Protein AF-0000000076351945 (afdb_homodimer)

Nearest PDB structures (foldseek):
  5cyn-assembly1_A  TM=5.041E-01  e=1.079E+00  JC polyomavirus
  4lmd-assembly1_A  TM=4.760E-01  e=1.079E+00  JC polyomavirus
  3jto-assembly6_F  TM=5.307E-01  e=1.300E+00  Bacillus subtilis
  3qfq-assembly1_E  TM=4.932E-01  e=1.222E+00  Merkel cell polyomavirus
  6wue-assembly1_B-2  TM=4.430E-01  e=3.503E+00  Synechocystis sp. PCC 6803

Sequence (428 aa):
MSSSTSLHPAPTPTHGAPAPTGPAHDSCDDVTADGAAWLASAETYPRSALTHWRSRPGAPAVLPCGSAFDVVSVPAVFGRRMLDRLWEEGPGSGPVAAHRGRVLLFAAPGTAQRLPALLEWEEWGGGTEVPPVLCHGTGDAVTVPPLAATGPGGRLESRWLVAPGTRHPWLPGPEVILWACVRAARSAASSAVRVSIFPGGDQSAKVYDVSRRRMSSSTSLHPAPTPTHGAPAPTGPAHDSCDDVTADGAAWLASAETYPRSALTHWRSRPGAPAVLPCGSAFDVVSVPAVFGRRMLDRLWEEGPGSGPVAAHRGRVLLFAAPGTAQRLPALLEWEEWGGGTEVPPVLCHGTGDAVTVPPLAATGPGGRLESRWLVAPGTRHPWLPGPEVILWACVRAARSAASSAVRVSIFPGGDQSAKVYDVSRRR

Structure (mmCIF, N/CA/C/O backbone):
data_AF-0000000076351945-model_v1
#
loop_
_entity.id
_entity.type
_entity.pdbx_description
1 polymer 'DNA primase/polymerase bifunctional N-terminal domain-containing protein'
#
loop_
_atom_site.group_PDB
_atom_site.id
_atom_site.type_symbol
_atom_site.label_atom_id
_atom_site.label_alt_id
_atom_site.label_comp_id
_atom_site.label_asym_id
_atom_site.label_entity_id
_atom_site.label_seq_id
_atom_site.pdbx_PDB_ins_code
_atom_site.Cartn_x
_atom_site.Cartn_y
_atom_site.Cartn_z
_atom_site.occupancy
_atom_site.B_iso_or_equiv
_atom_site.auth_seq_id
_atom_site.auth_comp_id
_atom_site.auth_asym_id
_atom_site.auth_atom_id
_atom_site.pdbx_PDB_model_num
ATOM 1 N N . MET A 1 1 ? 74.062 46.594 -17.297 1 33.38 1 MET A N 1
ATOM 2 C CA . MET A 1 1 ? 73.625 45.375 -17.906 1 33.38 1 MET A CA 1
ATOM 3 C C . MET A 1 1 ? 72.312 44.906 -17.25 1 33.38 1 MET A C 1
ATOM 5 O O . MET A 1 1 ? 72.312 44.531 -16.078 1 33.38 1 MET A O 1
ATOM 9 N N . SER A 1 2 ? 71.188 45.656 -17.609 1 37.12 2 SER A N 1
ATOM 10 C CA . SER A 1 2 ? 69.812 45.719 -17.234 1 37.12 2 SER A CA 1
ATOM 11 C C . SER A 1 2 ? 69.062 44.406 -17.547 1 37.12 2 SER A C 1
ATOM 13 O O . SER A 1 2 ? 68.938 44.031 -18.703 1 37.12 2 SER A O 1
ATOM 15 N N . SER A 1 3 ? 69.312 43.406 -16.672 1 39.88 3 SER A N 1
ATOM 16 C CA . SER A 1 3 ? 68.75 42.062 -16.797 1 39.88 3 SER A CA 1
ATOM 17 C C . SER A 1 3 ? 67.25 42.125 -16.828 1 39.88 3 SER A C 1
ATOM 19 O O . SER A 1 3 ? 66.562 42.562 -15.867 1 39.88 3 SER A O 1
ATOM 21 N N . SER A 1 4 ? 66.688 42.5 -18.016 1 39.66 4 SER A N 1
ATOM 22 C CA . SER A 1 4 ? 65.312 42.531 -18.281 1 39.66 4 SER A CA 1
ATOM 23 C C . SER A 1 4 ? 64.625 41.188 -17.984 1 39.66 4 SER A C 1
ATOM 25 O O . SER A 1 4 ? 64.938 40.188 -18.625 1 39.66 4 SER A O 1
ATOM 27 N N . THR A 1 5 ? 64.438 40.906 -16.703 1 44.56 5 THR A N 1
ATOM 28 C CA . THR A 1 5 ? 63.75 39.719 -16.266 1 44.56 5 THR A CA 1
ATOM 29 C C . THR A 1 5 ? 62.375 39.594 -16.891 1 44.56 5 THR A C 1
ATOM 31 O O . THR A 1 5 ? 61.531 40.469 -16.688 1 44.56 5 THR A O 1
ATOM 34 N N . SER A 1 6 ? 62.375 39.188 -18.203 1 41 6 SER A N 1
ATOM 35 C CA . SER A 1 6 ? 61.125 38.906 -18.922 1 41 6 SER A CA 1
ATOM 36 C C . SER A 1 6 ? 60.188 38.031 -18.109 1 41 6 SER A C 1
ATOM 38 O O . SER A 1 6 ? 60.562 36.906 -17.734 1 41 6 SER A O 1
ATOM 40 N N . LEU A 1 7 ? 59.469 38.688 -17.234 1 43.47 7 LEU A N 1
ATOM 41 C CA . LEU A 1 7 ? 58.406 38 -16.5 1 43.47 7 LEU A CA 1
ATOM 42 C C . LEU A 1 7 ? 57.5 37.25 -17.453 1 43.47 7 LEU A C 1
ATOM 44 O O . LEU A 1 7 ? 56.906 37.844 -18.359 1 43.47 7 LEU A O 1
ATOM 48 N N . HIS A 1 8 ? 57.969 36.031 -17.891 1 44 8 HIS A N 1
ATOM 49 C CA . HIS A 1 8 ? 57.094 35.219 -18.734 1 44 8 HIS A CA 1
ATOM 50 C C . HIS A 1 8 ? 55.688 35.094 -18.125 1 44 8 HIS A C 1
ATOM 52 O O . HIS A 1 8 ? 55.562 34.906 -16.922 1 44 8 HIS A O 1
ATOM 58 N N . PRO A 1 9 ? 54.719 35.812 -18.75 1 41.5 9 PRO A N 1
ATOM 59 C CA . PRO A 1 9 ? 53.344 35.688 -18.219 1 41.5 9 PRO A CA 1
ATOM 60 C C . PRO A 1 9 ? 52.938 34.25 -17.969 1 41.5 9 PRO A C 1
ATOM 62 O O . PRO A 1 9 ? 53.438 33.312 -18.625 1 41.5 9 PRO A O 1
ATOM 65 N N . ALA A 1 10 ? 52.656 33.906 -16.688 1 44.03 10 ALA A N 1
ATOM 66 C CA . ALA A 1 10 ? 52.094 32.594 -16.297 1 44.03 10 ALA A CA 1
ATOM 67 C C . ALA A 1 10 ? 51 32.156 -17.25 1 44.03 10 ALA A C 1
ATOM 69 O O . ALA A 1 10 ? 50.25 32.969 -17.766 1 44.03 10 ALA A O 1
ATOM 70 N N . PRO A 1 11 ? 51.281 31.031 -17.984 1 41.41 11 PRO A N 1
ATOM 71 C CA . PRO A 1 11 ? 50.25 30.578 -18.906 1 41.41 11 PRO A CA 1
ATOM 72 C C . PRO A 1 11 ? 48.875 30.531 -18.25 1 41.41 11 PRO A C 1
ATOM 74 O O . PRO A 1 11 ? 48.781 30.359 -17.031 1 41.41 11 PRO A O 1
ATOM 77 N N . THR A 1 12 ? 47.969 31.422 -18.656 1 43.38 12 THR A N 1
ATOM 78 C CA . THR A 1 12 ? 46.562 31.344 -18.219 1 43.38 12 THR A CA 1
ATOM 79 C C . THR A 1 12 ? 46.031 29.922 -18.359 1 43.38 12 THR A C 1
ATOM 81 O O . THR A 1 12 ? 46.219 29.297 -19.391 1 43.38 12 THR A O 1
ATOM 84 N N . PRO A 1 13 ? 46 29.141 -17.219 1 38.72 13 PRO A N 1
ATOM 85 C CA . PRO A 1 13 ? 45.438 27.797 -17.375 1 38.72 13 PRO A CA 1
ATOM 86 C C . PRO A 1 13 ? 44.156 27.797 -18.219 1 38.72 13 PRO A C 1
ATOM 88 O O . PRO A 1 13 ? 43.375 28.734 -18.156 1 38.72 13 PRO A O 1
ATOM 91 N N . THR A 1 14 ? 44.312 27.438 -19.531 1 35.06 14 THR A N 1
ATOM 92 C CA . THR A 1 14 ? 43.219 27.328 -20.469 1 35.06 14 THR A CA 1
ATOM 93 C C . THR A 1 14 ? 41.969 26.75 -19.781 1 35.06 14 THR A C 1
ATOM 95 O O . THR A 1 14 ? 42.062 26.172 -18.703 1 35.06 14 THR A O 1
ATOM 98 N N . HIS A 1 15 ? 41.219 26 -20.688 1 35.75 15 HIS A N 1
ATOM 99 C CA . HIS A 1 15 ? 39.812 25.656 -20.938 1 35.75 15 HIS A CA 1
ATOM 100 C C . HIS A 1 15 ? 39.25 24.719 -19.875 1 35.75 15 HIS A C 1
ATOM 102 O O . HIS A 1 15 ? 39.969 23.844 -19.391 1 35.75 15 HIS A O 1
ATOM 108 N N . GLY A 1 16 ? 38.344 25.25 -19.062 1 35.56 16 GLY A N 1
ATOM 109 C CA . GLY A 1 16 ? 37.5 24.5 -18.141 1 35.56 16 GLY A CA 1
ATOM 110 C C . GLY A 1 16 ? 37.094 23.125 -18.656 1 35.56 16 GLY A C 1
ATOM 111 O O . GLY A 1 16 ? 36.75 22.984 -19.828 1 35.56 16 GLY A O 1
ATOM 112 N N . ALA A 1 17 ? 37.781 22.031 -18.234 1 36.5 17 ALA A N 1
ATOM 113 C CA . ALA A 1 17 ? 37.344 20.672 -18.547 1 36.5 17 ALA A CA 1
ATOM 114 C C . ALA A 1 17 ? 35.812 20.594 -18.578 1 36.5 17 ALA A C 1
ATOM 116 O O . ALA A 1 17 ? 35.156 21.141 -17.703 1 36.5 17 ALA A O 1
ATOM 117 N N . PRO A 1 18 ? 35.219 20.422 -19.781 1 35.34 18 PRO A N 1
ATOM 118 C CA . PRO A 1 18 ? 33.75 20.281 -19.766 1 35.34 18 PRO A CA 1
ATOM 119 C C . PRO A 1 18 ? 33.281 19.391 -18.625 1 35.34 18 PRO A C 1
ATOM 121 O O . PRO A 1 18 ? 34 18.531 -18.156 1 35.34 18 PRO A O 1
ATOM 124 N N . ALA A 1 19 ? 32.406 19.891 -17.797 1 35.66 19 ALA A N 1
ATOM 125 C CA . ALA A 1 19 ? 31.719 19.078 -16.812 1 35.66 19 ALA A CA 1
ATOM 126 C C . ALA A 1 19 ? 31.391 17.703 -17.375 1 35.66 19 ALA A C 1
ATOM 128 O O . ALA A 1 19 ? 31.062 17.562 -18.547 1 35.66 19 ALA A O 1
ATOM 129 N N . PRO A 1 20 ? 32.031 16.656 -16.953 1 34.66 20 PRO A N 1
ATOM 130 C CA . PRO A 1 20 ? 31.578 15.383 -17.5 1 34.66 20 PRO A CA 1
ATOM 131 C C . PRO A 1 20 ? 30.047 15.336 -17.641 1 34.66 20 PRO A C 1
ATOM 133 O O . PRO A 1 20 ? 29.328 15.914 -16.828 1 34.66 20 PRO A O 1
ATOM 136 N N . THR A 1 21 ? 29.438 15.711 -18.844 1 38.22 21 THR A N 1
ATOM 137 C CA . THR A 1 21 ? 28.062 15.273 -19.047 1 38.22 21 THR A CA 1
ATOM 138 C C . THR A 1 21 ? 27.797 13.938 -18.359 1 38.22 21 THR A C 1
ATOM 140 O O . THR A 1 21 ? 28.406 12.922 -18.719 1 38.22 21 THR A O 1
ATOM 143 N N . GLY A 1 22 ? 27.766 13.883 -17.078 1 35.19 22 GLY A N 1
ATOM 144 C CA . GLY A 1 22 ? 27.328 12.609 -16.516 1 35.19 22 GLY A CA 1
ATOM 145 C C . GLY A 1 22 ? 26.391 11.852 -17.438 1 35.19 22 GLY A C 1
ATOM 146 O O . GLY A 1 22 ? 25.812 12.43 -18.359 1 35.19 22 GLY A O 1
ATOM 147 N N . PRO A 1 23 ? 26.781 10.703 -17.984 1 34.72 23 PRO A N 1
ATOM 148 C CA . PRO A 1 23 ? 25.891 10.008 -18.906 1 34.72 23 PRO A CA 1
ATOM 149 C C . PRO A 1 23 ? 24.406 10.305 -18.641 1 34.72 23 PRO A C 1
ATOM 151 O O . PRO A 1 23 ? 24.031 10.57 -17.5 1 34.72 23 PRO A O 1
ATOM 154 N N . ALA A 1 24 ? 23.734 11.094 -19.359 1 36.59 24 ALA A N 1
ATOM 155 C CA . ALA A 1 24 ? 22.281 10.914 -19.406 1 36.59 24 ALA A CA 1
ATOM 156 C C . ALA A 1 24 ? 21.891 9.484 -19.047 1 36.59 24 ALA A C 1
ATOM 158 O O . ALA A 1 24 ? 22.328 8.531 -19.703 1 36.59 24 ALA A O 1
ATOM 159 N N . HIS A 1 25 ? 22.016 8.984 -17.859 1 37.66 25 HIS A N 1
ATOM 160 C CA . HIS A 1 25 ? 21.484 7.676 -17.516 1 37.66 25 HIS A CA 1
ATOM 161 C C . HIS A 1 25 ? 20.312 7.316 -18.422 1 37.66 25 HIS A C 1
ATOM 163 O O . HIS A 1 25 ? 19.25 7.961 -18.359 1 37.66 25 HIS A O 1
ATOM 169 N N . ASP A 1 26 ? 20.484 7.188 -19.656 1 40.28 26 ASP A N 1
ATOM 170 C CA . ASP A 1 26 ? 19.5 6.496 -20.484 1 40.28 26 ASP A CA 1
ATOM 171 C C . ASP A 1 26 ? 18.672 5.52 -19.641 1 40.28 26 ASP A C 1
ATOM 173 O O . ASP A 1 26 ? 19.141 4.426 -19.312 1 40.28 26 ASP A O 1
ATOM 177 N N . SER A 1 27 ? 18.094 5.926 -18.594 1 48.47 27 SER A N 1
ATOM 178 C CA . SER A 1 27 ? 17.141 5.059 -17.906 1 48.47 27 SER A CA 1
ATOM 179 C C . SER A 1 27 ? 16.422 4.145 -18.875 1 48.47 27 SER A C 1
ATOM 181 O O . SER A 1 27 ? 15.719 4.621 -19.781 1 48.47 27 SER A O 1
ATOM 183 N N . CYS A 1 28 ? 17.078 3.217 -19.484 1 52.53 28 CYS A N 1
ATOM 184 C CA . CYS A 1 28 ? 16.328 2.193 -20.203 1 52.53 28 CYS A CA 1
ATOM 185 C C . CYS A 1 28 ? 15.062 1.801 -19.453 1 52.53 28 CYS A C 1
ATOM 187 O O . CYS A 1 28 ? 15.133 1.355 -18.312 1 52.53 28 CYS A O 1
ATOM 189 N N . ASP A 1 29 ? 13.914 2.332 -19.828 1 65.88 29 ASP A N 1
ATOM 190 C CA . ASP A 1 29 ? 12.578 2.193 -19.266 1 65.88 29 ASP A CA 1
ATOM 191 C C . ASP A 1 29 ? 12.055 0.765 -19.422 1 65.88 29 ASP A C 1
ATOM 193 O O . ASP A 1 29 ? 10.984 0.428 -18.906 1 65.88 29 ASP A O 1
ATOM 197 N N . ASP A 1 30 ? 13.086 -0.091 -20.078 1 80.62 30 ASP A N 1
ATOM 198 C CA . ASP A 1 30 ? 12.547 -1.434 -20.281 1 80.62 30 ASP A CA 1
ATOM 199 C C . ASP A 1 30 ? 13.258 -2.449 -19.391 1 80.62 30 ASP A C 1
ATOM 201 O O . ASP A 1 30 ? 14.484 -2.395 -19.234 1 80.62 30 ASP A O 1
ATOM 205 N N . VAL A 1 31 ? 12.562 -3.311 -18.891 1 89.25 31 VAL A N 1
ATOM 206 C CA . VAL A 1 31 ? 13.094 -4.402 -18.094 1 89.25 31 VAL A CA 1
ATOM 207 C C . VAL A 1 31 ? 13.812 -5.406 -18.984 1 89.25 31 VAL A C 1
ATOM 209 O O . VAL A 1 31 ? 13.25 -5.875 -19.984 1 89.25 31 VAL A O 1
ATOM 212 N N . THR A 1 32 ? 15.047 -5.691 -18.766 1 91.06 32 THR A N 1
ATOM 213 C CA . THR A 1 32 ? 15.812 -6.668 -19.531 1 91.06 32 THR A CA 1
ATOM 214 C C . THR A 1 32 ? 15.422 -8.086 -19.141 1 91.06 32 THR A C 1
ATOM 216 O O . THR A 1 32 ? 14.688 -8.289 -18.172 1 91.06 32 THR A O 1
ATOM 219 N N . ALA A 1 33 ? 15.883 -9.062 -19.922 1 92.06 33 ALA A N 1
ATOM 220 C CA . ALA A 1 33 ? 15.656 -10.469 -19.594 1 92.06 33 ALA A CA 1
ATOM 221 C C . ALA A 1 33 ? 16.219 -10.812 -18.219 1 92.06 33 ALA A C 1
ATOM 223 O O . ALA A 1 33 ? 15.57 -11.516 -17.438 1 92.06 33 ALA A O 1
ATOM 224 N N . ASP A 1 34 ? 17.438 -10.32 -18 1 94.88 34 ASP A N 1
ATOM 225 C CA . ASP A 1 34 ? 18.062 -10.555 -16.703 1 94.88 34 ASP A CA 1
ATOM 226 C C . ASP A 1 34 ? 17.266 -9.883 -15.586 1 94.88 34 ASP A C 1
ATOM 228 O O . ASP A 1 34 ? 17.125 -10.445 -14.5 1 94.88 34 ASP A O 1
ATOM 232 N N . GLY A 1 35 ? 16.828 -8.688 -15.836 1 95.44 35 GLY A N 1
ATOM 233 C CA . GLY A 1 35 ? 16 -7.996 -14.875 1 95.44 35 GLY A CA 1
ATOM 234 C C . GLY A 1 35 ? 14.695 -8.719 -14.578 1 95.44 35 GLY A C 1
ATOM 235 O O . GLY A 1 35 ? 14.273 -8.797 -13.422 1 95.44 35 GLY A O 1
ATOM 236 N N . ALA A 1 36 ? 14.156 -9.219 -15.609 1 94.69 36 ALA A N 1
ATOM 237 C CA . ALA A 1 36 ? 12.93 -9.992 -15.461 1 94.69 36 ALA A CA 1
ATOM 238 C C . ALA A 1 36 ? 13.18 -11.258 -14.633 1 94.69 36 ALA A C 1
ATOM 240 O O . ALA A 1 36 ? 12.352 -11.633 -13.805 1 94.69 36 ALA A O 1
ATOM 241 N N . ALA A 1 37 ? 14.258 -11.875 -14.93 1 95.56 37 ALA A N 1
ATOM 242 C CA . ALA A 1 37 ? 14.617 -13.078 -14.18 1 95.56 37 ALA A CA 1
ATOM 243 C C . ALA A 1 37 ? 14.797 -12.766 -12.695 1 95.56 37 ALA A C 1
ATOM 245 O O . ALA A 1 37 ? 14.406 -13.555 -11.836 1 95.56 37 ALA A O 1
ATOM 246 N N . TRP A 1 38 ? 15.398 -11.656 -12.383 1 97.38 38 TRP A N 1
ATOM 247 C CA . TRP A 1 38 ? 15.555 -11.227 -10.992 1 97.38 38 TRP A CA 1
ATOM 248 C C . TRP A 1 38 ? 14.195 -11.016 -10.336 1 97.38 38 TRP A C 1
ATOM 250 O O . TRP A 1 38 ? 13.961 -11.5 -9.227 1 97.38 38 TRP A O 1
ATOM 260 N N . LEU A 1 39 ? 13.344 -10.297 -11.016 1 97.12 39 LEU A N 1
ATOM 261 C CA . LEU A 1 39 ? 12 -10.094 -10.492 1 97.12 39 LEU A CA 1
ATOM 262 C C . LEU A 1 39 ? 11.305 -11.43 -10.242 1 97.12 39 LEU A C 1
ATOM 264 O O . LEU A 1 39 ? 10.703 -11.625 -9.188 1 97.12 39 LEU A O 1
ATOM 268 N N . ALA A 1 40 ? 11.484 -12.305 -11.133 1 96.69 40 ALA A N 1
ATOM 269 C CA . ALA A 1 40 ? 10.82 -13.602 -11.062 1 96.69 40 ALA A CA 1
ATOM 270 C C . ALA A 1 40 ? 11.359 -14.43 -9.898 1 96.69 40 ALA A C 1
ATOM 272 O O . ALA A 1 40 ? 10.664 -15.289 -9.352 1 96.69 40 ALA A O 1
ATOM 273 N N . SER A 1 41 ? 12.547 -14.164 -9.539 1 97.62 41 SER A N 1
ATOM 274 C CA . SER A 1 41 ? 13.188 -14.945 -8.477 1 97.62 41 SER A CA 1
ATOM 275 C C . SER A 1 41 ? 12.477 -14.742 -7.141 1 97.62 41 SER A C 1
ATOM 277 O O . SER A 1 41 ? 12.672 -15.516 -6.207 1 97.62 41 SER A O 1
ATOM 279 N N . ALA A 1 42 ? 11.68 -13.727 -7.047 1 97.06 42 ALA A N 1
ATOM 280 C CA . ALA A 1 42 ? 10.906 -13.484 -5.832 1 97.06 42 ALA A CA 1
ATOM 281 C C . ALA A 1 42 ? 9.766 -14.484 -5.695 1 97.06 42 ALA A C 1
ATOM 283 O O . ALA A 1 42 ? 9.203 -14.656 -4.609 1 97.06 42 ALA A O 1
ATOM 284 N N . GLU A 1 43 ? 9.414 -15.125 -6.762 1 95.75 43 GLU A N 1
ATOM 285 C CA . GLU A 1 43 ? 8.281 -16.047 -6.785 1 95.75 43 GLU A CA 1
ATOM 286 C C . GLU A 1 43 ? 8.711 -17.453 -6.355 1 95.75 43 GLU A C 1
ATOM 288 O O . GLU A 1 43 ? 9.859 -17.844 -6.551 1 95.75 43 GLU A O 1
ATOM 293 N N . THR A 1 44 ? 7.727 -18.156 -5.777 1 90.75 44 THR A N 1
ATOM 294 C CA . THR A 1 44 ? 7.953 -19.547 -5.418 1 90.75 44 THR A CA 1
ATOM 295 C C . THR A 1 44 ? 8.344 -20.375 -6.641 1 90.75 44 THR A C 1
ATOM 297 O O . THR A 1 44 ? 9.211 -21.234 -6.562 1 90.75 44 THR A O 1
ATOM 300 N N . TYR A 1 45 ? 7.684 -20.125 -7.773 1 93.25 45 TYR A N 1
ATOM 301 C CA . TYR A 1 45 ? 7.973 -20.797 -9.039 1 93.25 45 TYR A CA 1
ATOM 302 C C . TYR A 1 45 ? 8.398 -19.781 -10.102 1 93.25 45 TYR A C 1
ATOM 304 O O . TYR A 1 45 ? 7.605 -19.406 -10.969 1 93.25 45 TYR A O 1
ATOM 312 N N . PRO A 1 46 ? 9.68 -19.469 -10.156 1 95.62 46 PRO A N 1
ATOM 313 C CA . PRO A 1 46 ? 10.172 -18.391 -11.008 1 95.62 46 PRO A CA 1
ATOM 314 C C . PRO A 1 46 ? 9.969 -18.656 -12.492 1 95.62 46 PRO A C 1
ATOM 316 O O . PRO A 1 46 ? 9.609 -17.75 -13.25 1 95.62 46 PRO A O 1
ATOM 319 N N . ARG A 1 47 ? 10.188 -19.844 -12.969 1 95.19 47 ARG A N 1
ATOM 320 C CA . ARG A 1 47 ? 10.047 -20.156 -14.383 1 95.19 47 ARG A CA 1
ATOM 321 C C . ARG A 1 47 ? 8.594 -20.016 -14.836 1 95.19 47 ARG A C 1
ATOM 323 O O . ARG A 1 47 ? 8.328 -19.516 -15.922 1 95.19 47 ARG A O 1
ATOM 330 N N . SER A 1 48 ? 7.734 -20.516 -14.008 1 93.62 48 SER A N 1
ATOM 331 C CA . SER A 1 48 ? 6.312 -20.375 -14.312 1 93.62 48 SER A CA 1
ATOM 332 C C . SER A 1 48 ? 5.902 -18.906 -14.359 1 93.62 48 SER A C 1
ATOM 334 O O . SER A 1 48 ? 5.117 -18.5 -15.219 1 93.62 48 SER A O 1
ATOM 336 N N . ALA A 1 49 ? 6.43 -18.125 -13.406 1 92.69 49 ALA A N 1
ATOM 337 C CA . ALA A 1 49 ? 6.141 -16.688 -13.375 1 92.69 49 ALA A CA 1
ATOM 338 C C . ALA A 1 49 ? 6.59 -16.016 -14.664 1 92.69 49 ALA A C 1
ATOM 340 O O . ALA A 1 49 ? 5.852 -15.203 -15.234 1 92.69 49 ALA A O 1
ATOM 341 N N . LEU A 1 50 ? 7.723 -16.328 -15.109 1 92.56 50 LEU A N 1
ATOM 342 C CA . LEU A 1 50 ? 8.25 -15.742 -16.328 1 92.56 50 LEU A CA 1
ATOM 343 C C . LEU A 1 50 ? 7.387 -16.109 -17.531 1 92.56 50 LEU A C 1
ATOM 345 O O . LEU A 1 50 ? 7.098 -15.266 -18.375 1 92.56 50 LEU A O 1
ATOM 349 N N . THR A 1 51 ? 7.043 -17.359 -17.562 1 91.88 51 THR A N 1
ATOM 350 C CA . THR A 1 51 ? 6.191 -17.828 -18.656 1 91.88 51 THR A CA 1
ATOM 351 C C . THR A 1 51 ? 4.859 -17.078 -18.656 1 91.88 51 THR A C 1
ATOM 353 O O . THR A 1 51 ? 4.387 -16.656 -19.703 1 91.88 51 THR A O 1
ATOM 356 N N . HIS A 1 52 ? 4.379 -16.938 -17.484 1 89.75 52 HIS A N 1
ATOM 357 C CA . HIS A 1 52 ? 3.119 -16.219 -17.328 1 89.75 52 HIS A CA 1
ATOM 358 C C . HIS A 1 52 ? 3.254 -14.76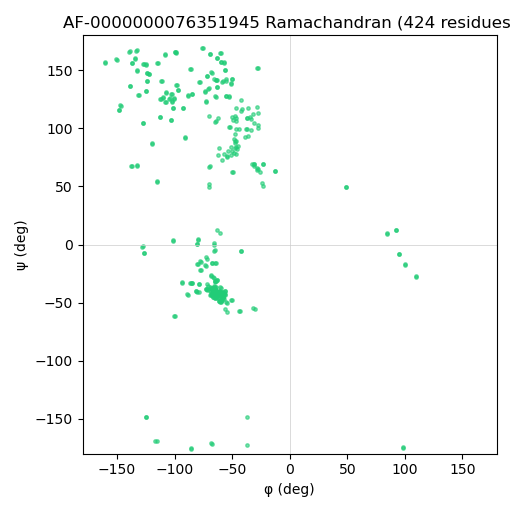6 -17.781 1 89.75 52 HIS A C 1
ATOM 360 O O . HIS A 1 52 ? 2.389 -14.25 -18.5 1 89.75 52 HIS A O 1
ATOM 366 N N . TRP A 1 53 ? 4.309 -14.125 -17.422 1 88.62 53 TRP A N 1
ATOM 367 C CA . TRP A 1 53 ? 4.543 -12.734 -17.781 1 88.62 53 TRP A CA 1
ATOM 368 C C . TRP A 1 53 ? 4.691 -12.578 -19.297 1 88.62 53 TRP A C 1
ATOM 370 O O . TRP A 1 53 ? 4.207 -11.609 -19.875 1 88.62 53 TRP A O 1
ATOM 380 N N . ARG A 1 54 ? 5.32 -13.492 -19.859 1 85.94 54 ARG A N 1
ATOM 381 C CA . ARG A 1 54 ? 5.547 -13.445 -21.312 1 85.94 54 ARG A CA 1
ATOM 382 C C . ARG A 1 54 ? 4.23 -13.57 -22.062 1 85.94 54 ARG A C 1
ATOM 384 O O . ARG A 1 54 ? 4.098 -13.039 -23.172 1 85.94 54 ARG A O 1
ATOM 391 N N . SER A 1 55 ? 3.311 -14.234 -21.453 1 88.62 55 SER A N 1
ATOM 392 C CA . SER A 1 55 ? 2.008 -14.383 -22.094 1 88.62 55 SER A CA 1
ATOM 393 C C . SER A 1 55 ? 1.155 -13.133 -21.922 1 88.62 55 SER A C 1
ATOM 395 O O . SER A 1 55 ? 0.153 -12.953 -22.609 1 88.62 55 SER A O 1
ATOM 397 N N . ARG A 1 56 ? 1.522 -12.266 -20.969 1 85.62 56 ARG A N 1
ATOM 398 C CA . ARG A 1 56 ? 0.826 -11.008 -20.703 1 85.62 56 ARG A CA 1
ATOM 399 C C . ARG A 1 56 ? 1.814 -9.875 -20.453 1 85.62 56 ARG A C 1
ATOM 401 O O . ARG A 1 56 ? 1.826 -9.273 -19.375 1 85.62 56 ARG A O 1
ATOM 408 N N . PRO A 1 57 ? 2.506 -9.531 -21.484 1 78.38 57 PRO A N 1
ATOM 409 C CA . PRO A 1 57 ? 3.621 -8.602 -21.297 1 78.38 57 PRO A CA 1
ATOM 410 C C . PRO A 1 57 ? 3.158 -7.199 -20.891 1 78.38 57 PRO A C 1
ATOM 412 O O . PRO A 1 57 ? 3.934 -6.43 -20.312 1 78.38 57 PRO A O 1
ATOM 415 N N . GLY A 1 58 ? 1.907 -6.859 -21.047 1 81.88 58 GLY A N 1
ATOM 416 C CA . GLY A 1 58 ? 1.403 -5.531 -20.734 1 81.88 58 GLY A CA 1
ATOM 417 C C . GLY A 1 58 ? 0.677 -5.469 -19.406 1 81.88 58 GLY A C 1
ATOM 418 O O . GLY A 1 58 ? 0.188 -4.406 -19 1 81.88 58 GLY A O 1
ATOM 419 N N . ALA A 1 59 ? 0.648 -6.539 -18.688 1 84.06 59 ALA A N 1
ATOM 420 C CA . ALA A 1 59 ? -0.082 -6.578 -17.422 1 84.06 59 ALA A CA 1
ATOM 421 C C . ALA A 1 59 ? 0.859 -6.371 -16.234 1 84.06 59 ALA A C 1
ATOM 423 O O . ALA A 1 59 ? 1.981 -6.883 -16.234 1 84.06 59 ALA A O 1
ATOM 424 N N . PRO A 1 60 ? 0.41 -5.562 -15.281 1 87.94 60 PRO A N 1
ATOM 425 C CA . PRO A 1 60 ? 1.181 -5.512 -14.039 1 87.94 60 PRO A CA 1
ATOM 426 C C . PRO A 1 60 ? 1.278 -6.871 -13.352 1 87.94 60 PRO A C 1
ATOM 428 O O . PRO A 1 60 ? 0.528 -7.793 -13.68 1 87.94 60 PRO A O 1
ATOM 431 N N . ALA A 1 61 ? 2.297 -7.008 -12.539 1 91.69 61 ALA A N 1
ATOM 432 C CA . ALA A 1 61 ? 2.502 -8.258 -11.812 1 91.69 61 ALA A CA 1
ATOM 433 C C . ALA A 1 61 ? 2.529 -8.023 -10.305 1 91.69 61 ALA A C 1
ATOM 435 O O . ALA A 1 61 ? 3.006 -6.988 -9.844 1 91.69 61 ALA A O 1
ATOM 436 N N . VAL A 1 62 ? 2.031 -9.008 -9.625 1 93.69 62 VAL A N 1
ATOM 437 C CA . VAL A 1 62 ? 2.092 -8.977 -8.172 1 93.69 62 VAL A CA 1
ATOM 438 C C . VAL A 1 62 ? 3.215 -9.891 -7.68 1 93.69 62 VAL A C 1
ATOM 440 O O . VAL A 1 62 ? 3.24 -11.078 -8.008 1 93.69 62 VAL A O 1
ATOM 443 N N . LEU A 1 63 ? 4.125 -9.344 -6.934 1 96.25 63 LEU A N 1
ATOM 444 C CA . LEU A 1 63 ? 5.281 -10.109 -6.477 1 96.25 63 LEU A CA 1
ATOM 445 C C . LEU A 1 63 ? 5.391 -10.07 -4.957 1 96.25 63 LEU A C 1
ATOM 447 O O . LEU A 1 63 ? 5.16 -9.031 -4.34 1 96.25 63 LEU A O 1
ATOM 451 N N . PRO A 1 64 ? 5.754 -11.211 -4.418 1 95.56 64 PRO A N 1
ATOM 452 C CA . PRO A 1 64 ? 6.016 -11.211 -2.977 1 95.56 64 PRO A CA 1
ATOM 453 C C . PRO A 1 64 ? 7.305 -10.477 -2.611 1 95.56 64 PRO A C 1
ATOM 455 O O . PRO A 1 64 ? 8.273 -10.508 -3.373 1 95.56 64 PRO A O 1
ATOM 458 N N . CYS A 1 65 ? 7.289 -9.82 -1.492 1 97.12 65 CYS A N 1
ATOM 459 C CA . CYS A 1 65 ? 8.477 -9.164 -0.951 1 97.12 65 CYS A CA 1
ATOM 460 C C . CYS A 1 65 ? 9.141 -10.031 0.11 1 97.12 65 CYS A C 1
ATOM 462 O O . CYS A 1 65 ? 8.539 -10.992 0.602 1 97.12 65 CYS A O 1
ATOM 464 N N . GLY A 1 66 ? 10.406 -9.664 0.441 1 97 66 GLY A N 1
ATOM 465 C CA . GLY A 1 66 ? 11.062 -10.266 1.594 1 97 66 GLY A CA 1
ATOM 466 C C . GLY A 1 66 ? 12.188 -11.203 1.217 1 97 66 GLY A C 1
ATOM 467 O O . GLY A 1 66 ? 13.109 -11.43 2.008 1 97 66 GLY A O 1
ATOM 468 N N . SER A 1 67 ? 12.148 -11.844 0.035 1 96.75 67 SER A N 1
ATOM 469 C CA . SER A 1 67 ? 13.18 -12.805 -0.348 1 96.75 67 SER A CA 1
ATOM 470 C C . SER A 1 67 ? 14.203 -12.172 -1.291 1 96.75 67 SER A C 1
ATOM 472 O O . SER A 1 67 ? 15.344 -11.906 -0.898 1 96.75 67 SER A O 1
ATOM 474 N N . ALA A 1 68 ? 13.758 -11.719 -2.453 1 98 68 ALA A N 1
ATOM 475 C CA . ALA A 1 68 ? 14.664 -11.102 -3.42 1 98 68 ALA A CA 1
ATOM 476 C C . ALA A 1 68 ? 14.859 -9.617 -3.123 1 98 68 ALA A C 1
ATOM 478 O O . ALA A 1 68 ? 15.93 -9.062 -3.385 1 98 68 ALA A O 1
ATOM 479 N N . PHE A 1 69 ? 13.812 -9.016 -2.615 1 98.62 69 PHE A N 1
ATOM 480 C CA . PHE A 1 69 ? 13.836 -7.582 -2.328 1 98.62 69 PHE A CA 1
ATOM 481 C C . PHE A 1 69 ? 12.742 -7.211 -1.331 1 98.62 69 PHE A C 1
ATOM 483 O O . PHE A 1 69 ? 11.805 -7.98 -1.114 1 98.62 69 PHE A O 1
ATOM 490 N N . ASP A 1 70 ? 12.898 -6.176 -0.651 1 98.56 70 ASP A N 1
ATOM 491 C CA . ASP A 1 70 ? 11.852 -5.402 -0.004 1 98.56 70 ASP A CA 1
ATOM 492 C C . ASP A 1 70 ? 11.477 -4.176 -0.838 1 98.56 70 ASP A C 1
ATOM 494 O O . ASP A 1 70 ? 12.156 -3.855 -1.814 1 98.56 70 ASP A O 1
ATOM 498 N N . VAL A 1 71 ? 10.344 -3.535 -0.533 1 98.56 71 VAL A N 1
ATOM 499 C CA . VAL A 1 71 ? 9.938 -2.334 -1.257 1 98.56 71 VAL A CA 1
ATOM 500 C C . VAL A 1 71 ? 9.555 -1.239 -0.265 1 98.56 71 VAL A C 1
ATOM 502 O O . VAL A 1 71 ? 8.797 -1.488 0.678 1 98.56 71 VAL A O 1
ATOM 505 N N . VAL A 1 72 ? 10.109 -0.12 -0.428 1 98.56 72 VAL A N 1
ATOM 506 C CA . VAL A 1 72 ? 9.734 1.09 0.299 1 98.56 72 VAL A CA 1
ATOM 507 C C . VAL A 1 72 ? 8.875 1.984 -0.592 1 98.56 72 VAL A C 1
ATOM 509 O O . VAL A 1 72 ? 9.32 2.428 -1.652 1 98.56 72 VAL A O 1
ATOM 512 N N . SER A 1 73 ? 7.691 2.205 -0.185 1 98.06 73 SER A N 1
ATOM 513 C CA . SER A 1 73 ? 6.699 2.955 -0.945 1 98.06 73 SER A CA 1
ATOM 514 C C . SER A 1 73 ? 6.449 4.328 -0.326 1 98.06 73 SER A C 1
ATOM 516 O O . SER A 1 73 ? 6.102 4.426 0.853 1 98.06 73 SER A O 1
ATOM 518 N N . VAL A 1 74 ? 6.641 5.387 -1.072 1 98.12 74 VAL A N 1
ATOM 519 C CA . VAL A 1 74 ? 6.508 6.754 -0.581 1 98.12 74 VAL A CA 1
ATOM 520 C C . VAL A 1 74 ? 5.699 7.586 -1.575 1 98.12 74 VAL A C 1
ATOM 522 O O . VAL A 1 74 ? 5.555 7.203 -2.74 1 98.12 74 VAL A O 1
ATOM 525 N N . PRO A 1 75 ? 5.129 8.734 -1.103 1 96.62 75 PRO A N 1
ATOM 526 C CA . PRO A 1 75 ? 4.422 9.594 -2.053 1 96.62 75 PRO A CA 1
ATOM 527 C C . PRO A 1 75 ? 5.305 10.023 -3.225 1 96.62 75 PRO A C 1
ATOM 529 O O . PRO A 1 75 ? 6.504 10.258 -3.049 1 96.62 75 PRO A O 1
ATOM 532 N N . ALA A 1 76 ? 4.734 10.242 -4.316 1 95.94 76 ALA A N 1
ATOM 533 C CA . ALA A 1 76 ? 5.441 10.398 -5.586 1 95.94 76 ALA A CA 1
ATOM 534 C C . ALA A 1 76 ? 6.422 11.562 -5.523 1 95.94 76 ALA A C 1
ATOM 536 O O . ALA A 1 76 ? 7.602 11.414 -5.855 1 95.94 76 ALA A O 1
ATOM 537 N N . VAL A 1 77 ? 6.008 12.711 -5.066 1 95.44 77 VAL A N 1
ATOM 538 C CA . VAL A 1 77 ? 6.84 13.906 -5.047 1 95.44 77 VAL A CA 1
ATOM 539 C C . VAL A 1 77 ? 8.023 13.703 -4.109 1 95.44 77 VAL A C 1
ATOM 541 O O . VAL A 1 77 ? 9.172 14 -4.465 1 95.44 77 VAL A O 1
ATOM 544 N N . PHE A 1 78 ? 7.727 13.188 -2.986 1 97.31 78 PHE A N 1
ATOM 545 C CA . PHE A 1 78 ? 8.781 12.906 -2.021 1 97.31 78 PHE A CA 1
ATOM 546 C C . PHE A 1 78 ? 9.758 11.867 -2.57 1 97.31 78 PHE A C 1
ATOM 548 O O . PHE A 1 78 ? 10.969 12.016 -2.42 1 97.31 78 PHE A O 1
ATOM 555 N N . GLY A 1 79 ? 9.242 10.828 -3.141 1 98.31 79 GLY A N 1
ATOM 556 C CA . GLY A 1 79 ? 10.07 9.789 -3.742 1 98.31 79 GLY A CA 1
ATOM 557 C C . GLY A 1 79 ? 11.016 10.32 -4.801 1 98.31 79 GLY A C 1
ATOM 558 O O . GLY A 1 79 ? 12.164 9.891 -4.883 1 98.31 79 GLY A O 1
ATOM 559 N N . ARG A 1 80 ? 10.547 11.219 -5.582 1 96.88 80 ARG A N 1
ATOM 560 C CA . ARG A 1 80 ? 11.398 11.828 -6.598 1 96.88 80 ARG A CA 1
ATOM 561 C C . ARG A 1 80 ? 12.523 12.633 -5.953 1 96.88 80 ARG A C 1
ATOM 563 O O . ARG A 1 80 ? 13.664 12.602 -6.418 1 96.88 80 ARG A O 1
ATOM 570 N N . ARG A 1 81 ? 12.188 13.297 -4.898 1 96.75 81 ARG A N 1
ATOM 571 C CA . ARG A 1 81 ? 13.219 14.023 -4.168 1 96.75 81 ARG A CA 1
ATOM 572 C C . ARG A 1 81 ? 14.258 13.062 -3.59 1 96.75 81 ARG A C 1
ATOM 574 O O . ARG A 1 81 ? 15.453 13.352 -3.615 1 96.75 81 ARG A O 1
ATOM 581 N N . MET A 1 82 ? 13.773 11.984 -3.076 1 98.06 82 MET A N 1
ATOM 582 C CA . MET A 1 82 ? 14.688 10.977 -2.562 1 98.06 82 MET A CA 1
ATOM 583 C C . MET A 1 82 ? 15.641 10.5 -3.654 1 98.06 82 MET A C 1
ATOM 585 O O . MET A 1 82 ? 16.844 10.383 -3.424 1 98.06 82 MET A O 1
ATOM 589 N N . LEU A 1 83 ? 15.102 10.227 -4.805 1 97.56 83 LEU A N 1
ATOM 590 C CA . LEU A 1 83 ? 15.906 9.734 -5.918 1 97.56 83 LEU A CA 1
ATOM 591 C C . LEU A 1 83 ? 16.969 10.766 -6.312 1 97.56 83 LEU A C 1
ATOM 593 O O . LEU A 1 83 ? 18.109 10.406 -6.594 1 97.56 83 LEU A O 1
ATOM 597 N N . ASP A 1 84 ? 16.531 12.031 -6.324 1 96.38 84 ASP A N 1
ATOM 598 C CA . ASP A 1 84 ? 17.5 13.094 -6.613 1 96.38 84 ASP A CA 1
ATOM 599 C C . ASP A 1 84 ? 18.672 13.047 -5.652 1 96.38 84 ASP A C 1
ATOM 601 O O . ASP A 1 84 ? 19.828 13.133 -6.078 1 96.38 84 ASP A O 1
ATOM 605 N N . ARG A 1 85 ? 18.391 12.836 -4.43 1 96.44 85 ARG A N 1
ATOM 606 C CA . ARG A 1 85 ? 19.453 12.789 -3.43 1 96.44 85 ARG A CA 1
ATOM 607 C C . ARG A 1 85 ? 20.312 11.547 -3.609 1 96.44 85 ARG A C 1
ATOM 609 O O . ARG A 1 85 ? 21.547 11.617 -3.5 1 96.44 85 ARG A O 1
ATOM 616 N N . LEU A 1 86 ? 19.719 10.438 -3.842 1 97 86 LEU A N 1
ATOM 617 C CA . LEU A 1 86 ? 20.438 9.172 -4.012 1 97 86 LEU A CA 1
ATOM 618 C C . LEU A 1 86 ? 21.406 9.25 -5.188 1 97 86 LEU A C 1
ATOM 620 O O . LEU A 1 86 ? 22.531 8.75 -5.102 1 97 86 LEU A O 1
ATOM 624 N N . TRP A 1 87 ? 20.984 9.922 -6.203 1 95.12 87 TRP A N 1
ATOM 625 C CA . TRP A 1 87 ? 21.797 9.977 -7.41 1 95.12 87 TRP A CA 1
ATOM 626 C C . TRP A 1 87 ? 22.828 11.102 -7.328 1 95.12 87 TRP A C 1
ATOM 628 O O . TRP A 1 87 ? 23.938 10.977 -7.855 1 95.12 87 TRP A O 1
ATOM 638 N N . GLU A 1 88 ? 22.5 12.18 -6.688 1 94.38 88 GLU A N 1
ATOM 639 C CA . GLU A 1 88 ? 23.391 13.328 -6.609 1 94.38 88 GLU A CA 1
ATOM 640 C C . GLU A 1 88 ? 24.438 13.141 -5.523 1 94.38 88 GLU A C 1
ATOM 642 O O . GLU A 1 88 ? 25.609 13.492 -5.707 1 94.38 88 GLU A O 1
ATOM 647 N N . GLU A 1 89 ? 24 12.586 -4.422 1 93.06 89 GLU A N 1
ATOM 648 C CA . GLU A 1 89 ? 24.859 12.586 -3.24 1 93.06 89 GLU A CA 1
ATOM 649 C C . GLU A 1 89 ? 25.031 11.18 -2.68 1 93.06 89 GLU A C 1
ATOM 651 O O . GLU A 1 89 ? 25.828 10.961 -1.77 1 93.06 89 GLU A O 1
ATOM 656 N N . GLY A 1 90 ? 24.281 10.258 -3.23 1 89.94 90 GLY A N 1
ATOM 657 C CA . GLY A 1 90 ? 24.281 8.922 -2.664 1 89.94 90 GLY A CA 1
ATOM 658 C C . GLY A 1 90 ? 24.844 7.875 -3.613 1 89.94 90 GLY A C 1
ATOM 659 O O . GLY A 1 90 ? 25.5 8.211 -4.598 1 89.94 90 GLY A O 1
ATOM 660 N N . PRO A 1 91 ? 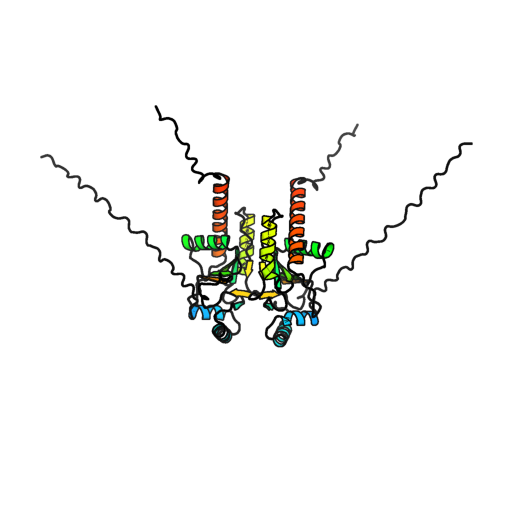24.672 6.656 -3.277 1 90.75 91 PRO A N 1
ATOM 661 C CA . PRO A 1 91 ? 25.234 5.551 -4.051 1 90.75 91 PRO A CA 1
ATOM 662 C C . PRO A 1 91 ? 24.406 5.195 -5.277 1 90.75 91 PRO A C 1
ATOM 664 O O . PRO A 1 91 ? 24.766 4.301 -6.043 1 90.75 91 PRO A O 1
ATOM 667 N N . GLY A 1 92 ? 23.344 5.879 -5.512 1 91.5 92 GLY A N 1
ATOM 668 C CA . GLY A 1 92 ? 22.391 5.48 -6.531 1 91.5 92 GLY A CA 1
ATOM 669 C C . GLY A 1 92 ? 21.188 4.73 -5.969 1 91.5 92 GLY A C 1
ATOM 670 O O . GLY A 1 92 ? 21.031 4.645 -4.75 1 91.5 92 GLY A O 1
ATOM 671 N N . SER A 1 93 ? 20.484 4.34 -7.059 1 91.19 93 SER A N 1
ATOM 672 C CA . SER A 1 93 ? 19.266 3.633 -6.641 1 91.19 93 SER A CA 1
ATOM 673 C C . SER A 1 93 ? 19.203 2.24 -7.258 1 91.19 93 SER A C 1
ATOM 675 O O . SER A 1 93 ? 19.906 1.953 -8.227 1 91.19 93 SER A O 1
ATOM 677 N N . GLY A 1 94 ? 18.672 1.21 -6.699 1 95.12 94 GLY A N 1
ATOM 678 C CA . GLY A 1 94 ? 18.172 0.021 -7.371 1 95.12 94 GLY A CA 1
ATOM 679 C C . GLY A 1 94 ? 16.938 0.285 -8.211 1 95.12 94 GLY A C 1
ATOM 680 O O . GLY A 1 94 ? 16.672 1.425 -8.602 1 95.12 94 GLY A O 1
ATOM 681 N N . PRO A 1 95 ? 16.391 -0.729 -8.656 1 96.94 95 PRO A N 1
ATOM 682 C CA . PRO A 1 95 ? 15.141 -0.545 -9.406 1 96.94 95 PRO A CA 1
ATOM 683 C C . PRO A 1 95 ? 14.125 0.322 -8.664 1 96.94 95 PRO A C 1
ATOM 685 O O . PRO A 1 95 ? 14.055 0.276 -7.434 1 96.94 95 PRO A O 1
ATOM 688 N N . VAL A 1 96 ? 13.43 1.139 -9.43 1 97.19 96 VAL A N 1
ATOM 689 C CA . VAL A 1 96 ? 12.406 2.039 -8.906 1 97.19 96 VAL A CA 1
ATOM 690 C C . VAL A 1 96 ? 11.203 2.057 -9.844 1 97.19 96 VAL A C 1
ATOM 692 O O . VAL A 1 96 ? 11.359 2.09 -11.07 1 97.19 96 VAL A O 1
ATOM 695 N N . ALA A 1 97 ? 10.047 2.008 -9.266 1 95.38 97 ALA A N 1
ATOM 696 C CA . ALA A 1 97 ? 8.82 2.084 -10.055 1 95.38 97 ALA A CA 1
ATOM 697 C C . ALA A 1 97 ? 7.898 3.18 -9.523 1 95.38 97 ALA A C 1
ATOM 699 O O . ALA A 1 97 ? 8.047 3.623 -8.383 1 95.38 97 ALA A O 1
ATOM 700 N N . ALA A 1 98 ? 7.062 3.67 -10.375 1 94.12 98 ALA A N 1
ATOM 701 C CA . ALA A 1 98 ? 5.918 4.5 -10.008 1 94.12 98 ALA A CA 1
ATOM 702 C C . ALA A 1 98 ? 4.609 3.732 -10.164 1 94.12 98 ALA A C 1
ATOM 704 O O . ALA A 1 98 ? 4.406 3.039 -11.164 1 94.12 98 ALA A O 1
ATOM 705 N N . HIS A 1 99 ? 3.812 3.785 -9.141 1 92.12 99 HIS A N 1
ATOM 706 C CA . HIS A 1 99 ? 2.525 3.1 -9.172 1 92.12 99 HIS A CA 1
ATOM 707 C C . HIS A 1 99 ? 1.476 3.863 -8.375 1 92.12 99 HIS A C 1
ATOM 709 O O . HIS A 1 99 ? 1.646 4.086 -7.172 1 92.12 99 HIS A O 1
ATOM 715 N N . ARG A 1 100 ? 0.398 4.297 -8.992 1 88.94 100 ARG A N 1
ATOM 716 C CA . ARG A 1 100 ? -0.771 4.906 -8.367 1 88.94 100 ARG A CA 1
ATOM 717 C C . ARG A 1 100 ? -0.361 6.008 -7.395 1 88.94 100 ARG A C 1
ATOM 719 O O . ARG A 1 100 ? -0.783 6.004 -6.238 1 88.94 100 ARG A O 1
ATOM 726 N N . GLY A 1 101 ? 0.471 6.871 -7.844 1 90.12 101 GLY A N 1
ATOM 727 C CA . GLY A 1 101 ? 0.818 8.078 -7.102 1 90.12 101 GLY A CA 1
ATOM 728 C C . GLY A 1 101 ? 1.919 7.852 -6.082 1 90.12 101 GLY A C 1
ATOM 729 O O . GLY A 1 101 ? 2.182 8.711 -5.242 1 90.12 101 GLY A O 1
ATOM 730 N N . ARG A 1 102 ? 2.502 6.695 -6.172 1 95.31 102 ARG A N 1
ATOM 731 C CA . ARG A 1 102 ? 3.584 6.395 -5.242 1 95.31 102 ARG A CA 1
ATOM 732 C C . ARG A 1 102 ? 4.852 5.988 -5.984 1 95.31 102 ARG A C 1
ATOM 734 O O . ARG A 1 102 ? 4.789 5.578 -7.148 1 95.31 102 ARG A O 1
ATOM 741 N N . VAL A 1 103 ? 5.922 6.195 -5.34 1 97.12 103 VAL A N 1
ATOM 742 C CA . VAL A 1 103 ? 7.211 5.703 -5.809 1 97.12 103 VAL A CA 1
ATOM 743 C C . VAL A 1 103 ? 7.633 4.488 -4.988 1 97.12 103 VAL A C 1
ATOM 745 O O . VAL A 1 103 ? 7.645 4.539 -3.754 1 97.12 103 VAL A O 1
ATOM 748 N N . LEU A 1 104 ? 7.922 3.412 -5.672 1 97.88 104 LEU A N 1
ATOM 749 C CA . LEU A 1 104 ? 8.344 2.15 -5.07 1 97.88 104 LEU A CA 1
ATOM 750 C C . LEU A 1 104 ? 9.844 1.948 -5.223 1 97.88 104 LEU A C 1
ATOM 752 O O . LEU A 1 104 ? 10.328 1.688 -6.328 1 97.88 104 LEU A O 1
ATOM 756 N N . LEU A 1 105 ? 10.578 2.096 -4.121 1 98.62 105 LEU A N 1
ATOM 757 C CA . LEU A 1 105 ? 12.016 1.839 -4.121 1 98.62 105 LEU A CA 1
ATOM 758 C C . LEU A 1 105 ? 12.312 0.4 -3.711 1 98.62 105 LEU A C 1
ATOM 760 O O . LEU A 1 105 ? 11.969 -0.018 -2.604 1 98.62 105 LEU A O 1
ATOM 764 N N . PHE A 1 106 ? 12.898 -0.337 -4.617 1 98.69 106 PHE A N 1
ATOM 765 C CA . PHE A 1 106 ? 13.336 -1.682 -4.262 1 98.69 106 PHE A CA 1
ATOM 766 C C . PHE A 1 106 ? 14.578 -1.631 -3.377 1 98.69 106 PHE A C 1
ATOM 768 O O . PHE A 1 106 ? 15.539 -0.925 -3.688 1 98.69 106 PHE A O 1
ATOM 775 N N . ALA A 1 107 ? 14.57 -2.361 -2.295 1 98.81 107 ALA A N 1
ATOM 776 C CA . ALA A 1 107 ? 15.602 -2.318 -1.264 1 98.81 107 ALA A CA 1
ATOM 777 C C . ALA A 1 107 ? 16.031 -3.727 -0.864 1 98.81 107 ALA A C 1
ATOM 779 O O . ALA A 1 107 ? 15.367 -4.707 -1.201 1 98.81 107 ALA A O 1
ATOM 780 N N . ALA A 1 108 ? 17.109 -3.74 -0.167 1 98.69 108 ALA A N 1
ATOM 781 C CA . ALA A 1 108 ? 17.625 -5.023 0.304 1 98.69 108 ALA A CA 1
ATOM 782 C C . ALA A 1 108 ? 16.641 -5.688 1.267 1 98.69 108 ALA A C 1
ATOM 784 O O . ALA A 1 108 ? 16.031 -5.016 2.104 1 98.69 108 ALA A O 1
ATOM 785 N N . PRO A 1 109 ? 16.531 -7.07 1.126 1 98.38 109 PRO A N 1
ATOM 786 C CA . PRO A 1 109 ? 15.711 -7.773 2.121 1 98.38 109 PRO A CA 1
ATOM 787 C C . PRO A 1 109 ? 16.094 -7.422 3.555 1 98.38 109 PRO A C 1
ATOM 789 O O . PRO A 1 109 ? 17.281 -7.297 3.863 1 98.38 109 PRO A O 1
ATOM 792 N N . GLY A 1 110 ? 15.109 -7.254 4.363 1 98.06 110 GLY A N 1
ATOM 793 C CA . GLY A 1 110 ? 15.344 -6.855 5.742 1 98.06 110 GLY A CA 1
ATOM 794 C C . GLY A 1 110 ? 15.125 -5.375 5.98 1 98.06 110 GLY A C 1
ATOM 795 O O . GLY A 1 110 ? 14.945 -4.945 7.121 1 98.06 110 GLY A O 1
ATOM 796 N N . THR A 1 111 ? 15.109 -4.605 4.969 1 98.44 111 THR A N 1
ATOM 797 C CA . THR A 1 111 ? 14.945 -3.158 5.074 1 98.44 111 THR A CA 1
ATOM 798 C C . THR A 1 111 ? 13.562 -2.811 5.633 1 98.44 111 THR A C 1
ATOM 800 O O . THR A 1 111 ? 13.438 -1.922 6.477 1 98.44 111 THR A O 1
ATOM 803 N N . ALA A 1 112 ? 12.578 -3.537 5.199 1 97.62 112 ALA A N 1
ATOM 804 C CA . ALA A 1 112 ? 11.211 -3.252 5.613 1 97.62 112 ALA A CA 1
ATOM 805 C C . ALA A 1 112 ? 11.047 -3.43 7.121 1 97.62 112 ALA A C 1
ATOM 807 O O . ALA A 1 112 ? 10.219 -2.762 7.746 1 97.62 112 ALA A O 1
ATOM 808 N N . GLN A 1 113 ? 11.758 -4.27 7.695 1 95.31 113 GLN A N 1
ATOM 809 C CA . GLN A 1 113 ? 11.68 -4.547 9.125 1 95.31 113 GLN A CA 1
ATOM 810 C C . GLN A 1 113 ? 12.414 -3.482 9.938 1 95.31 113 GLN A C 1
ATOM 812 O O . GLN A 1 113 ? 11.969 -3.092 11.016 1 95.31 113 GLN A O 1
ATOM 817 N N . ARG A 1 114 ? 13.461 -2.943 9.469 1 97.88 114 ARG A N 1
ATOM 818 C CA . ARG A 1 114 ? 14.359 -2.072 10.227 1 97.88 114 ARG A CA 1
ATOM 819 C C . ARG A 1 114 ? 13.984 -0.605 10.031 1 97.88 114 ARG A C 1
ATOM 821 O O . ARG A 1 114 ? 14.133 0.203 10.945 1 97.88 114 ARG A O 1
ATOM 828 N N . LEU A 1 115 ? 13.5 -0.286 8.898 1 97.75 115 LEU A N 1
ATOM 829 C CA . LEU A 1 115 ? 13.359 1.109 8.5 1 97.75 115 LEU A CA 1
ATOM 830 C C . LEU A 1 115 ? 12.352 1.828 9.391 1 97.75 115 LEU A C 1
ATOM 832 O O . LEU A 1 115 ? 12.594 2.957 9.828 1 97.75 115 LEU A O 1
ATOM 836 N N . PRO A 1 116 ? 11.219 1.222 9.727 1 95 116 PRO A N 1
ATOM 837 C CA . PRO A 1 116 ? 10.25 1.922 10.578 1 95 116 PRO A CA 1
ATOM 838 C C . PRO A 1 116 ? 10.844 2.359 11.914 1 95 116 PRO A C 1
ATOM 840 O O . PRO A 1 116 ? 10.609 3.486 12.359 1 95 116 PRO A O 1
ATOM 843 N N . ALA A 1 117 ? 11.586 1.55 12.508 1 95.62 117 ALA A N 1
ATOM 844 C CA . ALA A 1 117 ? 12.227 1.884 13.781 1 95.62 117 ALA A CA 1
ATOM 845 C C . ALA A 1 117 ? 13.234 3.014 13.609 1 95.62 117 ALA A C 1
ATOM 847 O O . ALA A 1 117 ? 13.32 3.908 14.453 1 95.62 117 ALA A O 1
ATOM 848 N N . LEU A 1 118 ? 13.992 2.951 12.578 1 96.69 118 LEU A N 1
ATOM 849 C CA . LEU A 1 118 ? 14.984 3.984 12.312 1 96.69 118 LEU A CA 1
ATOM 850 C C . LEU A 1 118 ? 14.312 5.332 12.07 1 96.69 118 LEU A C 1
ATOM 852 O O . LEU A 1 118 ? 14.781 6.359 12.57 1 96.69 118 LEU A O 1
ATOM 856 N N . LEU A 1 119 ? 13.25 5.305 11.336 1 96 119 LEU A N 1
ATOM 857 C CA . LEU A 1 119 ? 12.516 6.531 11.055 1 96 119 LEU A CA 1
ATOM 858 C C . LEU A 1 119 ? 11.93 7.113 12.336 1 96 119 LEU A C 1
ATOM 860 O O . LEU A 1 119 ? 11.938 8.328 12.539 1 96 119 LEU A O 1
ATOM 864 N N . GLU A 1 120 ? 11.352 6.266 13.188 1 93.88 120 GLU A N 1
ATOM 865 C CA . GLU A 1 120 ? 10.812 6.703 14.477 1 93.88 120 GLU A CA 1
ATOM 866 C C . GLU A 1 120 ? 11.891 7.371 15.328 1 93.88 120 GLU A C 1
ATOM 868 O O . GLU A 1 120 ? 11.648 8.406 15.938 1 93.88 120 GLU A O 1
ATOM 873 N N . TRP A 1 121 ? 12.977 6.789 15.375 1 93.94 121 TRP A N 1
ATOM 874 C CA . TRP A 1 121 ? 14.102 7.328 16.125 1 93.94 121 TRP A CA 1
ATOM 875 C C . TRP A 1 121 ? 14.5 8.703 15.602 1 93.94 121 TRP A C 1
ATOM 877 O O . TRP A 1 121 ? 14.742 9.625 16.391 1 93.94 121 TRP A O 1
ATOM 887 N N . GLU A 1 122 ? 14.586 8.844 14.273 1 93.31 122 GLU A N 1
ATOM 888 C CA . GLU A 1 122 ? 14.906 10.125 13.656 1 93.31 122 GLU A CA 1
ATOM 889 C C . GLU A 1 122 ? 13.891 11.195 14.039 1 93.31 122 GLU A C 1
ATOM 891 O O . GLU A 1 122 ? 14.258 12.336 14.32 1 93.31 122 GLU A O 1
ATOM 896 N N . GLU A 1 123 ? 12.664 10.891 14.039 1 89.88 123 GLU A N 1
ATOM 897 C CA . GLU A 1 123 ? 11.602 11.82 14.398 1 89.88 123 GLU A CA 1
ATOM 898 C C . GLU A 1 123 ? 11.727 12.266 15.852 1 89.88 123 GLU A C 1
ATOM 900 O O . GLU A 1 123 ? 11.5 13.438 16.172 1 89.88 123 GLU A O 1
ATOM 905 N N . TRP A 1 124 ? 12.016 11.391 16.734 1 88.5 124 TRP A N 1
ATOM 906 C CA . TRP A 1 124 ? 12.172 11.711 18.141 1 88.5 124 TRP A CA 1
ATOM 907 C C . TRP A 1 124 ? 13.359 12.641 18.359 1 88.5 124 TRP A C 1
ATOM 909 O O . TRP A 1 124 ? 13.359 13.445 19.297 1 88.5 124 TRP A O 1
ATOM 919 N N . GLY A 1 125 ? 14.297 12.508 17.562 1 89.5 125 GLY A N 1
ATOM 920 C CA . GLY A 1 125 ? 15.492 13.328 17.672 1 89.5 125 GLY A CA 1
ATOM 921 C C . GLY A 1 125 ? 15.312 14.727 17.094 1 89.5 125 GLY A C 1
ATOM 922 O O . GLY A 1 125 ? 16.266 15.492 17.016 1 89.5 125 GLY A O 1
ATOM 923 N N . GLY A 1 126 ? 14.102 15.062 16.641 1 83.81 126 GLY A N 1
ATOM 924 C CA . GLY A 1 126 ? 13.805 16.406 16.188 1 83.81 126 GLY A CA 1
ATOM 925 C C . GLY A 1 126 ? 14.023 16.594 14.695 1 83.81 126 GLY A C 1
ATOM 926 O O . GLY A 1 126 ? 14.195 17.719 14.219 1 83.81 126 GLY A O 1
ATOM 927 N N . GLY A 1 127 ? 14.172 15.555 14.055 1 79.75 127 GLY A N 1
ATOM 928 C CA . GLY A 1 127 ? 14.352 15.672 12.617 1 79.75 127 GLY A CA 1
ATOM 929 C C . GLY A 1 127 ? 13.094 16.141 11.898 1 79.75 127 GLY A C 1
ATOM 930 O O . GLY A 1 127 ? 12.023 16.234 12.5 1 79.75 127 GLY A O 1
ATOM 931 N N . THR A 1 128 ? 13.336 16.578 10.633 1 85.62 128 THR A N 1
ATOM 932 C CA . THR A 1 128 ? 12.242 17 9.766 1 85.62 128 THR A CA 1
ATOM 933 C C . THR A 1 128 ? 11.234 15.883 9.562 1 85.62 128 THR A C 1
ATOM 935 O O . THR A 1 128 ? 11.609 14.711 9.438 1 85.62 128 THR A O 1
ATOM 938 N N . GLU A 1 129 ? 10 16.219 9.562 1 88.44 129 GLU A N 1
ATOM 939 C CA . GLU A 1 129 ? 8.922 15.242 9.406 1 88.44 129 GLU A CA 1
ATOM 940 C C . GLU A 1 129 ? 8.977 14.57 8.031 1 88.44 129 GLU A C 1
ATOM 942 O O . GLU A 1 129 ? 9.086 15.258 7.008 1 88.44 129 GLU A O 1
ATOM 947 N N . VAL A 1 130 ? 8.984 13.328 8.023 1 93 130 VAL A N 1
ATOM 948 C CA . VAL A 1 130 ? 8.938 12.516 6.816 1 93 130 VAL A CA 1
ATOM 949 C C . VAL A 1 130 ? 7.5 12.07 6.547 1 93 130 VAL A C 1
ATOM 951 O O . VAL A 1 130 ? 6.785 11.672 7.469 1 93 130 VAL A O 1
ATOM 954 N N . PRO A 1 131 ? 7.102 12.234 5.312 1 93.69 131 PRO A N 1
ATOM 955 C CA . PRO A 1 131 ? 5.758 11.727 5.012 1 93.69 131 PRO A CA 1
ATOM 956 C C . PRO A 1 131 ? 5.625 10.227 5.27 1 93.69 131 PRO A C 1
ATOM 958 O O . PRO A 1 131 ? 6.629 9.539 5.477 1 93.69 131 PRO A O 1
ATOM 961 N N . PRO A 1 132 ? 4.426 9.75 5.336 1 92.56 132 PRO A N 1
ATOM 962 C CA . PRO A 1 132 ? 4.223 8.32 5.617 1 92.56 132 PRO A CA 1
ATOM 963 C C . PRO A 1 132 ? 4.957 7.418 4.633 1 92.56 132 PRO A C 1
ATOM 965 O O . PRO A 1 132 ? 4.809 7.566 3.418 1 92.56 132 PRO A O 1
ATOM 968 N N . VAL A 1 133 ? 5.676 6.559 5.184 1 96.88 133 VAL A N 1
ATOM 969 C CA . VAL A 1 133 ? 6.449 5.566 4.445 1 96.88 133 VAL A CA 1
ATOM 970 C C . VAL A 1 133 ? 5.844 4.18 4.652 1 96.88 133 VAL A C 1
ATOM 972 O O . VAL A 1 133 ? 5.617 3.76 5.793 1 96.88 133 VAL A O 1
ATOM 975 N N . LEU A 1 134 ? 5.562 3.525 3.607 1 96.62 134 LEU A N 1
ATOM 976 C CA . LEU A 1 134 ? 5.082 2.148 3.688 1 96.62 134 LEU A CA 1
ATOM 977 C C . LEU A 1 134 ? 6.191 1.165 3.328 1 96.62 134 LEU A C 1
ATOM 979 O O . LEU A 1 134 ? 6.887 1.345 2.326 1 96.62 134 LEU A O 1
ATOM 983 N N . CYS A 1 135 ? 6.359 0.206 4.191 1 97.25 135 CYS A N 1
ATOM 984 C CA . CYS A 1 135 ? 7.41 -0.792 4.012 1 97.25 135 CYS A CA 1
ATOM 985 C C . CYS A 1 135 ? 6.812 -2.164 3.723 1 97.25 135 CYS A C 1
ATOM 987 O O . CYS A 1 135 ? 5.977 -2.656 4.484 1 97.25 135 CYS A O 1
ATOM 989 N N . HIS A 1 136 ? 7.23 -2.758 2.643 1 96.69 136 HIS A N 1
ATOM 990 C CA . HIS A 1 136 ? 6.781 -4.09 2.248 1 96.69 136 HIS A CA 1
ATOM 991 C C . HIS A 1 136 ? 7.922 -5.102 2.326 1 96.69 136 HIS A C 1
ATOM 993 O O . HIS A 1 136 ? 8.875 -5.027 1.545 1 96.69 136 HIS A O 1
ATOM 999 N N . GLY A 1 137 ? 7.809 -5.953 3.279 1 96.38 137 GLY A N 1
ATOM 1000 C CA . GLY A 1 137 ? 8.766 -7.035 3.471 1 96.38 137 GLY A CA 1
ATOM 1001 C C . GLY A 1 137 ? 8.117 -8.406 3.502 1 96.38 137 GLY A C 1
ATOM 1002 O O . GLY A 1 137 ? 7.133 -8.648 2.797 1 96.38 137 GLY A O 1
ATOM 1003 N N . THR A 1 138 ? 8.688 -9.312 4.254 1 93.25 138 THR A N 1
ATOM 1004 C CA . THR A 1 138 ? 8.195 -10.688 4.34 1 93.25 138 THR A CA 1
ATOM 1005 C C . THR A 1 138 ? 6.707 -10.703 4.68 1 93.25 138 THR A C 1
ATOM 1007 O O . THR A 1 138 ? 6.277 -10.055 5.637 1 93.25 138 THR A O 1
ATOM 1010 N N . GLY A 1 139 ? 5.934 -11.422 3.863 1 88.44 139 GLY A N 1
ATOM 1011 C CA . GLY A 1 139 ? 4.504 -11.531 4.098 1 88.44 139 GLY A CA 1
ATOM 1012 C C . GLY A 1 139 ? 3.691 -10.523 3.316 1 88.44 139 GLY A C 1
ATOM 1013 O O . GLY A 1 139 ? 2.461 -10.602 3.277 1 88.44 139 GLY A O 1
ATOM 1014 N N . ASP A 1 140 ? 4.406 -9.594 2.668 1 92.94 140 ASP A N 1
ATOM 1015 C CA . ASP A 1 140 ? 3.748 -8.57 1.854 1 92.94 140 ASP A CA 1
ATOM 1016 C C . ASP A 1 140 ? 3.98 -8.82 0.366 1 92.94 140 ASP A C 1
ATOM 1018 O O . ASP A 1 140 ? 4.832 -9.633 -0.006 1 92.94 140 ASP A O 1
ATOM 1022 N N . ALA A 1 141 ? 3.145 -8.156 -0.453 1 94.62 141 ALA A N 1
ATOM 1023 C CA . ALA A 1 141 ? 3.312 -8.18 -1.903 1 94.62 141 ALA A CA 1
ATOM 1024 C C . ALA A 1 141 ? 3.111 -6.793 -2.502 1 94.62 141 ALA A C 1
ATOM 1026 O O . ALA A 1 141 ? 2.479 -5.934 -1.888 1 94.62 141 ALA A O 1
ATOM 1027 N N . VAL A 1 142 ? 3.689 -6.625 -3.631 1 95.81 142 VAL A N 1
ATOM 1028 C CA . VAL A 1 142 ? 3.545 -5.352 -4.328 1 95.81 142 VAL A CA 1
ATOM 1029 C C . VAL A 1 142 ? 3.201 -5.598 -5.793 1 95.81 142 VAL A C 1
ATOM 1031 O O . VAL A 1 142 ? 3.557 -6.641 -6.355 1 95.81 142 VAL A O 1
ATOM 1034 N N . THR A 1 143 ? 2.48 -4.68 -6.355 1 94.19 143 THR A N 1
ATOM 1035 C CA . THR A 1 143 ? 2.242 -4.672 -7.797 1 94.19 143 THR A CA 1
ATOM 1036 C C . THR A 1 143 ? 3.34 -3.898 -8.523 1 94.19 143 THR A C 1
ATOM 1038 O O . THR A 1 143 ? 3.66 -2.768 -8.148 1 94.19 143 THR A O 1
ATOM 1041 N N . VAL A 1 144 ? 3.887 -4.551 -9.484 1 93.69 144 VAL A N 1
ATOM 1042 C CA . VAL A 1 144 ? 4.949 -3.9 -10.25 1 93.69 144 VAL A CA 1
ATOM 1043 C C . VAL A 1 144 ? 4.484 -3.67 -11.688 1 93.69 144 VAL A C 1
ATOM 1045 O O . VAL A 1 144 ? 3.582 -4.355 -12.172 1 93.69 144 VAL A O 1
ATOM 1048 N N . PRO A 1 145 ? 5.137 -2.674 -12.305 1 91.94 145 PRO A N 1
ATOM 1049 C CA . PRO A 1 145 ? 4.762 -2.395 -13.688 1 91.94 145 PRO A CA 1
ATOM 1050 C C . PRO A 1 145 ? 5.039 -3.568 -14.625 1 91.94 145 PRO A C 1
ATOM 1052 O O . PRO A 1 145 ? 5.777 -4.488 -14.266 1 91.94 145 PRO A O 1
ATOM 1055 N N . PRO A 1 146 ? 4.367 -3.516 -15.742 1 88.81 146 PRO A N 1
ATOM 1056 C CA . PRO A 1 146 ? 4.672 -4.539 -16.75 1 88.81 146 PRO A CA 1
ATOM 1057 C C . PRO A 1 146 ? 6.148 -4.547 -17.156 1 88.81 146 PRO A C 1
ATOM 1059 O O . PRO A 1 146 ? 6.84 -3.539 -17 1 88.81 146 PRO A O 1
ATOM 1062 N N . LEU A 1 147 ? 6.582 -5.707 -17.656 1 85.81 147 LEU A N 1
ATOM 1063 C CA . LEU A 1 147 ? 7.969 -5.844 -18.078 1 85.81 147 LEU A CA 1
ATOM 1064 C C . LEU A 1 147 ? 8.258 -4.953 -19.281 1 85.81 147 LEU A C 1
ATOM 1066 O O . LEU A 1 147 ? 9.359 -4.414 -19.422 1 85.81 147 LEU A O 1
ATOM 1070 N N . ALA A 1 148 ? 7.266 -4.883 -20.172 1 76.25 148 ALA A N 1
ATOM 1071 C CA . ALA A 1 148 ? 7.43 -4.09 -21.391 1 76.25 148 ALA A CA 1
ATOM 1072 C C . ALA A 1 148 ? 6.73 -2.742 -21.266 1 76.25 148 ALA A C 1
ATOM 1074 O O . ALA A 1 148 ? 5.672 -2.641 -20.641 1 76.25 148 ALA A O 1
ATOM 1075 N N . ALA A 1 149 ? 7.539 -1.66 -21.516 1 63.62 149 ALA A N 1
ATOM 1076 C CA . ALA A 1 149 ? 6.906 -0.345 -21.531 1 63.62 149 ALA A CA 1
ATOM 1077 C C . ALA A 1 149 ? 5.699 -0.323 -22.453 1 63.62 149 ALA A C 1
ATOM 1079 O O . ALA A 1 149 ? 5.727 -0.916 -23.547 1 63.62 149 ALA A O 1
ATOM 1080 N N . THR A 1 150 ? 4.609 -0.409 -21.891 1 56.91 150 THR A N 1
ATOM 1081 C CA . THR A 1 150 ? 3.49 -0.294 -22.812 1 56.91 150 THR A CA 1
ATOM 1082 C C . THR A 1 150 ? 3.58 1.005 -23.609 1 56.91 150 THR A C 1
ATOM 1084 O O . THR A 1 150 ? 4.203 1.971 -23.156 1 56.91 150 THR A O 1
ATOM 1087 N N . GLY A 1 151 ? 3.254 1.039 -24.891 1 49.06 151 GLY A N 1
ATOM 1088 C CA . GLY A 1 151 ? 3.225 2.145 -25.844 1 49.06 151 GLY A CA 1
ATOM 1089 C C . GLY A 1 151 ? 2.977 3.488 -25.188 1 49.06 151 GLY A C 1
ATOM 1090 O O . GLY A 1 151 ? 2.631 3.551 -24 1 49.06 151 GLY A O 1
ATOM 1091 N N . PRO A 1 152 ? 3.555 4.641 -25.891 1 46 152 PRO A N 1
ATOM 1092 C CA . PRO A 1 152 ? 3.479 6.035 -25.469 1 46 152 PRO A CA 1
ATOM 1093 C C . PRO A 1 152 ? 2.199 6.348 -24.688 1 46 152 PRO A C 1
ATOM 1095 O O . PRO A 1 152 ? 2.15 7.324 -23.938 1 46 152 PRO A O 1
ATOM 1098 N N . GLY A 1 153 ? 1.155 6.062 -25.281 1 42.56 153 GLY A N 1
ATOM 1099 C CA . GLY A 1 153 ? -0.115 6.719 -25 1 42.56 153 GLY A CA 1
ATOM 1100 C C . GLY A 1 153 ? -0.509 6.66 -23.547 1 42.56 153 GLY A C 1
ATOM 1101 O O . GLY A 1 153 ? -1.349 7.441 -23.094 1 42.56 153 GLY A O 1
ATOM 1102 N N . GLY A 1 154 ? -0.702 5.664 -22.766 1 42.72 154 GLY A N 1
ATOM 1103 C CA . GLY A 1 154 ? -1.55 5.695 -21.594 1 42.72 154 GLY A CA 1
ATOM 1104 C C . GLY A 1 154 ? -0.803 6.078 -20.328 1 42.72 154 GLY A C 1
ATOM 1105 O O . GLY A 1 154 ? 0.406 5.855 -20.219 1 42.72 154 GLY A O 1
ATOM 1106 N N . ARG A 1 155 ? -0.75 7.375 -19.953 1 48.28 155 ARG A N 1
ATOM 1107 C CA . ARG A 1 155 ? -0.414 7.809 -18.594 1 48.28 155 ARG A CA 1
ATOM 1108 C C . ARG A 1 155 ? -0.443 6.637 -17.625 1 48.28 155 ARG A C 1
ATOM 1110 O O . ARG A 1 155 ? -1.507 6.258 -17.125 1 48.28 155 ARG A O 1
ATOM 1117 N N . LEU A 1 156 ? 0.462 5.59 -17.797 1 58.19 156 LEU A N 1
ATOM 1118 C CA . LEU A 1 156 ? 0.285 4.32 -17.109 1 58.19 156 LEU A CA 1
ATOM 1119 C C . LEU A 1 156 ? 0.401 4.5 -15.602 1 58.19 156 LEU A C 1
ATOM 1121 O O . LEU A 1 156 ? 1.313 5.18 -15.125 1 58.19 156 LEU A O 1
ATOM 1125 N N . GLU A 1 157 ? -0.689 4.438 -14.906 1 76.12 157 GLU A N 1
ATOM 1126 C CA . GLU A 1 157 ? -0.773 4.488 -13.445 1 76.12 157 GLU A CA 1
ATOM 1127 C C . GLU A 1 157 ? 0.321 3.643 -12.805 1 76.12 157 GLU A C 1
ATOM 1129 O O . GLU A 1 157 ? 0.603 3.787 -11.609 1 76.12 157 GLU A O 1
ATOM 1134 N N . SER A 1 158 ? 1.135 2.881 -13.711 1 88.31 158 SER A N 1
ATOM 1135 C CA . SER A 1 158 ? 2.203 2.012 -13.227 1 88.31 158 SER A CA 1
ATOM 1136 C C . SER A 1 158 ? 3.35 1.937 -14.227 1 88.31 158 SER A C 1
ATOM 1138 O O . SER A 1 158 ? 3.154 1.519 -15.367 1 88.31 158 SER A O 1
ATOM 1140 N N . ARG A 1 159 ? 4.613 2.439 -13.883 1 91.06 159 ARG A N 1
ATOM 1141 C CA . ARG A 1 159 ? 5.754 2.447 -14.789 1 91.06 159 ARG A CA 1
ATOM 1142 C C . ARG A 1 159 ? 7.066 2.338 -14.023 1 91.06 159 ARG A C 1
ATOM 1144 O O . ARG A 1 159 ? 7.141 2.713 -12.852 1 91.06 159 ARG A O 1
ATOM 1151 N N . TRP A 1 160 ? 8.062 1.901 -14.797 1 93.44 160 TRP A N 1
ATOM 1152 C CA . TRP A 1 160 ? 9.398 1.858 -14.211 1 93.44 160 TRP A CA 1
ATOM 1153 C C . TRP A 1 160 ? 10.086 3.213 -14.336 1 93.44 160 TRP A C 1
ATOM 1155 O O . TRP A 1 160 ? 10.07 3.836 -15.398 1 93.44 160 TRP A O 1
ATOM 1165 N N . LEU A 1 161 ? 10.602 3.705 -13.289 1 93 161 LEU A N 1
ATOM 1166 C CA . LEU A 1 161 ? 11.477 4.871 -13.312 1 93 161 LEU A CA 1
ATOM 1167 C C . LEU A 1 161 ? 12.93 4.461 -13.508 1 93 161 LEU A C 1
ATOM 1169 O O . LEU A 1 161 ? 13.68 5.137 -14.211 1 93 161 LEU A O 1
ATOM 1173 N N . VAL A 1 162 ? 13.359 3.441 -12.836 1 94.19 162 VAL A N 1
ATOM 1174 C CA . VAL A 1 162 ? 14.617 2.717 -13.023 1 94.19 162 VAL A CA 1
ATOM 1175 C C . VAL A 1 162 ? 14.328 1.223 -13.172 1 94.19 162 VAL A C 1
ATOM 1177 O O . VAL A 1 162 ? 14.078 0.533 -12.18 1 94.19 162 VAL A O 1
ATOM 1180 N N . ALA A 1 163 ? 14.422 0.732 -14.375 1 94.44 163 ALA A N 1
ATOM 1181 C CA . ALA A 1 163 ? 14.078 -0.661 -14.648 1 94.44 163 ALA A CA 1
ATOM 1182 C C . ALA A 1 163 ? 15.211 -1.596 -14.234 1 94.44 163 ALA A C 1
ATOM 1184 O O . ALA A 1 163 ? 16.391 -1.271 -14.406 1 94.44 163 ALA A O 1
ATOM 1185 N N . PRO A 1 164 ? 14.773 -2.719 -13.656 1 95.06 164 PRO A N 1
ATOM 1186 C CA . PRO A 1 164 ? 15.836 -3.689 -13.391 1 95.06 164 PRO A CA 1
ATOM 1187 C C . PRO A 1 164 ? 16.5 -4.199 -14.672 1 95.06 164 PRO A C 1
ATOM 1189 O O . PRO A 1 164 ? 15.812 -4.508 -15.648 1 95.06 164 PRO A O 1
ATOM 1192 N N . GLY A 1 165 ? 17.844 -4.246 -14.609 1 92.44 165 GLY A N 1
ATOM 1193 C CA . GLY A 1 165 ? 18.562 -4.598 -15.828 1 92.44 165 GLY A CA 1
ATOM 1194 C C . GLY A 1 165 ? 19.547 -5.738 -15.633 1 92.44 165 GLY A C 1
ATOM 1195 O O . GLY A 1 165 ? 20.219 -6.148 -16.578 1 92.44 165 GLY A O 1
ATOM 1196 N N . THR A 1 166 ? 19.641 -6.211 -14.438 1 93.12 166 THR A N 1
ATOM 1197 C CA . THR A 1 166 ? 20.594 -7.273 -14.164 1 93.12 166 THR A CA 1
ATOM 1198 C C . THR A 1 166 ? 20 -8.312 -13.219 1 93.12 166 THR A C 1
ATOM 1200 O O . THR A 1 166 ? 18.984 -8.055 -12.57 1 93.12 166 THR A O 1
ATOM 1203 N N . ARG A 1 167 ? 20.609 -9.438 -13.117 1 94.62 167 ARG A N 1
ATOM 1204 C CA . ARG A 1 167 ? 20.141 -10.539 -12.273 1 94.62 167 ARG A CA 1
ATOM 1205 C C . ARG A 1 167 ? 20.453 -10.289 -10.805 1 94.62 167 ARG A C 1
ATOM 1207 O O . ARG A 1 167 ? 19.891 -10.922 -9.922 1 94.62 167 ARG A O 1
ATOM 1214 N N . HIS A 1 168 ? 21.422 -9.445 -10.578 1 95.56 168 HIS A N 1
ATOM 1215 C CA . HIS A 1 168 ? 21.844 -9.156 -9.211 1 95.56 168 HIS A CA 1
ATOM 1216 C C . HIS A 1 168 ? 21.984 -7.652 -8.992 1 95.56 168 HIS A C 1
ATOM 1218 O O . HIS A 1 168 ? 23.094 -7.156 -8.758 1 95.56 168 HIS A O 1
ATOM 1224 N N . PRO A 1 169 ? 20.938 -7.023 -9.016 1 96 169 PRO A N 1
ATOM 1225 C CA . PRO A 1 169 ? 21.031 -5.57 -8.844 1 96 169 PRO A CA 1
ATOM 1226 C C . PRO A 1 169 ? 21.469 -5.168 -7.441 1 96 169 PRO A C 1
ATOM 1228 O O . PRO A 1 169 ? 21.125 -5.844 -6.469 1 96 169 PRO A O 1
ATOM 1231 N N . TRP A 1 170 ? 22.156 -4.078 -7.422 1 96.12 170 TRP A N 1
ATOM 1232 C CA . TRP A 1 170 ? 22.406 -3.467 -6.125 1 96.12 170 TRP A CA 1
ATOM 1233 C C . TRP A 1 170 ? 21.141 -2.869 -5.543 1 96.12 170 TRP A C 1
ATOM 1235 O O . TRP A 1 170 ? 20.391 -2.18 -6.246 1 96.12 170 TRP A O 1
ATOM 1245 N N . LEU A 1 171 ? 20.906 -3.133 -4.281 1 98.25 171 LEU A N 1
ATOM 1246 C CA . LEU A 1 171 ? 19.734 -2.625 -3.584 1 98.25 171 LEU A CA 1
ATOM 1247 C C . LEU A 1 171 ? 20.141 -1.854 -2.332 1 98.25 171 LEU A C 1
ATOM 1249 O O . LEU A 1 171 ? 20.953 -2.326 -1.545 1 98.25 171 LEU A O 1
ATOM 1253 N N . PRO A 1 172 ? 19.578 -0.68 -2.168 1 98.5 172 PRO A N 1
ATOM 1254 C CA . PRO A 1 172 ? 19.875 0.063 -0.945 1 98.5 172 PRO A CA 1
ATOM 1255 C C . PRO A 1 172 ? 19.375 -0.64 0.315 1 98.5 172 PRO A C 1
ATOM 1257 O O . PRO A 1 172 ? 18.297 -1.24 0.304 1 98.5 172 PRO A O 1
ATOM 1260 N N . GLY A 1 173 ? 20.172 -0.574 1.389 1 98.5 173 GLY A N 1
ATOM 1261 C CA . GLY A 1 173 ? 19.734 -1.022 2.703 1 98.5 173 GLY A CA 1
ATOM 1262 C C . GLY A 1 173 ? 18.984 0.04 3.48 1 98.5 173 GLY A C 1
ATOM 1263 O O . GLY A 1 173 ? 18.75 1.141 2.973 1 98.5 173 GLY A O 1
ATOM 1264 N N . PRO A 1 174 ? 18.672 -0.313 4.695 1 98.44 174 PRO A N 1
ATOM 1265 C CA . PRO A 1 174 ? 17.844 0.599 5.48 1 98.44 174 PRO A CA 1
ATOM 1266 C C . PRO A 1 174 ? 18.531 1.922 5.785 1 98.44 174 PRO A C 1
ATOM 1268 O O . PRO A 1 174 ? 17.891 2.969 5.84 1 98.44 174 PRO A O 1
ATOM 1271 N N . GLU A 1 175 ? 19.828 1.92 5.934 1 97.81 175 GLU A N 1
ATOM 1272 C CA . GLU A 1 175 ? 20.531 3.148 6.262 1 97.81 175 GLU A CA 1
ATOM 1273 C C . GLU A 1 175 ? 20.578 4.098 5.066 1 97.81 175 GLU A C 1
ATOM 1275 O O . GLU A 1 175 ? 20.5 5.316 5.23 1 97.81 175 GLU A O 1
ATOM 1280 N N . VAL A 1 176 ? 20.75 3.496 3.977 1 98.38 176 VAL A N 1
ATOM 1281 C CA . VAL A 1 176 ? 20.781 4.301 2.758 1 98.38 176 VAL A CA 1
ATOM 1282 C C . VAL A 1 176 ? 19.406 4.914 2.508 1 98.38 176 VAL A C 1
ATOM 1284 O O . VAL A 1 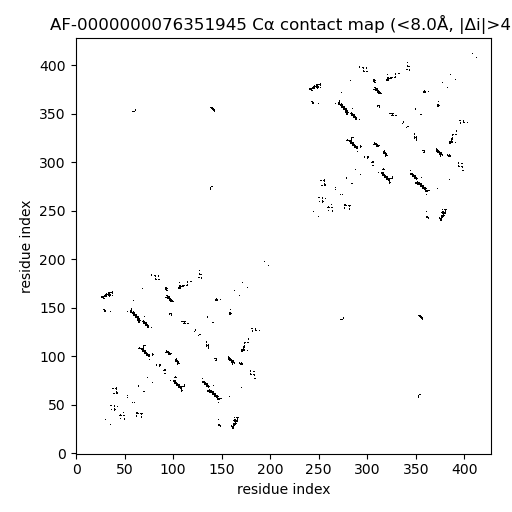176 ? 19.297 6.094 2.168 1 98.38 176 VAL A O 1
ATOM 1287 N N . ILE A 1 177 ? 18.344 4.109 2.656 1 98.5 177 ILE A N 1
ATOM 1288 C CA . ILE A 1 177 ? 16.984 4.602 2.469 1 98.5 177 ILE A CA 1
ATOM 1289 C C . ILE A 1 177 ? 16.688 5.684 3.502 1 98.5 177 ILE A C 1
ATOM 1291 O O . ILE A 1 177 ? 16.094 6.711 3.176 1 98.5 177 ILE A O 1
ATOM 1295 N N . LEU A 1 178 ? 17.125 5.469 4.766 1 98.06 178 LEU A N 1
ATOM 1296 C CA . LEU A 1 178 ? 16.922 6.465 5.812 1 98.06 178 LEU A CA 1
ATOM 1297 C C . LEU A 1 178 ? 17.609 7.777 5.445 1 98.06 178 LEU A C 1
ATOM 1299 O O . LEU A 1 178 ? 17.016 8.852 5.578 1 98.06 178 LEU A O 1
ATOM 1303 N N . TRP A 1 179 ? 18.781 7.625 5.047 1 97.38 179 TRP A N 1
ATOM 1304 C CA . TRP A 1 179 ? 19.547 8.797 4.637 1 97.38 179 TRP A CA 1
ATOM 1305 C C . TRP A 1 179 ? 18.797 9.586 3.564 1 97.38 179 TRP A C 1
ATOM 1307 O O . TRP A 1 179 ? 18.656 10.805 3.67 1 97.38 179 TRP A O 1
ATOM 1317 N N . ALA A 1 180 ? 18.344 8.93 2.539 1 98.12 180 ALA A N 1
ATOM 1318 C CA . ALA A 1 180 ? 17.625 9.57 1.446 1 98.12 180 ALA A CA 1
ATOM 1319 C C . ALA A 1 180 ? 16.344 10.234 1.952 1 98.12 180 ALA A C 1
ATOM 1321 O O . ALA A 1 180 ? 15.992 11.336 1.521 1 98.12 180 ALA A O 1
ATOM 1322 N N . CYS A 1 181 ? 15.625 9.555 2.857 1 97.62 181 CYS A N 1
ATOM 1323 C CA . CYS A 1 181 ? 14.398 10.102 3.436 1 97.62 181 CYS A CA 1
ATOM 1324 C C . CYS A 1 181 ? 14.68 11.414 4.172 1 97.62 181 CYS A C 1
ATOM 1326 O O . CYS A 1 181 ? 14.008 12.414 3.936 1 97.62 181 CYS A O 1
ATOM 1328 N N . VAL A 1 182 ? 15.672 11.414 5.008 1 96.5 182 VAL A N 1
ATOM 1329 C CA . VAL A 1 182 ? 16.016 12.562 5.844 1 96.5 182 VAL A CA 1
ATOM 1330 C C . VAL A 1 182 ? 16.453 13.727 4.965 1 96.5 182 VAL A C 1
ATOM 1332 O O . VAL A 1 182 ? 16.016 14.859 5.156 1 96.5 182 VAL A O 1
ATOM 1335 N N . ARG A 1 183 ? 17.234 13.406 4.023 1 96.06 183 ARG A N 1
ATOM 1336 C CA . ARG A 1 183 ? 17.734 14.461 3.143 1 96.06 183 ARG A CA 1
ATOM 1337 C C . ARG A 1 183 ? 16.609 15.055 2.305 1 96.06 183 ARG A C 1
ATOM 1339 O O . ARG A 1 183 ? 16.547 16.266 2.104 1 96.06 183 ARG A O 1
ATOM 1346 N N . ALA A 1 184 ? 15.773 14.18 1.794 1 96.94 184 ALA A N 1
ATOM 1347 C CA . ALA A 1 184 ? 14.633 14.648 1.008 1 96.94 184 ALA A CA 1
ATOM 1348 C C . ALA A 1 184 ? 13.703 15.516 1.854 1 96.94 184 ALA A C 1
ATOM 1350 O O . ALA A 1 184 ? 13.188 16.531 1.378 1 96.94 184 ALA A O 1
ATOM 1351 N N . ALA A 1 185 ? 13.5 15.086 3.068 1 96.06 185 ALA A N 1
ATOM 1352 C CA . ALA A 1 185 ? 12.633 15.844 3.967 1 96.06 185 ALA A CA 1
ATOM 1353 C C . ALA A 1 185 ? 13.219 17.219 4.262 1 96.06 185 ALA A C 1
ATOM 1355 O O . ALA A 1 185 ? 12.492 18.219 4.262 1 96.06 185 ALA A O 1
ATOM 1356 N N . ARG A 1 186 ? 14.461 17.312 4.5 1 93 186 ARG A N 1
ATOM 1357 C CA . ARG A 1 186 ? 15.141 18.578 4.773 1 93 186 ARG A CA 1
ATOM 1358 C C . ARG A 1 186 ? 15.078 19.5 3.566 1 93 186 ARG A C 1
ATOM 1360 O O . ARG A 1 186 ? 14.867 20.703 3.711 1 93 186 ARG A O 1
ATOM 1367 N N . SER A 1 187 ? 15.258 18.938 2.426 1 90.69 187 SER A N 1
ATOM 1368 C CA . SER A 1 187 ? 15.18 19.719 1.198 1 90.69 187 SER A CA 1
ATOM 1369 C C . SER A 1 187 ? 13.781 20.297 0.992 1 90.69 187 SER A C 1
ATOM 1371 O O . SER A 1 187 ? 13.633 21.438 0.562 1 90.69 187 SER A O 1
ATOM 1373 N N . ALA A 1 188 ? 12.805 19.531 1.255 1 88.56 188 ALA A N 1
ATOM 1374 C CA . ALA A 1 188 ? 11.414 19.984 1.135 1 88.56 188 ALA A CA 1
ATOM 1375 C C . ALA A 1 188 ? 11.117 21.094 2.127 1 88.56 188 ALA A C 1
ATOM 1377 O O . ALA A 1 188 ? 10.422 22.062 1.791 1 88.56 188 ALA A O 1
ATOM 1378 N N . ALA A 1 189 ? 11.602 21 3.291 1 86.56 189 ALA A N 1
ATOM 1379 C CA . ALA A 1 189 ? 11.391 22 4.324 1 86.56 189 ALA A CA 1
ATOM 1380 C C . ALA A 1 189 ? 12.078 23.312 3.955 1 86.56 189 ALA A C 1
ATOM 1382 O O . ALA A 1 189 ? 11.523 24.391 4.176 1 86.56 189 ALA A O 1
ATOM 1383 N N . SER A 1 190 ? 13.18 23.234 3.436 1 85.56 190 SER A N 1
ATOM 1384 C CA . SER A 1 190 ? 13.922 24.422 3.031 1 85.56 190 SER A CA 1
ATOM 1385 C C . SER A 1 190 ? 13.227 25.141 1.883 1 85.56 190 SER A C 1
ATOM 1387 O O . SER A 1 190 ? 13.203 26.375 1.845 1 85.56 190 SER A O 1
ATOM 1389 N N . SER A 1 191 ? 12.727 24.422 0.969 1 82.44 191 SER A N 1
ATOM 1390 C CA . SER A 1 191 ? 11.992 25 -0.149 1 82.44 191 SER A CA 1
ATOM 1391 C C . SER A 1 191 ? 10.719 25.688 0.325 1 82.44 191 SER A C 1
ATOM 1393 O O . SER A 1 191 ? 10.352 26.75 -0.189 1 82.44 191 SER A O 1
ATOM 1395 N N . ALA A 1 192 ? 10.094 25.141 1.29 1 77 192 ALA A N 1
ATOM 1396 C CA . ALA A 1 192 ? 8.875 25.719 1.846 1 77 192 ALA A 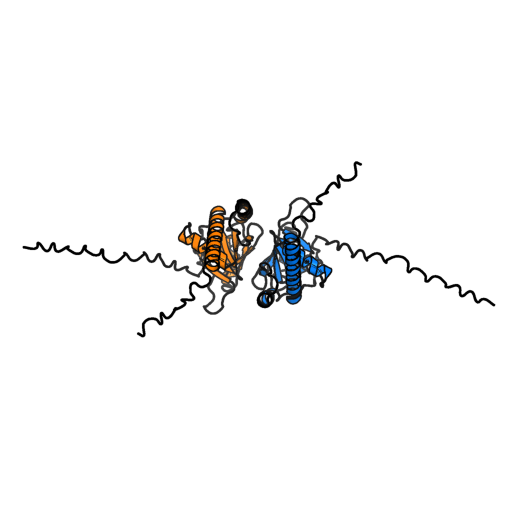CA 1
ATOM 1397 C C . ALA A 1 192 ? 9.164 27.016 2.584 1 77 192 ALA A C 1
ATOM 1399 O O . ALA A 1 192 ? 8.383 27.969 2.51 1 77 192 ALA A O 1
ATOM 1400 N N . VAL A 1 193 ? 10.172 27.125 3.285 1 73.25 193 VAL A N 1
ATOM 1401 C CA . VAL A 1 193 ? 10.586 28.328 4.008 1 73.25 193 VAL A CA 1
ATOM 1402 C C . VAL A 1 193 ? 10.945 29.438 3.014 1 73.25 193 VAL A C 1
ATOM 1404 O O . VAL A 1 193 ? 10.57 30.594 3.203 1 73.25 193 VAL A O 1
ATOM 1407 N N . ARG A 1 194 ? 11.523 29.125 1.933 1 74.5 194 ARG A N 1
ATOM 1408 C CA . ARG A 1 194 ? 11.914 30.109 0.924 1 74.5 194 ARG A CA 1
ATOM 1409 C C . ARG A 1 194 ? 10.68 30.719 0.257 1 74.5 194 ARG A C 1
ATOM 1411 O O . ARG A 1 194 ? 10.641 31.922 0.012 1 74.5 194 ARG A O 1
ATOM 1418 N N . VAL A 1 195 ? 9.703 29.891 0.064 1 72.5 195 VAL A N 1
ATOM 1419 C CA . VAL A 1 195 ? 8.477 30.359 -0.567 1 72.5 195 VAL A CA 1
ATOM 1420 C C . VAL A 1 195 ? 7.699 31.25 0.406 1 72.5 195 VAL A C 1
ATOM 1422 O O . VAL A 1 195 ? 7.062 32.219 -0.003 1 72.5 195 VAL A O 1
ATOM 1425 N N . SER A 1 196 ? 7.715 30.859 1.716 1 72.69 196 SER A N 1
ATOM 1426 C CA . SER A 1 196 ? 6.984 31.609 2.732 1 72.69 196 SER A CA 1
ATOM 1427 C C . SER A 1 196 ? 7.66 32.938 3.023 1 72.69 196 SER A C 1
ATOM 1429 O O . SER A 1 196 ? 6.988 33.938 3.299 1 72.69 196 SER A O 1
ATOM 1431 N N . ILE A 1 197 ? 8.883 33.031 2.979 1 69.62 197 ILE A N 1
ATOM 1432 C CA . ILE A 1 197 ? 9.633 34.25 3.256 1 69.62 197 ILE A CA 1
ATOM 1433 C C . ILE A 1 197 ? 9.633 35.156 2.023 1 69.62 197 ILE A C 1
ATOM 1435 O O . ILE A 1 197 ? 9.562 36.375 2.143 1 69.62 197 ILE A O 1
ATOM 1439 N N . PHE A 1 198 ? 9.789 34.625 0.751 1 59.62 198 PHE A N 1
ATOM 1440 C CA . PHE A 1 198 ? 9.805 35.406 -0.48 1 59.62 198 PHE A CA 1
ATOM 1441 C C . PHE A 1 198 ? 8.609 35.062 -1.36 1 59.62 198 PHE A C 1
ATOM 1443 O O . PHE A 1 198 ? 8.75 34.312 -2.338 1 59.62 198 PHE A O 1
ATOM 1450 N N . PRO A 1 199 ? 7.449 35.188 -0.7 1 56.5 199 PRO A N 1
ATOM 1451 C CA . PRO A 1 199 ? 6.344 34.781 -1.562 1 56.5 199 PRO A CA 1
ATOM 1452 C C . PRO A 1 199 ? 6.473 35.312 -2.99 1 56.5 199 PRO A C 1
ATOM 1454 O O . PRO A 1 199 ? 6.035 34.656 -3.936 1 56.5 199 PRO A O 1
ATOM 1457 N N . GLY A 1 200 ? 6.578 36.812 -3.131 1 51 200 GLY A N 1
ATOM 1458 C CA . GLY A 1 200 ? 6.582 37.594 -4.355 1 51 200 GLY A CA 1
ATOM 1459 C C . GLY A 1 200 ? 7.809 37.344 -5.219 1 51 200 GLY A C 1
ATOM 1460 O O . GLY A 1 200 ? 8.086 38.125 -6.145 1 51 200 GLY A O 1
ATOM 1461 N N . GLY A 1 201 ? 8.766 36.625 -4.879 1 45 201 GLY A N 1
ATOM 1462 C CA . GLY A 1 201 ? 9.984 36.844 -5.637 1 45 201 GLY A CA 1
ATOM 1463 C C . GLY A 1 201 ? 9.773 36.812 -7.141 1 45 201 GLY A C 1
ATOM 1464 O O . GLY A 1 201 ? 10.57 37.344 -7.902 1 45 201 GLY A O 1
ATOM 1465 N N . ASP A 1 202 ? 9.094 35.875 -7.816 1 45.12 202 ASP A N 1
ATOM 1466 C CA . ASP A 1 202 ? 9.133 36.125 -9.25 1 45.12 202 ASP A CA 1
ATOM 1467 C C . ASP A 1 202 ? 8.25 37.312 -9.625 1 45.12 202 ASP A C 1
ATOM 1469 O O . ASP A 1 202 ? 7.902 37.469 -10.797 1 45.12 202 ASP A O 1
ATOM 1473 N N . GLN A 1 203 ? 7.387 37.875 -8.742 1 40.12 203 GLN A N 1
ATOM 1474 C CA . GLN A 1 203 ? 6.742 39.094 -9.281 1 40.12 203 GLN A CA 1
ATOM 1475 C C . GLN A 1 203 ? 7.742 40.219 -9.422 1 40.12 203 GLN A C 1
ATOM 1477 O O . GLN A 1 203 ? 8.211 40.781 -8.43 1 40.12 203 GLN A O 1
ATOM 1482 N N . SER A 1 204 ? 8.742 40.188 -10.305 1 42.16 204 SER A N 1
ATOM 1483 C CA . SER A 1 204 ? 9.469 41.344 -10.836 1 42.16 204 SER A CA 1
ATOM 1484 C C . SER A 1 204 ? 8.586 42.594 -10.859 1 42.16 204 SER A C 1
ATOM 1486 O O . SER A 1 204 ? 7.66 42.688 -11.672 1 42.16 204 SER A O 1
ATOM 1488 N N . ALA A 1 205 ? 8.164 43.125 -9.797 1 44.31 205 ALA A N 1
ATOM 1489 C CA . ALA A 1 205 ? 7.668 44.5 -9.789 1 44.31 205 ALA A CA 1
ATOM 1490 C C . ALA A 1 205 ? 8.602 45.406 -10.578 1 44.31 205 ALA A C 1
ATOM 1492 O O . ALA A 1 205 ? 9.758 45.625 -10.188 1 44.31 205 ALA A O 1
ATOM 1493 N N . LYS A 1 206 ? 8.461 45.5 -11.969 1 42.94 206 LYS A N 1
ATOM 1494 C CA . LYS A 1 206 ? 9.008 46.594 -12.797 1 42.94 206 LYS A CA 1
ATOM 1495 C C . LYS A 1 206 ? 8.633 47.938 -12.227 1 42.94 206 LYS A C 1
ATOM 1497 O O . LYS A 1 206 ? 7.477 48.375 -12.328 1 42.94 206 LYS A O 1
ATOM 1502 N N . VAL A 1 207 ? 9.047 48.281 -11.062 1 42.75 207 VAL A N 1
ATOM 1503 C CA . VAL A 1 207 ? 8.984 49.719 -10.68 1 42.75 207 VAL A CA 1
ATOM 1504 C C . VAL A 1 207 ? 9.547 50.562 -11.812 1 42.75 207 VAL A C 1
ATOM 1506 O O . VAL A 1 207 ? 10.703 50.406 -12.203 1 42.75 207 VAL A O 1
ATOM 1509 N N . TYR A 1 208 ? 8.688 51 -12.82 1 40.84 208 TYR A N 1
ATOM 1510 C CA . TYR A 1 208 ? 8.953 52.031 -13.828 1 40.84 208 TYR A CA 1
ATOM 1511 C C . TYR A 1 208 ? 9.516 53.281 -13.18 1 40.84 208 TYR A C 1
ATOM 1513 O O . TYR A 1 208 ? 8.938 53.812 -12.227 1 40.84 208 TYR A O 1
ATOM 1521 N N . ASP A 1 209 ? 10.844 53.406 -13.062 1 40.31 209 ASP A N 1
ATOM 1522 C CA . ASP A 1 209 ? 11.539 54.656 -12.75 1 40.31 209 ASP A CA 1
ATOM 1523 C C . ASP A 1 209 ? 11.039 55.781 -13.641 1 40.31 209 ASP A C 1
ATOM 1525 O O . ASP A 1 209 ? 11.25 55.781 -14.852 1 40.31 209 ASP A O 1
ATOM 1529 N N . VAL A 1 210 ? 9.859 56.469 -13.445 1 44.88 210 VAL A N 1
ATOM 1530 C CA . VAL A 1 210 ? 9.305 57.625 -14.117 1 44.88 210 VAL A CA 1
ATOM 1531 C C . VAL A 1 210 ? 10.219 58.844 -13.906 1 44.88 210 VAL A C 1
ATOM 1533 O O . VAL A 1 210 ? 9.766 60 -13.914 1 44.88 210 VAL A O 1
ATOM 1536 N N . SER A 1 211 ? 11.453 58.75 -13.422 1 40.28 211 SER A N 1
ATOM 1537 C CA . SER A 1 211 ? 12.133 60 -13.172 1 40.28 211 SER A CA 1
ATOM 1538 C C . SER A 1 211 ? 12.445 60.719 -14.484 1 40.28 211 SER A C 1
ATOM 1540 O O . SER A 1 211 ? 12.789 61.906 -14.477 1 40.28 211 SER A O 1
ATOM 1542 N N . ARG A 1 212 ? 12.836 60.062 -15.609 1 39.91 212 ARG A N 1
ATOM 1543 C CA . ARG A 1 212 ? 13.75 60.844 -16.438 1 39.91 212 ARG A CA 1
ATOM 1544 C C . ARG A 1 212 ? 12.984 61.906 -17.25 1 39.91 212 ARG A C 1
ATOM 1546 O O . ARG A 1 212 ? 13.539 62.531 -18.156 1 39.91 212 ARG A O 1
ATOM 1553 N N . ARG A 1 213 ? 11.68 61.875 -17.375 1 36.75 213 ARG A N 1
ATOM 1554 C CA . ARG A 1 213 ? 11.367 62.75 -18.469 1 36.75 213 ARG A CA 1
ATOM 1555 C C . ARG A 1 213 ? 11.609 64.188 -18.078 1 36.75 213 ARG A C 1
ATOM 1557 O O . ARG A 1 213 ? 10.805 64.812 -17.359 1 36.75 213 ARG A O 1
ATOM 1564 N N . ARG A 1 214 ? 12.852 64.5 -17.531 1 28.88 214 ARG A N 1
ATOM 1565 C CA . ARG A 1 214 ? 13.109 65.938 -17.766 1 28.88 214 ARG A CA 1
ATOM 1566 C C . ARG A 1 214 ? 13.453 66.188 -19.219 1 28.88 214 ARG A C 1
ATOM 1568 O O . ARG A 1 214 ? 14.148 65.375 -19.859 1 28.88 214 ARG A O 1
ATOM 1575 N N . MET B 1 1 ? -55.812 29.141 60.188 1 34.41 1 MET B N 1
ATOM 1576 C CA . MET B 1 1 ? -56 27.828 59.562 1 34.41 1 MET B CA 1
ATOM 1577 C C . MET B 1 1 ? -55.281 27.75 58.25 1 34.41 1 MET B C 1
ATOM 1579 O O . MET B 1 1 ? -55.75 28.328 57.25 1 34.41 1 MET B O 1
ATOM 1583 N N . SER B 1 2 ? -53.906 27.859 58.375 1 37.84 2 SER B N 1
ATOM 1584 C CA . SER B 1 2 ? -52.812 27.922 57.375 1 37.84 2 SER B CA 1
ATOM 1585 C C . SER B 1 2 ? -52.75 26.656 56.531 1 37.84 2 SER B C 1
ATOM 1587 O O . SER B 1 2 ? -52.625 25.547 57.062 1 37.84 2 SER B O 1
ATOM 1589 N N . SER B 1 3 ? -53.625 26.656 55.469 1 39.78 3 SER B N 1
ATOM 1590 C CA . SER B 1 3 ? -53.75 25.562 54.531 1 39.78 3 SER B CA 1
ATOM 1591 C C . SER B 1 3 ? -52.406 25.188 53.938 1 39.78 3 SER B C 1
ATOM 1593 O O . SER B 1 3 ? -51.75 26 53.281 1 39.78 3 SER B O 1
ATOM 1595 N N . SER B 1 4 ? -51.688 24.406 54.75 1 41.19 4 SER B N 1
ATOM 1596 C CA . SER B 1 4 ? -50.375 23.844 54.375 1 41.19 4 SER B CA 1
ATOM 1597 C C . SER B 1 4 ? -50.5 22.984 53.125 1 41.19 4 SER B C 1
ATOM 1599 O O . SER B 1 4 ? -51.156 21.953 53.125 1 41.19 4 SER B O 1
ATOM 1601 N N . THR B 1 5 ? -50.688 23.719 51.969 1 44.84 5 THR B N 1
ATOM 1602 C CA . THR B 1 5 ? -50.75 23.016 50.688 1 44.84 5 THR B CA 1
ATOM 1603 C C . THR B 1 5 ? -49.562 22.078 50.531 1 44.84 5 THR B C 1
ATOM 1605 O O . THR B 1 5 ? -48.406 22.516 50.562 1 44.84 5 THR B O 1
ATOM 1608 N N . SER B 1 6 ? -49.688 20.859 51.094 1 40.97 6 SER B N 1
ATOM 1609 C CA . SER B 1 6 ? -48.75 19.766 50.938 1 40.97 6 SER B CA 1
ATOM 1610 C C . SER B 1 6 ? -48.438 19.5 49.469 1 40.97 6 SER B C 1
ATOM 1612 O O . SER B 1 6 ? -49.312 19.172 48.688 1 40.97 6 SER B O 1
ATOM 1614 N N . LEU B 1 7 ? -47.594 20.391 48.969 1 43.28 7 LEU B N 1
ATOM 1615 C CA . LEU B 1 7 ? -47.094 20.156 47.625 1 43.28 7 LEU B CA 1
ATOM 1616 C C . LEU B 1 7 ? -46.625 18.734 47.438 1 43.28 7 LEU B C 1
ATOM 1618 O O . LEU B 1 7 ? -45.781 18.266 48.219 1 43.28 7 LEU B O 1
ATOM 1622 N N . HIS B 1 8 ? -47.562 17.812 47.125 1 44.72 8 HIS B N 1
ATOM 1623 C CA . HIS B 1 8 ? -47.188 16.422 46.844 1 44.72 8 HIS B CA 1
ATOM 1624 C C . HIS B 1 8 ? -46 16.375 45.875 1 44.72 8 HIS B C 1
ATOM 1626 O O . HIS B 1 8 ? -45.969 17.125 44.875 1 44.72 8 HIS B O 1
ATOM 1632 N N . PRO B 1 9 ? -44.812 16.031 46.406 1 41.44 9 PRO B N 1
ATOM 1633 C CA . PRO B 1 9 ? -43.625 15.953 45.531 1 41.44 9 PRO B CA 1
ATOM 1634 C C . PRO B 1 9 ? -43.875 15.117 44.281 1 41.44 9 PRO B C 1
ATOM 1636 O O . PRO B 1 9 ? -44.688 14.195 44.312 1 41.44 9 PRO B O 1
ATOM 1639 N N . ALA B 1 10 ? -43.938 15.766 43.094 1 46 10 ALA B N 1
ATOM 1640 C CA . ALA B 1 10 ? -44.031 15.094 41.812 1 46 10 ALA B CA 1
ATOM 1641 C C . ALA B 1 10 ? -43.219 13.82 41.781 1 46 10 ALA B C 1
ATOM 1643 O O . ALA B 1 10 ? -42.156 13.742 42.438 1 46 10 ALA B O 1
ATOM 1644 N N . PRO B 1 11 ? -43.938 12.68 41.594 1 41.78 11 PRO B N 1
ATOM 1645 C CA . PRO B 1 11 ? -43.156 11.445 41.531 1 41.78 11 PRO B CA 1
ATOM 1646 C C . PRO B 1 11 ? -41.938 11.562 40.625 1 41.78 11 PRO B C 1
ATOM 1648 O O . PRO B 1 11 ? -41.938 12.359 39.688 1 41.78 11 PRO B O 1
ATOM 1651 N N . THR B 1 12 ? -40.75 11.594 41.188 1 41.31 12 THR B N 1
ATOM 1652 C CA . THR B 1 12 ? -39.5 11.57 40.406 1 41.31 12 THR B CA 1
ATOM 1653 C C . THR B 1 12 ? -39.562 10.469 39.344 1 41.31 12 THR B C 1
ATOM 1655 O O . THR B 1 12 ? -39.875 9.32 39.656 1 41.31 12 THR B O 1
ATOM 1658 N N . PRO B 1 13 ? -39.969 10.844 38.094 1 39.78 13 PRO B N 1
ATOM 1659 C CA . PRO B 1 13 ? -39.938 9.766 37.094 1 39.78 13 PRO B CA 1
ATOM 1660 C C . PRO B 1 13 ? -38.75 8.836 37.281 1 39.78 13 PRO B C 1
ATOM 1662 O O . PRO B 1 13 ? -37.688 9.25 37.781 1 39.78 13 PRO B O 1
ATOM 1665 N N . THR B 1 14 ? -39.031 7.566 37.75 1 35.5 14 THR B N 1
ATOM 1666 C CA . THR B 1 14 ? -38.062 6.484 37.906 1 35.5 14 THR B CA 1
ATOM 1667 C C . THR B 1 14 ? -37.031 6.484 36.781 1 35.5 14 THR B C 1
ATOM 1669 O O . THR B 1 14 ? -37.312 7.031 35.688 1 35.5 14 THR B O 1
ATOM 1672 N N . HIS B 1 15 ? -36.188 5.348 36.812 1 35.78 15 HIS B N 1
ATOM 1673 C CA . HIS B 1 15 ? -34.906 4.863 36.344 1 35.78 15 HIS B CA 1
ATOM 1674 C C . HIS B 1 15 ? -34.875 4.832 34.812 1 35.78 15 HIS B C 1
ATOM 1676 O O . HIS B 1 15 ? -35.906 4.543 34.156 1 35.78 15 HIS B O 1
ATOM 1682 N N . GLY B 1 16 ? -34.094 5.746 34.219 1 35.75 16 GLY B N 1
ATOM 1683 C CA . GLY B 1 16 ? -33.688 5.801 32.812 1 35.75 16 GLY B CA 1
ATOM 1684 C C . GLY B 1 16 ? -33.562 4.43 32.188 1 35.75 16 GLY B C 1
ATOM 1685 O O . GLY B 1 16 ? -33.125 3.477 32.812 1 35.75 16 GLY B O 1
ATOM 1686 N N . ALA B 1 17 ? -34.562 4.004 31.312 1 37.34 17 ALA B N 1
ATOM 1687 C CA . ALA B 1 17 ? -34.406 2.795 30.5 1 37.34 17 ALA B CA 1
ATOM 1688 C C . ALA B 1 17 ? -32.938 2.566 30.109 1 37.34 17 ALA B C 1
ATOM 1690 O O . ALA B 1 17 ? -32.219 3.514 29.781 1 37.34 17 ALA B O 1
ATOM 1691 N N . PRO B 1 18 ? -32.312 1.49 30.641 1 35.28 18 PRO B N 1
ATOM 1692 C CA . PRO B 1 18 ? -30.938 1.229 30.234 1 35.28 18 PRO B CA 1
ATOM 1693 C C . PRO B 1 18 ? -30.719 1.44 28.734 1 35.28 18 PRO B C 1
ATOM 1695 O O . PRO B 1 18 ? -31.656 1.31 27.938 1 35.28 18 PRO B O 1
ATOM 1698 N N . ALA B 1 19 ? -29.906 2.359 28.359 1 35.66 19 ALA B N 1
ATOM 1699 C CA . ALA B 1 19 ? -29.469 2.479 26.984 1 35.66 19 ALA B CA 1
ATOM 1700 C C . ALA B 1 19 ? -29.359 1.107 26.312 1 35.66 19 ALA B C 1
ATOM 1702 O O . ALA B 1 19 ? -28.969 0.129 26.969 1 35.66 19 ALA B O 1
ATOM 1703 N N . PRO B 1 20 ? -30.234 0.755 25.422 1 34.88 20 PRO B N 1
ATOM 1704 C CA . PRO B 1 20 ? -29.953 -0.54 24.797 1 34.88 20 PRO B CA 1
ATOM 1705 C C . PRO B 1 20 ? -28.469 -0.788 24.594 1 34.88 20 PRO B C 1
ATOM 1707 O O . PRO B 1 20 ? -27.703 0.154 24.344 1 34.88 20 PRO B O 1
ATOM 1710 N N . THR B 1 21 ? -27.734 -1.468 25.531 1 38.5 21 THR B N 1
ATOM 1711 C CA . THR B 1 21 ? -26.438 -2.012 25.141 1 38.5 21 THR B CA 1
ATOM 1712 C C . THR B 1 21 ? -26.438 -2.408 23.672 1 38.5 21 THR B C 1
ATOM 1714 O O . THR B 1 21 ? -27.203 -3.279 23.25 1 38.5 21 THR B O 1
ATOM 1717 N N . GLY B 1 22 ? -26.484 -1.487 22.766 1 35.59 22 GLY B N 1
ATOM 1718 C CA . GLY B 1 22 ? -26.297 -1.972 21.406 1 35.59 22 GLY B CA 1
ATOM 1719 C C . GLY B 1 22 ? -25.453 -3.23 21.328 1 35.59 22 GLY B C 1
ATOM 1720 O O . GLY B 1 22 ? -24.75 -3.572 22.281 1 35.59 22 GLY B O 1
ATOM 1721 N N . PRO B 1 23 ? -25.984 -4.34 20.828 1 34.78 23 PRO B N 1
ATOM 1722 C CA . PRO B 1 23 ? -25.188 -5.57 20.828 1 34.78 23 PRO B CA 1
ATOM 1723 C C . PRO B 1 23 ? -23.688 -5.305 20.766 1 34.78 23 PRO B C 1
ATOM 1725 O O . PRO B 1 23 ? -23.25 -4.32 20.156 1 34.78 23 PRO B O 1
ATOM 1728 N N . ALA B 1 24 ? -22.922 -5.344 21.797 1 36.47 24 ALA B N 1
ATOM 1729 C CA . ALA B 1 24 ? -21.5 -5.613 21.594 1 36.47 24 ALA B CA 1
ATOM 1730 C C . ALA B 1 24 ? -21.266 -6.355 20.281 1 36.47 24 ALA B C 1
ATOM 1732 O O . ALA B 1 24 ? -21.781 -7.453 20.078 1 36.47 24 ALA B O 1
ATOM 1733 N N . HIS B 1 25 ? -21.438 -5.816 19.094 1 37.69 25 HIS B N 1
ATOM 1734 C CA . HIS B 1 25 ? -21.031 -6.52 17.891 1 37.69 25 HIS B CA 1
ATOM 1735 C C . HIS B 1 25 ? -19.891 -7.48 18.172 1 37.69 25 HIS B C 1
ATOM 1737 O O . HIS B 1 25 ? -18.797 -7.055 18.547 1 37.69 25 HIS B O 1
ATOM 1743 N N . ASP B 1 26 ? -20.062 -8.461 18.922 1 40.47 26 ASP B N 1
ATOM 1744 C CA . ASP B 1 26 ? -19.141 -9.594 18.953 1 40.47 26 ASP B CA 1
ATOM 1745 C C . ASP B 1 26 ? -18.359 -9.688 17.641 1 40.47 26 ASP B C 1
ATOM 1747 O O . ASP B 1 26 ? -18.859 -10.18 16.641 1 40.47 26 ASP B O 1
ATOM 1751 N N . SER B 1 27 ? -17.766 -8.656 17.188 1 48.62 27 SER B N 1
ATOM 1752 C CA . SER B 1 27 ? -16.875 -8.789 16.047 1 48.62 27 SER B CA 1
ATOM 1753 C C . SER B 1 27 ? -16.172 -10.148 16.047 1 48.62 27 SER B C 1
ATOM 1755 O O . SER B 1 27 ? -15.461 -10.492 17 1 48.62 27 SER B O 1
ATOM 1757 N N . CYS B 1 28 ? -16.875 -11.203 15.805 1 52.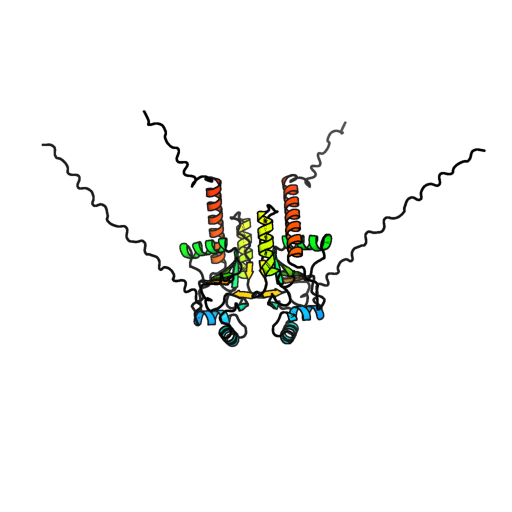5 28 CYS B N 1
ATOM 1758 C CA . CYS B 1 28 ? -16.188 -12.461 15.555 1 52.5 28 CYS B CA 1
ATOM 1759 C C . CYS B 1 28 ? -14.914 -12.234 14.75 1 52.5 28 CYS B C 1
ATOM 1761 O O . CYS B 1 28 ? -14.961 -11.703 13.641 1 52.5 28 CYS B O 1
ATOM 1763 N N . ASP B 1 29 ? -13.75 -12.195 15.383 1 66.06 29 ASP B N 1
ATOM 1764 C CA . ASP B 1 29 ? -12.398 -11.938 14.883 1 66.06 29 ASP B CA 1
ATOM 1765 C C . ASP B 1 29 ? -11.953 -13.047 13.93 1 66.06 29 ASP B C 1
ATOM 1767 O O . ASP B 1 29 ? -10.891 -12.953 13.32 1 66.06 29 ASP B O 1
ATOM 1771 N N . ASP B 1 30 ? -13.016 -14.07 13.781 1 80.62 30 ASP B N 1
ATOM 1772 C CA . ASP B 1 30 ? -12.547 -15.156 12.93 1 80.62 30 ASP B CA 1
ATOM 1773 C C . ASP B 1 30 ? -13.289 -15.164 11.594 1 80.62 30 ASP B C 1
ATOM 1775 O O . ASP B 1 30 ? -14.5 -14.961 11.555 1 80.62 30 ASP B O 1
ATOM 1779 N N . VAL B 1 31 ? -12.617 -15.414 10.609 1 89.19 31 VAL B N 1
ATOM 1780 C CA . VAL B 1 31 ? -13.18 -15.547 9.273 1 89.19 31 VAL B CA 1
ATOM 1781 C C . VAL B 1 31 ? -13.961 -16.859 9.172 1 89.19 31 VAL B C 1
ATOM 1783 O O . VAL B 1 31 ? -13.445 -17.922 9.5 1 89.19 31 VAL B O 1
ATOM 1786 N N . THR B 1 32 ? -15.203 -16.844 8.828 1 91.06 32 THR B N 1
ATOM 1787 C CA . THR B 1 32 ? -16.016 -18.031 8.664 1 91.06 32 THR B CA 1
ATOM 1788 C C . THR B 1 32 ? -15.68 -18.734 7.352 1 91.06 32 THR B C 1
ATOM 1790 O O . THR B 1 32 ? -14.938 -18.203 6.523 1 91.06 32 THR B O 1
ATOM 1793 N N . ALA B 1 33 ? -16.203 -19.969 7.184 1 92.06 33 ALA B N 1
ATOM 1794 C CA . ALA B 1 33 ? -16.031 -20.688 5.934 1 92.06 33 ALA B CA 1
ATOM 1795 C C . ALA B 1 33 ? -16.578 -19.906 4.75 1 92.06 33 ALA B C 1
ATOM 1797 O O . ALA B 1 33 ? -15.953 -19.844 3.691 1 92.06 33 ALA B O 1
ATOM 1798 N N . ASP B 1 34 ? -17.766 -19.328 4.984 1 94.88 34 ASP B N 1
ATOM 1799 C CA . ASP B 1 34 ? -18.375 -18.516 3.938 1 94.88 34 ASP B CA 1
ATOM 1800 C C . ASP B 1 34 ? -17.547 -17.281 3.646 1 94.88 34 ASP B C 1
ATOM 1802 O O . ASP B 1 34 ? -17.391 -16.875 2.488 1 94.88 34 ASP B O 1
ATOM 1806 N N . GLY B 1 35 ? -17.062 -16.672 4.68 1 95.44 35 GLY B N 1
ATOM 1807 C CA . GLY B 1 35 ? -16.188 -15.531 4.512 1 95.44 35 GLY B CA 1
ATOM 1808 C C . GLY B 1 35 ? -14.906 -15.875 3.756 1 95.44 35 GLY B C 1
ATOM 1809 O O . GLY B 1 35 ? -14.461 -15.102 2.902 1 95.44 35 GLY B O 1
ATOM 1810 N N . ALA B 1 36 ? -14.406 -17 4.082 1 94.69 36 ALA B N 1
ATOM 1811 C CA . ALA B 1 36 ? -13.211 -17.484 3.389 1 94.69 36 ALA B CA 1
ATOM 1812 C C . ALA B 1 36 ? -13.5 -17.719 1.911 1 94.69 36 ALA B C 1
ATOM 1814 O O . ALA B 1 36 ? -12.672 -17.422 1.051 1 94.69 36 ALA B O 1
ATOM 1815 N N . ALA B 1 37 ? -14.609 -18.312 1.673 1 95.56 37 ALA B N 1
ATOM 1816 C CA . ALA B 1 37 ? -15.008 -18.562 0.291 1 95.56 37 ALA B CA 1
ATOM 1817 C C . ALA B 1 37 ? -15.141 -17.25 -0.491 1 95.56 37 ALA B C 1
ATOM 1819 O O . ALA B 1 37 ? -14.766 -17.188 -1.664 1 95.56 37 ALA B O 1
ATOM 1820 N N . TRP B 1 38 ? -15.695 -16.25 0.123 1 97.38 38 TRP B N 1
ATOM 1821 C CA . TRP B 1 38 ? -15.805 -14.938 -0.51 1 97.38 38 TRP B CA 1
ATOM 1822 C C . TRP B 1 38 ? -14.422 -14.375 -0.831 1 97.38 38 TRP B C 1
ATOM 1824 O O . TRP B 1 38 ? -14.18 -13.898 -1.945 1 97.38 38 TRP B O 1
ATOM 1834 N N . LEU B 1 39 ? -13.555 -14.422 0.145 1 97.12 39 LEU B N 1
ATOM 1835 C CA . LEU B 1 39 ? -12.188 -13.961 -0.087 1 97.12 39 LEU B CA 1
ATOM 1836 C C . LEU B 1 39 ? -11.547 -14.719 -1.245 1 97.12 39 LEU B C 1
ATOM 1838 O O . LEU B 1 39 ? -10.93 -14.109 -2.125 1 97.12 39 LEU B O 1
ATOM 1842 N N . ALA B 1 40 ? -11.781 -15.953 -1.28 1 96.62 40 ALA B N 1
ATOM 1843 C CA . ALA B 1 40 ? -11.18 -16.812 -2.295 1 96.62 40 ALA B CA 1
ATOM 1844 C C . ALA B 1 40 ? -11.734 -16.5 -3.68 1 96.62 40 ALA B C 1
ATOM 1846 O O . ALA B 1 40 ? -11.062 -16.719 -4.691 1 96.62 40 ALA B O 1
ATOM 1847 N N . SER B 1 41 ? -12.898 -16.016 -3.707 1 97.62 41 SER B N 1
ATOM 1848 C CA . SER B 1 41 ? -13.547 -15.734 -4.984 1 97.62 41 SER B CA 1
ATOM 1849 C C . SER B 1 41 ? -12.805 -14.656 -5.762 1 97.62 41 SER B C 1
ATOM 1851 O O . SER B 1 41 ? -13.016 -14.492 -6.969 1 97.62 41 SER B O 1
ATOM 1853 N N . ALA B 1 42 ? -11.953 -13.93 -5.105 1 97.06 42 ALA B N 1
ATOM 1854 C CA . ALA B 1 42 ? -11.156 -12.906 -5.77 1 97.06 42 ALA B CA 1
ATOM 1855 C C . ALA B 1 42 ? -10.055 -13.539 -6.621 1 97.06 42 ALA B C 1
ATOM 1857 O O . ALA B 1 42 ? -9.484 -12.891 -7.496 1 97.06 42 ALA B O 1
ATOM 1858 N N . GLU B 1 43 ? -9.75 -14.773 -6.367 1 95.69 43 GLU B N 1
ATOM 1859 C CA . GLU B 1 43 ? -8.664 -15.477 -7.051 1 95.69 43 GLU B CA 1
ATOM 1860 C C . GLU B 1 43 ? -9.141 -16.094 -8.359 1 95.69 43 GLU B C 1
ATOM 1862 O O . GLU B 1 43 ? -10.312 -16.453 -8.492 1 95.69 43 GLU B O 1
ATOM 1867 N N . THR B 1 44 ? -8.172 -16.203 -9.289 1 90.62 44 THR B N 1
ATOM 1868 C CA . THR B 1 44 ? -8.461 -16.875 -10.547 1 90.62 44 THR B CA 1
ATOM 1869 C C . THR B 1 44 ? -8.914 -18.312 -10.305 1 90.62 44 THR B C 1
ATOM 1871 O O . THR B 1 44 ? -9.812 -18.797 -10.984 1 90.62 44 THR B O 1
ATOM 1874 N N . TYR B 1 45 ? -8.258 -19 -9.352 1 93.25 45 TYR B N 1
ATOM 1875 C CA . TYR B 1 45 ? -8.609 -20.375 -8.977 1 93.25 45 TYR B CA 1
ATOM 1876 C C . TYR B 1 45 ? -9.016 -20.453 -7.508 1 93.25 45 TYR B C 1
ATOM 1878 O O . TYR B 1 45 ? -8.211 -20.844 -6.656 1 93.25 45 TYR B O 1
ATOM 1886 N N . PRO B 1 46 ? -10.281 -20.203 -7.227 1 95.56 46 PRO B N 1
ATOM 1887 C CA . PRO B 1 46 ? -10.742 -20.062 -5.844 1 95.56 46 PRO B CA 1
ATOM 1888 C C . PRO B 1 46 ? -10.586 -21.344 -5.031 1 95.56 46 PRO B C 1
ATOM 1890 O O . PRO B 1 46 ? -10.195 -21.297 -3.861 1 95.56 46 PRO B O 1
ATOM 1893 N N . ARG B 1 47 ? -10.852 -22.484 -5.559 1 95.06 47 ARG B N 1
ATOM 1894 C CA . ARG B 1 47 ? -10.75 -23.75 -4.828 1 95.06 47 ARG B CA 1
ATOM 1895 C C . ARG B 1 47 ? -9.305 -24.047 -4.445 1 95.06 47 ARG B C 1
ATOM 1897 O O . ARG B 1 47 ? -9.031 -24.5 -3.334 1 95.06 47 ARG B O 1
ATOM 1904 N N . SER B 1 48 ? -8.453 -23.812 -5.379 1 93.56 48 SER B N 1
ATOM 1905 C CA . SER B 1 48 ? -7.031 -24 -5.098 1 93.56 48 SER B CA 1
ATOM 1906 C C . SER B 1 48 ? -6.555 -23.062 -3.998 1 93.56 48 SER B C 1
ATOM 1908 O O . SER B 1 48 ? -5.77 -23.453 -3.133 1 93.56 48 SER B O 1
ATOM 1910 N N . ALA B 1 49 ? -7.039 -21.797 -4.066 1 92.5 49 ALA B N 1
ATOM 1911 C CA . ALA B 1 49 ? -6.684 -20.812 -3.051 1 92.5 49 ALA B CA 1
ATOM 1912 C C . ALA B 1 49 ? -7.133 -21.266 -1.665 1 92.5 49 ALA B C 1
ATOM 1914 O O . ALA B 1 49 ? -6.371 -21.172 -0.698 1 92.5 49 ALA B O 1
ATOM 1915 N N . LEU B 1 50 ? -8.281 -21.766 -1.576 1 92.44 50 LEU B N 1
ATOM 1916 C CA . LEU B 1 50 ? -8.805 -22.234 -0.299 1 92.44 50 LEU B CA 1
ATOM 1917 C C . LEU B 1 50 ? -7.98 -23.406 0.232 1 92.44 50 LEU B C 1
ATOM 1919 O O . LEU B 1 50 ? -7.668 -23.453 1.424 1 92.44 50 LEU B O 1
ATOM 1923 N N . THR B 1 51 ? -7.699 -24.297 -0.655 1 91.69 51 THR B N 1
ATOM 1924 C CA . THR B 1 51 ? -6.891 -25.438 -0.269 1 91.69 51 THR B CA 1
ATOM 1925 C C . THR B 1 51 ? -5.527 -25 0.249 1 91.69 51 THR B C 1
ATOM 1927 O O . THR B 1 51 ? -5.051 -25.484 1.273 1 91.69 51 THR B O 1
ATOM 1930 N N . HIS B 1 52 ? -5.023 -24.062 -0.464 1 89.44 52 HIS B N 1
ATOM 1931 C CA . HIS B 1 52 ? -3.729 -23.516 -0.068 1 89.44 52 HIS B CA 1
ATOM 1932 C C . HIS B 1 52 ? -3.807 -22.844 1.303 1 89.44 52 HIS B C 1
ATOM 1934 O O . HIS B 1 52 ? -2.93 -23.062 2.146 1 89.44 52 HIS B O 1
ATOM 1940 N N . TRP B 1 53 ? -4.824 -22.109 1.554 1 88.31 53 TRP B N 1
ATOM 1941 C CA . TRP B 1 53 ? -5 -21.422 2.824 1 88.31 53 TRP B CA 1
ATOM 1942 C C . TRP B 1 53 ? -5.164 -22.406 3.971 1 88.31 53 TRP B C 1
ATOM 1944 O O . TRP B 1 53 ? -4.641 -22.203 5.066 1 88.31 53 TRP B O 1
ATOM 1954 N N . ARG B 1 54 ? -5.836 -23.422 3.703 1 85.69 54 ARG B N 1
ATOM 1955 C CA . ARG B 1 54 ? -6.082 -24.422 4.727 1 85.69 54 ARG B CA 1
ATOM 1956 C C . ARG B 1 54 ? -4.785 -25.125 5.133 1 85.69 54 ARG B C 1
ATOM 1958 O O . ARG B 1 54 ? -4.648 -25.578 6.27 1 85.69 54 ARG B O 1
ATOM 1965 N N . SER B 1 55 ? -3.889 -25.172 4.207 1 88.5 55 SER B N 1
ATOM 1966 C CA . SER B 1 55 ? -2.605 -25.812 4.508 1 88.5 55 SER B CA 1
ATOM 1967 C C . SER B 1 55 ? -1.695 -24.859 5.281 1 88.5 55 SER B C 1
ATOM 1969 O O . SER B 1 55 ? -0.698 -25.281 5.867 1 88.5 55 SER B O 1
ATOM 1971 N N . ARG B 1 56 ? -1.998 -23.547 5.273 1 85.38 56 ARG B N 1
ATOM 1972 C CA . ARG B 1 56 ? -1.241 -22.516 5.996 1 85.38 56 ARG B CA 1
ATOM 1973 C C . ARG B 1 56 ? -2.174 -21.531 6.676 1 85.38 56 ARG B C 1
ATOM 1975 O O . ARG B 1 56 ? -2.139 -20.328 6.379 1 85.38 56 ARG B O 1
ATOM 1982 N N . PRO B 1 57 ? -2.873 -22 7.645 1 78.19 57 PRO B N 1
ATOM 1983 C CA . PRO B 1 57 ? -3.941 -21.188 8.211 1 78.19 57 PRO B CA 1
ATOM 1984 C C . PRO B 1 57 ? -3.412 -19.953 8.953 1 78.19 57 PRO B C 1
ATOM 1986 O O . PRO B 1 57 ? -4.141 -18.984 9.133 1 78.19 57 PRO B O 1
ATOM 1989 N N . GLY B 1 58 ? -2.164 -19.891 9.281 1 81.56 58 GLY B N 1
ATOM 1990 C CA . GLY B 1 58 ? -1.597 -18.781 10.031 1 81.56 58 GLY B CA 1
ATOM 1991 C C . GLY B 1 58 ? -0.841 -17.797 9.156 1 81.56 58 GLY B C 1
ATOM 1992 O O . GLY B 1 58 ? -0.302 -16.812 9.656 1 81.56 58 GLY B O 1
ATOM 1993 N N . ALA B 1 59 ? -0.844 -18.016 7.875 1 83.81 59 ALA B N 1
ATOM 1994 C CA . ALA B 1 59 ? -0.09 -17.141 6.973 1 83.81 59 ALA B CA 1
ATOM 1995 C C . ALA B 1 59 ? -0.997 -16.094 6.332 1 83.81 59 ALA B C 1
ATOM 1997 O O . ALA B 1 59 ? -2.139 -16.391 5.969 1 83.81 59 ALA B O 1
ATOM 1998 N N . PRO B 1 60 ? -0.5 -14.867 6.262 1 87.75 60 PRO B N 1
ATOM 1999 C CA . PRO B 1 60 ? -1.244 -13.891 5.465 1 87.75 60 PRO B CA 1
ATOM 2000 C C . PRO B 1 60 ? -1.39 -14.312 4.004 1 87.75 60 PRO B C 1
ATOM 2002 O O . PRO B 1 60 ? -0.685 -15.211 3.545 1 87.75 60 PRO B O 1
ATOM 2005 N N . ALA B 1 61 ? -2.396 -13.773 3.373 1 91.62 61 ALA B N 1
ATOM 2006 C CA . ALA B 1 61 ? -2.641 -14.094 1.968 1 91.62 61 ALA B CA 1
ATOM 2007 C C . ALA B 1 61 ? -2.629 -12.828 1.11 1 91.62 61 ALA B C 1
ATOM 2009 O O . ALA B 1 61 ? -3.043 -11.758 1.562 1 91.62 61 ALA B O 1
ATOM 2010 N N . VAL B 1 62 ? -2.168 -13.023 -0.079 1 93.62 62 VAL B N 1
ATOM 2011 C CA . VAL B 1 62 ? -2.199 -11.938 -1.053 1 93.62 62 VAL B CA 1
ATOM 2012 C C . VAL B 1 62 ? -3.352 -12.156 -2.033 1 93.62 62 VAL B C 1
ATOM 2014 O O . VAL B 1 62 ? -3.436 -13.203 -2.678 1 93.62 62 VAL B O 1
ATOM 2017 N N . LEU B 1 63 ? -4.215 -11.203 -2.121 1 96.19 63 LEU B N 1
ATOM 2018 C CA . LEU B 1 63 ? -5.395 -11.336 -2.971 1 96.19 63 LEU B CA 1
ATOM 2019 C C . LEU B 1 63 ? -5.473 -10.195 -3.98 1 96.19 63 LEU B C 1
ATOM 2021 O O . LEU B 1 63 ? -5.184 -9.047 -3.648 1 96.19 63 LEU B O 1
ATOM 2025 N N . PRO B 1 64 ? -5.883 -10.57 -5.18 1 95.62 64 PRO B N 1
ATOM 2026 C CA . PRO B 1 64 ? -6.113 -9.5 -6.156 1 95.62 64 PRO B CA 1
ATOM 2027 C C . PRO B 1 64 ? -7.359 -8.68 -5.848 1 95.62 64 PRO B C 1
ATOM 2029 O O . PRO B 1 64 ? -8.344 -9.211 -5.328 1 95.62 64 PRO B O 1
ATOM 2032 N N . CYS B 1 65 ? -7.293 -7.418 -6.133 1 97.12 65 CYS B N 1
ATOM 2033 C CA . CYS B 1 65 ? -8.438 -6.523 -6.004 1 97.12 65 CYS B CA 1
ATOM 2034 C C . CYS B 1 65 ? -9.117 -6.309 -7.352 1 97.12 65 CYS B C 1
ATOM 2036 O O . CYS B 1 65 ? -8.555 -6.641 -8.398 1 97.12 65 CYS B O 1
ATOM 2038 N N . GLY B 1 66 ? -10.352 -5.754 -7.293 1 97 66 GLY B N 1
ATOM 2039 C CA . GLY B 1 66 ? -11.008 -5.293 -8.508 1 97 66 GLY B CA 1
ATOM 2040 C C . GLY B 1 66 ? -12.188 -6.156 -8.914 1 97 66 GLY B C 1
ATOM 2041 O O . GLY B 1 66 ? -13.094 -5.691 -9.602 1 97 66 GLY B O 1
ATOM 2042 N N . SER B 1 67 ? -12.211 -7.457 -8.562 1 96.75 67 SER B N 1
ATOM 2043 C CA . SER B 1 67 ? -13.297 -8.344 -8.977 1 96.75 67 SER B CA 1
ATOM 2044 C C . SER B 1 67 ? -14.297 -8.555 -7.852 1 96.75 67 SER B C 1
ATOM 2046 O O . SER B 1 67 ? -15.414 -8.031 -7.902 1 96.75 67 SER B O 1
ATOM 2048 N N . ALA B 1 68 ? -13.852 -9.117 -6.742 1 98 68 ALA B N 1
ATOM 2049 C CA . ALA B 1 68 ? -14.75 -9.359 -5.613 1 98 68 ALA B CA 1
ATOM 2050 C C . ALA B 1 68 ? -14.875 -8.125 -4.727 1 98 68 ALA B C 1
ATOM 2052 O O . ALA B 1 68 ? -15.922 -7.891 -4.117 1 98 68 ALA B O 1
ATOM 2053 N N . PHE B 1 69 ? -13.789 -7.387 -4.656 1 98.62 69 PHE B N 1
ATOM 2054 C CA . PHE B 1 69 ? -13.75 -6.203 -3.812 1 98.62 69 PHE B CA 1
ATOM 2055 C C . PHE B 1 69 ? -12.625 -5.27 -4.246 1 98.62 69 PHE B C 1
ATOM 2057 O O . PHE B 1 69 ? -11.719 -5.68 -4.977 1 98.62 69 PHE B O 1
ATOM 2064 N N . ASP B 1 70 ? -12.727 -4.059 -3.945 1 98.56 70 ASP B N 1
ATOM 2065 C CA . ASP B 1 70 ? -11.625 -3.105 -3.84 1 98.56 70 ASP B CA 1
ATOM 2066 C C . ASP B 1 70 ? -11.211 -2.898 -2.385 1 98.56 70 ASP B C 1
ATOM 2068 O O . ASP B 1 70 ? -11.898 -3.363 -1.47 1 98.56 70 ASP B O 1
ATOM 2072 N N . VAL B 1 71 ? -10.047 -2.289 -2.154 1 98.56 71 VAL B N 1
ATOM 2073 C CA . VAL B 1 71 ? -9.602 -2.018 -0.791 1 98.56 71 VAL B CA 1
ATOM 2074 C C . VAL B 1 71 ? -9.141 -0.565 -0.675 1 98.56 71 VAL B C 1
ATOM 2076 O O . VAL B 1 71 ? -8.383 -0.079 -1.516 1 98.56 71 VAL B O 1
ATOM 2079 N N . VAL B 1 72 ? -9.648 0.107 0.268 1 98.56 72 VAL B N 1
ATOM 2080 C CA . VAL B 1 72 ? -9.211 1.445 0.648 1 98.56 72 VAL B CA 1
ATOM 2081 C C . VAL B 1 72 ? -8.328 1.366 1.893 1 98.56 72 VAL B C 1
ATOM 2083 O O . VAL B 1 72 ? -8.773 0.914 2.949 1 98.56 72 VAL B O 1
ATOM 2086 N N . SER B 1 73 ? -7.129 1.765 1.755 1 98.06 73 SER B N 1
ATOM 2087 C CA . SER B 1 73 ? -6.117 1.677 2.801 1 98.06 73 SER B CA 1
ATOM 2088 C C . SER B 1 73 ? -5.793 3.051 3.375 1 98.06 73 SER B C 1
ATOM 2090 O O . SER B 1 73 ? -5.414 3.965 2.637 1 98.06 73 SER B O 1
ATOM 2092 N N . VAL B 1 74 ? -5.949 3.238 4.66 1 98.12 74 VAL B N 1
ATOM 2093 C CA . VAL B 1 74 ? -5.742 4.523 5.324 1 98.12 74 VAL B CA 1
ATOM 2094 C C . VAL B 1 74 ? -4.914 4.324 6.59 1 98.12 74 VAL B C 1
ATOM 2096 O O . VAL B 1 74 ? -4.809 3.205 7.102 1 98.12 74 VAL B O 1
ATOM 2099 N N . PRO B 1 75 ? -4.281 5.418 7.098 1 96.56 75 PRO B N 1
ATOM 2100 C CA . PRO B 1 75 ? -3.559 5.281 8.367 1 96.56 75 PRO B CA 1
ATOM 2101 C C . PRO B 1 75 ? -4.441 4.758 9.492 1 96.56 75 PRO B C 1
ATOM 2103 O O . PRO B 1 75 ? -5.625 5.098 9.562 1 96.56 75 PRO B O 1
ATOM 2106 N N . ALA B 1 76 ? -3.889 4.082 10.391 1 95.94 76 ALA B N 1
ATOM 2107 C CA . ALA B 1 76 ? -4.613 3.297 11.383 1 95.94 76 ALA B CA 1
ATOM 2108 C C . ALA B 1 76 ? -5.543 4.18 12.211 1 95.94 76 ALA B C 1
ATOM 2110 O O . ALA B 1 76 ? -6.73 3.889 12.344 1 95.94 76 ALA B O 1
ATOM 2111 N N . VAL B 1 77 ? -5.07 5.281 12.727 1 95.44 77 VAL B N 1
ATOM 2112 C CA . VAL B 1 77 ? -5.848 6.148 13.602 1 95.44 77 VAL B CA 1
ATOM 2113 C C . VAL B 1 77 ? -7.023 6.746 12.836 1 95.44 77 VAL B C 1
ATOM 2115 O O . VAL B 1 77 ? -8.156 6.746 13.32 1 95.44 77 VAL B O 1
ATOM 2118 N N . PHE B 1 78 ? -6.723 7.199 11.688 1 97.38 78 PHE B N 1
ATOM 2119 C CA . PHE B 1 78 ? -7.77 7.762 10.844 1 97.38 78 PHE B CA 1
ATOM 2120 C C . PHE B 1 78 ? -8.805 6.699 10.484 1 97.38 78 PHE B C 1
ATOM 2122 O O . PHE B 1 78 ? -10.008 6.965 10.508 1 97.38 78 PHE B O 1
ATOM 2129 N N . GLY B 1 79 ? -8.352 5.547 10.094 1 98.31 79 GLY B N 1
ATOM 2130 C CA . GLY B 1 79 ? -9.234 4.441 9.766 1 98.31 79 GLY B CA 1
ATOM 2131 C C . GLY B 1 79 ? -10.18 4.074 10.898 1 98.31 79 GLY B C 1
ATOM 2132 O O . GLY B 1 79 ? -11.352 3.773 10.656 1 98.31 79 GLY B O 1
ATOM 2133 N N . ARG B 1 80 ? -9.688 4.098 12.078 1 96.81 80 ARG B N 1
ATOM 2134 C CA . ARG B 1 80 ? -10.531 3.812 13.234 1 96.81 80 ARG B CA 1
ATOM 2135 C C . ARG B 1 80 ? -11.609 4.883 13.406 1 96.81 80 ARG B C 1
ATOM 2137 O O . ARG B 1 80 ? -12.758 4.574 13.719 1 96.81 80 ARG B O 1
ATOM 2144 N N . ARG B 1 81 ? -11.219 6.082 13.156 1 96.75 81 ARG B N 1
ATOM 2145 C CA . ARG B 1 81 ? -12.203 7.16 13.203 1 96.75 81 ARG B CA 1
ATOM 2146 C C . ARG B 1 81 ? -13.266 6.977 12.133 1 96.75 81 ARG B C 1
ATOM 2148 O O . ARG B 1 81 ? -14.453 7.207 12.375 1 96.75 81 ARG B O 1
ATOM 2155 N N . MET B 1 82 ? -12.82 6.605 10.984 1 98.06 82 MET B N 1
ATOM 2156 C CA . MET B 1 82 ? -13.766 6.328 9.906 1 98.06 82 MET B CA 1
ATOM 2157 C C . MET B 1 82 ? -14.766 5.25 10.328 1 98.06 82 MET B C 1
ATOM 2159 O O . MET B 1 82 ? -15.969 5.395 10.109 1 98.06 82 MET B O 1
ATOM 2163 N N . LEU B 1 83 ? -14.25 4.191 10.898 1 97.56 83 LEU B N 1
ATOM 2164 C CA . LEU B 1 83 ? -15.102 3.086 11.32 1 97.56 83 LEU B CA 1
ATOM 2165 C C . LEU B 1 83 ? -16.125 3.545 12.359 1 97.56 83 LEU B C 1
ATOM 2167 O O . LEU B 1 83 ? -17.281 3.145 12.312 1 97.56 83 LEU B O 1
ATOM 2171 N N . ASP B 1 84 ? -15.648 4.383 13.281 1 96.31 84 ASP B N 1
ATOM 2172 C CA . ASP B 1 84 ? -16.562 4.938 14.273 1 96.31 84 ASP B CA 1
ATOM 2173 C C . ASP B 1 84 ? -17.719 5.66 13.602 1 96.31 84 ASP B C 1
ATOM 2175 O O . ASP B 1 84 ? -18.891 5.461 13.977 1 96.31 84 ASP B O 1
ATOM 2179 N N . ARG B 1 85 ? -17.422 6.402 12.617 1 96.5 85 ARG B N 1
ATOM 2180 C CA . ARG B 1 85 ? -18.469 7.145 11.914 1 96.5 85 ARG B CA 1
ATOM 2181 C C . ARG B 1 85 ? -19.391 6.203 11.148 1 96.5 85 ARG B C 1
ATOM 2183 O O . ARG B 1 85 ? -20.609 6.383 11.156 1 96.5 85 ARG B O 1
ATOM 2190 N N . LEU B 1 86 ? -18.844 5.246 10.484 1 97.06 86 LEU B N 1
ATOM 2191 C CA . LEU B 1 86 ? -19.625 4.293 9.688 1 97.06 86 LEU B CA 1
ATOM 2192 C C . LEU B 1 86 ? -20.609 3.529 10.57 1 97.06 86 LEU B C 1
ATOM 2194 O O . LEU B 1 86 ? -21.75 3.309 10.172 1 97.06 86 LEU B O 1
ATOM 2198 N N . TRP B 1 87 ? -20.188 3.23 11.742 1 95.19 87 TRP B N 1
ATOM 2199 C CA . TRP B 1 87 ? -21.016 2.418 12.625 1 95.19 87 TRP B CA 1
ATOM 2200 C C . TRP B 1 87 ? -21.984 3.291 13.414 1 95.19 87 TRP B C 1
ATOM 2202 O O . TRP B 1 87 ? -23.109 2.875 13.703 1 95.19 87 TRP B O 1
ATOM 2212 N N . GLU B 1 88 ? -21.594 4.48 13.758 1 94.38 88 GLU B N 1
ATOM 2213 C CA . GLU B 1 88 ? -22.438 5.359 14.562 1 94.38 88 GLU B CA 1
ATOM 2214 C C . GLU B 1 88 ? -23.469 6.074 13.703 1 94.38 88 GLU B C 1
ATOM 2216 O O . GLU B 1 88 ? -24.625 6.238 14.117 1 94.38 88 GLU B O 1
ATOM 2221 N N . GLU B 1 89 ? -23.047 6.484 12.539 1 93.06 89 GLU B N 1
ATOM 2222 C CA . GLU B 1 89 ? -23.875 7.387 11.75 1 93.06 89 GLU B CA 1
ATOM 2223 C C . GLU B 1 89 ? -24.094 6.844 10.344 1 93.06 89 GLU B C 1
ATOM 2225 O O . GLU B 1 89 ? -24.891 7.395 9.578 1 93.06 89 GLU B O 1
ATOM 2230 N N . GLY B 1 90 ? -23.406 5.773 10.031 1 90.06 90 GLY B N 1
ATOM 2231 C CA . GLY B 1 90 ? -23.453 5.277 8.664 1 90.06 90 GLY B CA 1
ATOM 2232 C C . GLY B 1 90 ? -24.062 3.893 8.562 1 90.06 90 GLY B C 1
ATOM 2233 O O . GLY B 1 90 ? -24.734 3.43 9.492 1 90.06 90 GLY B O 1
ATOM 2234 N N . PRO B 1 91 ? -23.953 3.305 7.449 1 91 91 PRO B N 1
ATOM 2235 C CA . PRO B 1 91 ? -24.578 2.01 7.184 1 91 91 PRO B CA 1
ATOM 2236 C C . PRO B 1 91 ? -23.781 0.837 7.746 1 91 91 PRO B C 1
ATOM 2238 O O . PRO B 1 91 ? -24.203 -0.316 7.625 1 91 91 PRO B O 1
ATOM 2241 N N . GLY B 1 92 ? -22.703 1.085 8.375 1 91.69 92 GLY B N 1
ATOM 2242 C CA . GLY B 1 92 ? -21.781 0.029 8.766 1 91.69 92 GLY B CA 1
ATOM 2243 C C . GLY B 1 92 ? -20.609 -0.119 7.816 1 91.69 92 GLY B C 1
ATOM 2244 O O . GLY B 1 92 ? -20.406 0.717 6.934 1 91.69 92 GLY B O 1
ATOM 2245 N N . SER B 1 93 ? -19.938 -1.218 8.266 1 91.06 93 SER B N 1
ATOM 2246 C CA . SER B 1 93 ? -18.75 -1.45 7.441 1 91.06 93 SER B CA 1
ATOM 2247 C C . SER B 1 93 ? -18.766 -2.855 6.848 1 91.06 93 SER B C 1
ATOM 2249 O O . SER B 1 93 ? -19.5 -3.727 7.312 1 91.06 93 SER B O 1
ATOM 2251 N N . GLY B 1 94 ? -18.266 -3.176 5.691 1 95.25 94 GLY B N 1
ATOM 2252 C CA . GLY B 1 94 ? -17.844 -4.5 5.273 1 95.25 94 GLY B CA 1
ATOM 2253 C C . GLY B 1 94 ? -16.609 -4.988 6.016 1 95.25 94 GLY B C 1
ATOM 2254 O O . GLY B 1 94 ?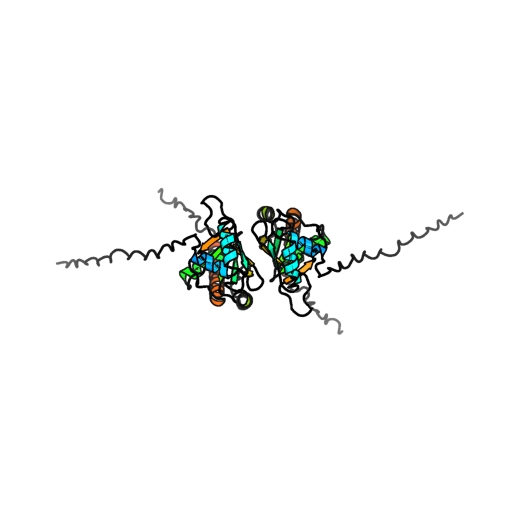 -16.297 -4.5 7.105 1 95.25 94 GLY B O 1
ATOM 2255 N N . PRO B 1 95 ? -16.109 -6.02 5.574 1 97 95 PRO B N 1
ATOM 2256 C CA . PRO B 1 95 ? -14.867 -6.5 6.195 1 97 95 PRO B CA 1
ATOM 2257 C C . PRO B 1 95 ? -13.797 -5.414 6.301 1 97 95 PRO B C 1
ATOM 2259 O O . PRO B 1 95 ? -13.703 -4.555 5.422 1 97 95 PRO B O 1
ATOM 2262 N N . VAL B 1 96 ? -13.086 -5.457 7.41 1 97.25 96 VAL B N 1
ATOM 2263 C CA . VAL B 1 96 ? -12.016 -4.508 7.691 1 97.25 96 VAL B CA 1
ATOM 2264 C C . VAL B 1 96 ? -10.828 -5.238 8.32 1 97.25 96 VAL B C 1
ATOM 2266 O O . VAL B 1 96 ? -11.008 -6.098 9.188 1 97.25 96 VAL B O 1
ATOM 2269 N N . ALA B 1 97 ? -9.672 -4.902 7.859 1 95.31 97 ALA B N 1
ATOM 2270 C CA . ALA B 1 97 ? -8.453 -5.477 8.43 1 95.31 97 ALA B CA 1
ATOM 2271 C C . ALA B 1 97 ? -7.477 -4.383 8.852 1 95.31 97 ALA B C 1
ATOM 2273 O O . ALA B 1 97 ? -7.582 -3.24 8.398 1 95.31 97 ALA B O 1
ATOM 2274 N N . ALA B 1 98 ? -6.637 -4.703 9.781 1 94.12 98 ALA B N 1
ATOM 2275 C CA . ALA B 1 98 ? -5.449 -3.92 10.109 1 94.12 98 ALA B CA 1
ATOM 2276 C C . ALA B 1 98 ? -4.18 -4.617 9.633 1 94.12 98 ALA B C 1
ATOM 2278 O O . ALA B 1 98 ? -4.027 -5.828 9.797 1 94.12 98 ALA B O 1
ATOM 2279 N N . HIS B 1 99 ? -3.359 -3.873 8.961 1 92.06 99 HIS B N 1
ATOM 2280 C CA . HIS B 1 99 ? -2.105 -4.422 8.453 1 92.06 99 HIS B CA 1
ATOM 2281 C C . HI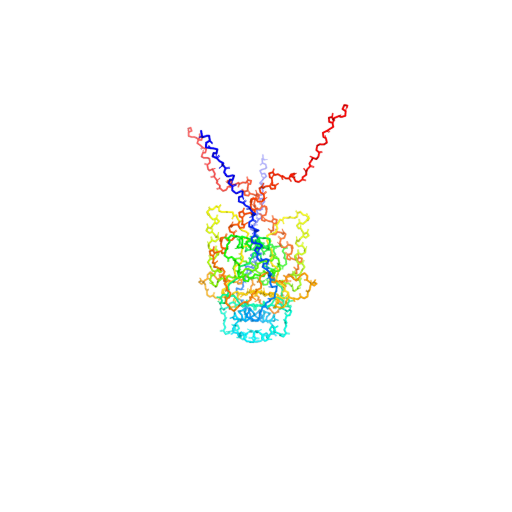S B 1 99 ? -1.008 -3.361 8.438 1 92.06 99 HIS B C 1
ATOM 2283 O O . HIS B 1 99 ? -1.145 -2.326 7.785 1 92.06 99 HIS B O 1
ATOM 2289 N N . ARG B 1 100 ? 0.074 -3.564 9.148 1 88.88 100 ARG B N 1
ATOM 2290 C CA . ARG B 1 100 ? 1.281 -2.746 9.141 1 88.88 100 ARG B CA 1
ATOM 2291 C C . ARG B 1 100 ? 0.939 -1.267 9.289 1 88.88 100 ARG B C 1
ATOM 2293 O O . ARG B 1 100 ? 1.382 -0.439 8.484 1 88.88 100 ARG B O 1
ATOM 2300 N N . GLY B 1 101 ? 0.144 -0.958 10.25 1 90.19 101 GLY B N 1
ATOM 2301 C CA . GLY B 1 101 ? -0.138 0.417 10.625 1 90.19 101 GLY B CA 1
ATOM 2302 C C . GLY B 1 101 ? -1.231 1.055 9.789 1 90.19 101 GLY B C 1
ATOM 2303 O O . GLY B 1 101 ? -1.445 2.268 9.859 1 90.19 101 GLY B O 1
ATOM 2304 N N . ARG B 1 102 ? -1.857 0.225 9.016 1 95.31 102 ARG B N 1
ATOM 2305 C CA . ARG B 1 102 ? -2.936 0.747 8.18 1 95.31 102 ARG B CA 1
ATOM 2306 C C . ARG B 1 102 ? -4.23 -0.02 8.422 1 95.31 102 ARG B C 1
ATOM 2308 O O . ARG B 1 102 ? -4.211 -1.148 8.914 1 95.31 102 ARG B O 1
ATOM 2315 N N . VAL B 1 103 ? -5.277 0.637 8.148 1 97.06 103 VAL B N 1
ATOM 2316 C CA . VAL B 1 103 ? -6.598 0.017 8.141 1 97.06 103 VAL B CA 1
ATOM 2317 C C . VAL B 1 103 ? -7.059 -0.191 6.699 1 97.06 103 VAL B C 1
ATOM 2319 O O . VAL B 1 103 ? -7.043 0.743 5.895 1 97.06 103 VAL B O 1
ATOM 2322 N N . LEU B 1 104 ? -7.406 -1.408 6.387 1 97.88 104 LEU B N 1
ATOM 2323 C CA . LEU B 1 104 ? -7.871 -1.811 5.062 1 97.88 104 LEU B CA 1
ATOM 2324 C C . LEU B 1 104 ? -9.383 -1.993 5.051 1 97.88 104 LEU B C 1
ATOM 2326 O O . LEU B 1 104 ? -9.906 -2.957 5.621 1 97.88 104 LEU B O 1
ATOM 2330 N N . LEU B 1 105 ? -10.094 -1.062 4.422 1 98.62 105 LEU B N 1
ATOM 2331 C CA . LEU B 1 105 ? -11.539 -1.171 4.262 1 98.62 105 LEU B CA 1
ATOM 2332 C C . LEU B 1 105 ? -11.891 -1.84 2.938 1 98.62 105 LEU B C 1
ATOM 2334 O O . LEU B 1 105 ? -11.547 -1.33 1.869 1 98.62 105 LEU B O 1
ATOM 2338 N N . PHE B 1 106 ? -12.523 -2.975 3.023 1 98.69 106 PHE B N 1
ATOM 2339 C CA . PHE B 1 106 ? -13.023 -3.611 1.81 1 98.69 106 PHE B CA 1
ATOM 2340 C C . PHE B 1 106 ? -14.242 -2.875 1.268 1 98.69 106 PHE B C 1
ATOM 2342 O O . PHE B 1 106 ? -15.172 -2.574 2.016 1 98.69 106 PHE B O 1
ATOM 2349 N N . ALA B 1 107 ? -14.242 -2.58 -0.004 1 98.81 107 ALA B N 1
ATOM 2350 C CA . ALA B 1 107 ? -15.25 -1.752 -0.658 1 98.81 107 ALA B CA 1
ATOM 2351 C C . ALA B 1 107 ? -15.742 -2.4 -1.949 1 98.81 107 ALA B C 1
ATOM 2353 O O . ALA B 1 107 ? -15.125 -3.35 -2.445 1 98.81 107 ALA B O 1
ATOM 2354 N N . ALA B 1 108 ? -16.797 -1.854 -2.416 1 98.69 108 ALA B N 1
ATOM 2355 C CA . ALA B 1 108 ? -17.359 -2.363 -3.664 1 98.69 108 ALA B CA 1
ATOM 2356 C C . ALA B 1 108 ? -16.391 -2.156 -4.828 1 98.69 108 ALA B C 1
ATOM 2358 O O . ALA B 1 108 ? -15.734 -1.115 -4.922 1 98.69 108 ALA B O 1
ATOM 2359 N N . PRO B 1 109 ? -16.344 -3.207 -5.746 1 98.44 109 PRO B N 1
ATOM 2360 C CA . PRO B 1 109 ? -15.547 -2.998 -6.953 1 98.44 109 PRO B CA 1
ATOM 2361 C C . PRO B 1 109 ? -15.891 -1.691 -7.668 1 98.44 109 PRO B C 1
ATOM 2363 O O . PRO B 1 109 ? -17.062 -1.322 -7.758 1 98.44 109 PRO B O 1
ATOM 2366 N N . GLY B 1 110 ? -14.875 -1.026 -8.117 1 98.06 110 GLY B N 1
ATOM 2367 C CA . GLY B 1 110 ? -15.062 0.264 -8.766 1 98.06 110 GLY B CA 1
ATOM 2368 C C . GLY B 1 110 ? -14.773 1.437 -7.848 1 98.06 110 GLY B C 1
ATOM 2369 O O . GLY B 1 110 ? -14.555 2.557 -8.312 1 98.06 110 GLY B O 1
ATOM 2370 N N . THR B 1 111 ? -14.734 1.221 -6.594 1 98.5 111 THR B N 1
ATOM 2371 C CA . THR B 1 111 ? -14.5 2.275 -5.613 1 98.5 111 THR B CA 1
ATOM 2372 C C . THR B 1 111 ? -13.102 2.857 -5.766 1 98.5 111 THR B C 1
ATOM 2374 O O . THR B 1 111 ? -12.914 4.074 -5.691 1 98.5 111 THR B O 1
ATOM 2377 N N . ALA B 1 112 ? -12.164 1.999 -6.012 1 97.62 112 ALA B N 1
ATOM 2378 C CA . ALA B 1 112 ? -10.773 2.436 -6.113 1 97.62 112 ALA B CA 1
ATOM 2379 C C . ALA B 1 112 ? -10.586 3.406 -7.277 1 97.62 112 ALA B C 1
ATOM 2381 O O . ALA B 1 112 ? -9.727 4.285 -7.227 1 97.62 112 ALA B O 1
ATOM 2382 N N . GLN B 1 113 ? -11.32 3.287 -8.281 1 95.31 113 GLN B N 1
ATOM 2383 C CA . GLN B 1 113 ? -11.219 4.141 -9.461 1 95.31 113 GLN B CA 1
ATOM 2384 C C . GLN B 1 113 ? -11.891 5.488 -9.219 1 95.31 113 GLN B C 1
ATOM 2386 O O . GLN B 1 113 ? -11.406 6.523 -9.688 1 95.31 113 GLN B O 1
ATOM 2391 N N . ARG B 1 114 ? -12.922 5.562 -8.484 1 97.88 114 ARG B N 1
ATOM 2392 C CA . ARG B 1 114 ? -13.766 6.746 -8.352 1 97.88 114 ARG B CA 1
ATOM 2393 C C . ARG B 1 114 ? -13.336 7.594 -7.156 1 97.88 114 ARG B C 1
ATOM 2395 O O . ARG B 1 114 ? -13.43 8.82 -7.191 1 97.88 114 ARG B O 1
ATOM 2402 N N . LEU B 1 115 ? -12.867 6.965 -6.156 1 97.75 115 LEU B N 1
ATOM 2403 C CA . LEU B 1 115 ? -12.672 7.617 -4.867 1 97.75 115 LEU B CA 1
ATOM 2404 C C . LEU B 1 115 ? -11.609 8.711 -4.969 1 97.75 115 LEU B C 1
ATOM 2406 O O . LEU B 1 115 ? -11.797 9.812 -4.438 1 97.75 115 LEU B O 1
ATOM 2410 N N . PRO B 1 116 ? -10.5 8.492 -5.664 1 95 116 PRO B N 1
ATOM 2411 C CA . PRO B 1 116 ? -9.484 9.547 -5.746 1 95 116 PRO B CA 1
ATOM 2412 C C . PRO B 1 116 ? -10.031 10.844 -6.328 1 95 116 PRO B C 1
ATOM 2414 O O . PRO B 1 116 ? -9.734 11.93 -5.816 1 95 116 PRO B O 1
ATOM 2417 N N . ALA B 1 117 ? -10.797 10.766 -7.309 1 95.62 117 ALA B N 1
ATOM 2418 C CA . ALA B 1 117 ? -11.383 11.953 -7.922 1 95.62 117 ALA B CA 1
ATOM 2419 C C . ALA B 1 117 ? -12.352 12.641 -6.961 1 95.62 117 ALA B C 1
ATOM 2421 O O . ALA B 1 117 ? -12.383 13.867 -6.883 1 95.62 117 ALA B O 1
ATOM 2422 N N . LEU B 1 118 ? -13.125 11.875 -6.293 1 96.62 118 LEU B N 1
ATOM 2423 C CA . LEU B 1 118 ? -14.078 12.43 -5.336 1 96.62 118 LEU B CA 1
ATOM 2424 C C . LEU B 1 118 ? -13.352 13.148 -4.199 1 96.62 118 LEU B C 1
ATOM 2426 O O . LEU B 1 118 ? -13.766 14.227 -3.779 1 96.62 118 LEU B O 1
ATOM 2430 N N . LEU B 1 119 ? -12.312 12.539 -3.742 1 96 119 LEU B N 1
ATOM 2431 C CA . LEU B 1 119 ? -11.523 13.141 -2.67 1 96 119 LEU B CA 1
ATOM 2432 C C . LEU B 1 119 ? -10.883 14.445 -3.131 1 96 119 LEU B C 1
ATOM 2434 O O . LEU B 1 119 ? -10.844 15.422 -2.377 1 96 119 LEU B O 1
ATOM 2438 N N . GLU B 1 120 ? -10.328 14.469 -4.348 1 93.88 120 GLU B N 1
ATOM 2439 C CA . GLU B 1 120 ? -9.742 15.688 -4.91 1 93.88 120 GLU B CA 1
ATOM 2440 C C . GLU B 1 120 ? -10.773 16.812 -4.984 1 93.88 120 GLU B C 1
ATOM 2442 O O . GLU B 1 120 ? -10.469 17.953 -4.648 1 93.88 120 GLU B O 1
ATOM 2447 N N . TRP B 1 121 ? -11.891 16.5 -5.422 1 93.88 121 TRP B N 1
ATOM 2448 C CA . TRP B 1 121 ? -12.977 17.469 -5.523 1 93.88 121 TRP B CA 1
ATOM 2449 C C . TRP B 1 121 ? -13.32 18.047 -4.156 1 93.88 121 TRP B C 1
ATOM 2451 O O . TRP B 1 121 ? -13.508 19.25 -4.012 1 93.88 121 TRP B O 1
ATOM 2461 N N . GLU B 1 122 ? -13.43 17.172 -3.137 1 93.31 122 GLU B N 1
ATOM 2462 C CA . GLU B 1 122 ? -13.711 17.609 -1.773 1 93.31 122 GLU B CA 1
ATOM 2463 C C . GLU B 1 122 ? -12.633 18.562 -1.271 1 93.31 122 GLU B C 1
ATOM 2465 O O . GLU B 1 122 ? -12.945 19.578 -0.623 1 93.31 122 GLU B O 1
ATOM 2470 N N . GLU B 1 123 ? -11.43 18.312 -1.511 1 89.88 123 GLU B N 1
ATOM 2471 C CA . GLU B 1 123 ? -10.312 19.156 -1.088 1 89.88 123 GLU B CA 1
ATOM 2472 C C . GLU B 1 123 ? -10.383 20.531 -1.749 1 89.88 123 GLU B C 1
ATOM 2474 O O . GLU B 1 123 ? -10.094 21.547 -1.112 1 89.88 123 GLU B O 1
ATOM 2479 N N . TRP B 1 124 ? -10.688 20.578 -2.988 1 88.44 124 TRP B N 1
ATOM 2480 C CA . TRP B 1 124 ? -10.797 21.844 -3.717 1 88.44 124 TRP B CA 1
ATOM 2481 C C . TRP B 1 124 ? -11.938 22.688 -3.164 1 88.44 124 TRP B C 1
ATOM 2483 O O . TRP B 1 124 ? -11.891 23.922 -3.217 1 88.44 124 TRP B O 1
ATOM 2493 N N . GLY B 1 125 ? -12.906 22.047 -2.701 1 89.38 125 GLY B N 1
ATOM 2494 C CA . GLY B 1 125 ? -14.062 22.75 -2.16 1 89.38 125 GLY B CA 1
ATOM 2495 C C . GLY B 1 125 ? -13.844 23.266 -0.753 1 89.38 125 GLY B C 1
ATOM 2496 O O . GLY B 1 125 ? -14.766 23.781 -0.124 1 89.38 125 GLY B O 1
ATOM 2497 N N . GLY B 1 126 ? -12.625 23.109 -0.222 1 83.5 126 GLY B N 1
ATOM 2498 C CA . GLY B 1 126 ? -12.281 23.688 1.071 1 83.5 126 GLY B CA 1
ATOM 2499 C C . GLY B 1 126 ? -12.516 22.734 2.227 1 83.5 126 GLY B C 1
ATOM 2500 O O . GLY B 1 126 ? -12.641 23.156 3.377 1 83.5 126 GLY B O 1
ATOM 2501 N N . GLY B 1 127 ? -12.719 21.578 1.908 1 79.38 127 GLY B N 1
ATOM 2502 C CA . GLY B 1 127 ? -12.922 20.609 2.979 1 79.38 127 GLY B CA 1
ATOM 2503 C C . GLY B 1 127 ? -11.664 20.328 3.781 1 79.38 127 GLY B C 1
ATOM 2504 O O . GLY B 1 127 ? -10.578 20.797 3.418 1 79.38 127 GLY B O 1
ATOM 2505 N N . THR B 1 128 ? -11.898 19.719 4.977 1 85.5 128 THR B N 1
ATOM 2506 C CA . THR B 1 128 ? -10.805 19.328 5.859 1 85.5 128 THR B CA 1
ATOM 2507 C C . THR B 1 128 ? -9.859 18.375 5.152 1 85.5 128 THR B C 1
ATOM 2509 O O . THR B 1 128 ? -10.297 17.5 4.395 1 85.5 128 THR B O 1
ATOM 2512 N N . GLU B 1 129 ? -8.617 18.531 5.379 1 88.44 129 GLU B N 1
ATOM 2513 C CA . GLU B 1 129 ? -7.59 17.703 4.754 1 88.44 129 GLU B CA 1
ATOM 2514 C C . GLU B 1 129 ? -7.695 16.25 5.203 1 88.44 129 GLU B C 1
ATOM 2516 O O . GLU B 1 129 ? -7.793 15.977 6.402 1 88.44 129 GLU B O 1
ATOM 2521 N N . VAL B 1 130 ? -7.75 15.406 4.297 1 93 130 VAL B N 1
ATOM 2522 C CA . VAL B 1 130 ? -7.762 13.961 4.523 1 93 130 VAL B CA 1
ATOM 2523 C C . VAL B 1 130 ? -6.352 13.398 4.355 1 93 130 VAL B C 1
ATOM 2525 O O . VAL B 1 130 ? -5.633 13.781 3.426 1 93 130 VAL B O 1
ATOM 2528 N N . PRO B 1 131 ? -5.977 12.586 5.309 1 93.75 131 PRO B N 1
ATOM 2529 C CA . PRO B 1 131 ? -4.664 11.969 5.117 1 93.75 131 PRO B CA 1
ATOM 2530 C C . PRO B 1 131 ? -4.586 11.125 3.844 1 93.75 131 PRO B C 1
ATOM 2532 O O . PRO B 1 131 ? -5.613 10.852 3.215 1 93.75 131 PRO B O 1
ATOM 2535 N N . PRO B 1 132 ? -3.402 10.789 3.438 1 92.56 132 PRO B N 1
ATOM 2536 C CA . PRO B 1 132 ? -3.254 10.008 2.205 1 92.56 132 PRO B CA 1
ATOM 2537 C C . PRO B 1 132 ? -4.051 8.711 2.227 1 92.56 132 PRO B C 1
ATOM 2539 O O . PRO B 1 132 ? -3.924 7.918 3.164 1 92.56 132 PRO B O 1
ATOM 2542 N N . VAL B 1 133 ? -4.805 8.562 1.227 1 96.88 133 VAL B N 1
ATOM 2543 C CA . VAL B 1 133 ? -5.637 7.379 1.02 1 96.88 133 VAL B CA 1
ATOM 2544 C C . VAL B 1 133 ? -5.09 6.559 -0.147 1 96.88 133 VAL B C 1
ATOM 2546 O O . VAL B 1 133 ? -4.863 7.094 -1.236 1 96.88 133 VAL B O 1
ATOM 2549 N N . LEU B 1 134 ? -4.855 5.336 0.08 1 96.62 134 LEU B N 1
ATOM 2550 C CA . LEU B 1 134 ? -4.445 4.434 -0.989 1 96.62 134 LEU B CA 1
ATOM 2551 C C . LEU B 1 134 ? -5.605 3.559 -1.439 1 96.62 134 LEU B C 1
ATOM 2553 O O . LEU B 1 134 ? -6.316 2.982 -0.61 1 96.62 134 LEU B O 1
ATOM 2557 N N . CYS B 1 135 ? -5.809 3.535 -2.713 1 97.25 135 CYS B N 1
ATOM 2558 C CA . CYS B 1 135 ? -6.906 2.771 -3.297 1 97.25 135 CYS B CA 1
ATOM 2559 C C . CYS B 1 135 ? -6.379 1.598 -4.113 1 97.25 135 CYS B C 1
ATOM 2561 O O . CYS B 1 135 ? -5.555 1.781 -5.012 1 97.25 135 CYS B O 1
ATOM 2563 N N . HIS B 1 136 ? -6.836 0.424 -3.799 1 96.62 136 HIS B N 1
ATOM 2564 C CA . HIS B 1 136 ? -6.457 -0.791 -4.512 1 96.62 136 HIS B CA 1
ATOM 2565 C C . HIS B 1 136 ? -7.641 -1.37 -5.281 1 96.62 136 HIS B C 1
ATOM 2567 O O . HIS B 1 136 ? -8.609 -1.839 -4.676 1 96.62 136 HIS B O 1
ATOM 2573 N N . GLY B 1 137 ? -7.551 -1.275 -6.559 1 96.44 137 GLY B N 1
ATOM 2574 C CA . GLY B 1 137 ? -8.547 -1.828 -7.461 1 96.44 137 GLY B CA 1
ATOM 2575 C C . GLY B 1 137 ? -7.957 -2.771 -8.492 1 96.44 137 GLY B C 1
ATOM 2576 O O . GLY B 1 137 ? -7 -3.494 -8.211 1 96.44 137 GLY B O 1
ATOM 2577 N N . THR B 1 138 ? -8.555 -2.816 -9.664 1 93.25 138 THR B N 1
ATOM 2578 C CA . THR B 1 138 ? -8.117 -3.707 -10.734 1 93.25 138 THR B CA 1
ATOM 2579 C C . THR B 1 138 ? -6.629 -3.533 -11.008 1 93.25 138 THR B C 1
ATOM 2581 O O . THR B 1 138 ? -6.152 -2.412 -11.195 1 93.25 138 THR B O 1
ATOM 2584 N N . GLY B 1 139 ? -5.906 -4.656 -10.984 1 88.56 139 GLY B N 1
ATOM 2585 C CA . GLY B 1 139 ? -4.477 -4.621 -11.258 1 88.56 139 GLY B CA 1
ATOM 2586 C C . GLY B 1 139 ? -3.635 -4.539 -10 1 88.56 139 GLY B C 1
ATOM 2587 O O . GLY B 1 139 ? -2.41 -4.664 -10.055 1 88.56 139 GLY B O 1
ATOM 2588 N N . ASP B 1 140 ? -4.32 -4.348 -8.859 1 92.94 140 ASP B N 1
ATOM 2589 C CA . ASP B 1 140 ? -3.633 -4.277 -7.574 1 92.94 140 ASP B CA 1
ATOM 2590 C C . ASP B 1 140 ? -3.906 -5.523 -6.738 1 92.94 140 ASP B C 1
ATOM 2592 O O . ASP B 1 140 ? -4.801 -6.312 -7.059 1 92.94 140 ASP B O 1
ATOM 2596 N N . ALA B 1 141 ? -3.061 -5.711 -5.711 1 94.62 141 ALA B N 1
ATOM 2597 C CA . ALA B 1 141 ? -3.26 -6.777 -4.734 1 94.62 141 ALA B CA 1
ATOM 2598 C C . ALA B 1 141 ? -3.008 -6.281 -3.316 1 94.62 141 ALA B C 1
ATOM 2600 O O . ALA B 1 141 ? -2.318 -5.277 -3.115 1 94.62 141 ALA B O 1
ATOM 2601 N N . VAL B 1 142 ? -3.6 -6.953 -2.404 1 95.88 142 VAL B N 1
ATOM 2602 C CA . VAL B 1 142 ? -3.414 -6.598 -1.001 1 95.88 142 VAL B CA 1
ATOM 2603 C C . VAL B 1 142 ? -3.109 -7.852 -0.186 1 95.88 142 VAL B C 1
ATOM 2605 O O . VAL B 1 142 ? -3.525 -8.953 -0.553 1 95.88 142 VAL B O 1
ATOM 2608 N N . THR B 1 143 ? -2.359 -7.672 0.85 1 94.12 143 THR B N 1
ATOM 2609 C CA . THR B 1 143 ? -2.146 -8.727 1.836 1 94.12 143 THR B CA 1
ATOM 2610 C C . THR B 1 143 ? -3.221 -8.672 2.918 1 94.12 143 THR B C 1
ATOM 2612 O O . THR B 1 143 ? -3.484 -7.617 3.492 1 94.12 143 THR B O 1
ATOM 2615 N N . VAL B 1 144 ? -3.807 -9.805 3.121 1 93.56 144 VAL B N 1
ATOM 2616 C CA . VAL B 1 144 ? -4.852 -9.867 4.137 1 93.56 144 VAL B CA 1
ATOM 2617 C C . VAL B 1 144 ? -4.41 -10.781 5.273 1 93.56 144 VAL B C 1
ATOM 2619 O O . VAL B 1 144 ? -3.553 -11.648 5.086 1 93.56 144 VAL B O 1
ATOM 2622 N N . PRO B 1 145 ? -5.031 -10.523 6.434 1 91.88 145 PRO B N 1
ATOM 2623 C CA . PRO B 1 145 ? -4.672 -11.367 7.582 1 91.88 145 PRO B CA 1
ATOM 2624 C C . PRO B 1 145 ? -5.023 -12.836 7.367 1 91.88 145 PRO B C 1
ATOM 2626 O O . PRO B 1 145 ? -5.789 -13.164 6.457 1 91.88 145 PRO B O 1
ATOM 2629 N N . PRO B 1 146 ? -4.371 -13.648 8.156 1 88.69 146 PRO B N 1
ATOM 2630 C CA . PRO B 1 146 ? -4.746 -15.062 8.102 1 88.69 146 PRO B CA 1
ATOM 2631 C C . PRO B 1 146 ? -6.227 -15.289 8.398 1 88.69 146 PRO B C 1
ATOM 2633 O O . PRO B 1 146 ? -6.867 -14.453 9.047 1 88.69 146 PRO B O 1
ATOM 2636 N N . LEU B 1 147 ? -6.727 -16.422 7.906 1 85.62 147 LEU B N 1
ATOM 2637 C CA . LEU B 1 147 ? -8.125 -16.75 8.125 1 85.62 147 LEU B CA 1
ATOM 2638 C C . LEU B 1 147 ? -8.398 -17.016 9.602 1 85.62 147 LEU B C 1
ATOM 2640 O O . LEU B 1 147 ? -9.477 -16.688 10.102 1 85.62 147 LEU B O 1
ATOM 2644 N N . ALA B 1 148 ? -7.434 -17.656 10.242 1 76.12 148 ALA B N 1
ATOM 2645 C CA . ALA B 1 148 ? -7.586 -18 11.656 1 76.12 148 ALA B CA 1
ATOM 2646 C C . ALA B 1 148 ? -6.824 -17.016 12.539 1 76.12 148 ALA B C 1
ATOM 2648 O O . ALA B 1 148 ? -5.746 -16.547 12.172 1 76.12 148 ALA B O 1
ATOM 2649 N N . ALA B 1 149 ? -7.598 -16.422 13.516 1 63.66 149 ALA B N 1
ATOM 2650 C CA . ALA B 1 149 ? -6.906 -15.555 14.469 1 63.66 149 ALA B CA 1
ATOM 2651 C C . ALA B 1 149 ? -5.723 -16.281 15.109 1 63.66 149 ALA B C 1
ATOM 2653 O O . ALA B 1 149 ? -5.809 -17.469 15.422 1 63.66 149 ALA B O 1
ATOM 2654 N N . THR B 1 150 ? -4.613 -15.977 14.617 1 56.94 150 THR B N 1
ATOM 2655 C CA . THR B 1 150 ? -3.518 -16.641 15.32 1 56.94 150 THR B CA 1
ATOM 2656 C C . THR B 1 150 ? -3.578 -16.328 16.812 1 56.94 150 THR B C 1
ATOM 2658 O O . THR B 1 150 ? -4.145 -15.32 17.234 1 56.94 150 THR B O 1
ATOM 2661 N N . GLY B 1 151 ? -3.273 -17.266 17.703 1 49.03 151 GLY B N 1
ATOM 2662 C CA . GLY B 1 151 ? -3.221 -17.203 19.156 1 49.03 151 GLY B CA 1
ATOM 2663 C C . GLY B 1 151 ? -2.898 -15.82 19.688 1 49.03 151 GLY B C 1
ATOM 2664 O O . GLY B 1 151 ? -2.504 -14.93 18.938 1 49.03 151 GLY B O 1
ATOM 2665 N N . PRO B 1 152 ? -3.447 -15.523 21.047 1 46.12 152 PRO B N 1
ATOM 2666 C CA . PRO B 1 152 ? -3.307 -14.266 21.766 1 46.12 152 PRO B CA 1
ATOM 2667 C C . PRO B 1 152 ? -1.999 -13.539 21.453 1 46.12 152 PRO B C 1
ATOM 2669 O O . PRO B 1 152 ? -1.901 -12.328 21.641 1 46.12 152 PRO B O 1
ATOM 2672 N N . GLY B 1 153 ? -0.974 -14.211 21.625 1 42.53 153 GLY B N 1
ATOM 2673 C CA . GLY B 1 153 ? 0.331 -13.625 21.906 1 42.53 153 GLY B CA 1
ATOM 2674 C C . GLY B 1 153 ? 0.772 -12.633 20.844 1 42.53 153 GLY B C 1
ATOM 2675 O O . GLY B 1 153 ? 1.682 -11.836 21.078 1 42.53 153 GLY B O 1
ATOM 2676 N N . GLY B 1 154 ? 0.908 -12.766 19.578 1 42.94 154 GLY B N 1
ATOM 2677 C CA . GLY B 1 154 ? 1.791 -11.938 18.766 1 42.94 154 GLY B CA 1
ATOM 2678 C C . GLY B 1 154 ? 1.107 -10.711 18.203 1 42.94 154 GLY B C 1
ATOM 2679 O O . GLY B 1 154 ? -0.108 -10.703 18 1 42.94 154 GLY B O 1
ATOM 2680 N N . ARG B 1 155 ? 1.152 -9.555 18.891 1 48.28 155 ARG B N 1
ATOM 2681 C CA . ARG B 1 155 ? 0.882 -8.25 18.297 1 48.28 155 ARG B CA 1
ATOM 2682 C C . ARG B 1 155 ? 0.864 -8.328 16.781 1 48.28 155 ARG B C 1
ATOM 2684 O O . ARG B 1 155 ? 1.915 -8.273 16.141 1 48.28 155 ARG B O 1
ATOM 2691 N N . LEU B 1 156 ? -0.108 -9.109 16.141 1 58.31 156 LEU B N 1
ATOM 2692 C CA . LEU B 1 156 ? 0.007 -9.469 14.734 1 58.31 156 LEU B CA 1
ATOM 2693 C C . LEU B 1 156 ? -0.063 -8.234 13.844 1 58.31 156 LEU B C 1
ATOM 2695 O O . LEU B 1 156 ? -0.931 -7.379 14.031 1 58.31 156 LEU B O 1
ATOM 2699 N N . GLU B 1 157 ? 1.047 -7.828 13.305 1 75.81 157 GLU B N 1
ATOM 2700 C CA . GLU B 1 157 ? 1.162 -6.734 12.336 1 75.81 157 GLU B CA 1
ATOM 2701 C C . GLU B 1 157 ? 0.043 -6.789 11.305 1 75.81 157 GLU B C 1
ATOM 2703 O O . GLU B 1 157 ? -0.223 -5.805 10.617 1 75.81 157 GLU B O 1
ATOM 2708 N N . SER B 1 158 ? -0.822 -7.938 11.375 1 88.19 158 SER B N 1
ATOM 2709 C CA . SER B 1 158 ? -1.918 -8.125 10.43 1 88.19 158 SER B CA 1
ATOM 2710 C C . SER B 1 158 ? -3.088 -8.859 11.086 1 88.19 158 SER B C 1
ATOM 2712 O O . SER B 1 158 ? -2.934 -9.984 11.562 1 88.19 158 SER B O 1
ATOM 2714 N N . ARG B 1 159 ? -4.312 -8.211 11.234 1 91 159 ARG B N 1
ATOM 2715 C CA . ARG B 1 159 ? -5.469 -8.82 11.883 1 91 159 ARG B CA 1
ATOM 2716 C C . ARG B 1 159 ? -6.77 -8.273 11.305 1 91 159 ARG B C 1
ATOM 2718 O O . ARG B 1 159 ? -6.801 -7.156 10.773 1 91 159 ARG B O 1
ATOM 2725 N N . TRP B 1 160 ? -7.805 -9.086 11.531 1 93.44 160 TRP B N 1
ATOM 2726 C CA . TRP B 1 160 ? -9.133 -8.625 11.125 1 93.44 160 TRP B CA 1
ATOM 2727 C C . TRP B 1 160 ? -9.766 -7.758 12.211 1 93.44 160 TRP B C 1
ATOM 2729 O O . TRP B 1 160 ? -9.734 -8.109 13.391 1 93.44 160 TRP B O 1
ATOM 2739 N N . LEU B 1 161 ? -10.227 -6.648 11.852 1 93 161 LEU B N 1
ATOM 2740 C CA . LEU B 1 161 ? -11.047 -5.828 12.742 1 93 161 LEU B CA 1
ATOM 2741 C C . LEU B 1 161 ? -12.523 -6.184 12.594 1 93 161 LEU B C 1
ATOM 2743 O O . LEU B 1 161 ? -13.258 -6.199 13.586 1 93 161 LEU B O 1
ATOM 2747 N N . VAL B 1 162 ? -12.984 -6.363 11.414 1 94.19 162 VAL B N 1
ATOM 2748 C CA . VAL B 1 162 ? -14.273 -6.934 11.039 1 94.19 162 VAL B CA 1
ATOM 2749 C C . VAL B 1 162 ? -14.062 -8.07 10.039 1 94.19 162 VAL B C 1
ATOM 2751 O O . VAL B 1 162 ? -13.812 -7.836 8.859 1 94.19 162 VAL B O 1
ATOM 2754 N N . ALA B 1 163 ? -14.195 -9.281 10.516 1 94.5 163 ALA B N 1
ATOM 2755 C CA . ALA B 1 163 ? -13.922 -10.453 9.68 1 94.5 163 ALA B CA 1
ATOM 2756 C C . ALA B 1 163 ? -15.086 -10.734 8.734 1 94.5 163 ALA B C 1
ATOM 2758 O O . ALA B 1 163 ? -16.25 -10.586 9.117 1 94.5 163 ALA B O 1
ATOM 2759 N N . PRO B 1 164 ? -14.68 -11.094 7.504 1 95.06 164 PRO B N 1
ATOM 2760 C CA . PRO B 1 164 ? -15.781 -11.516 6.637 1 95.06 164 PRO B CA 1
ATOM 2761 C C . PRO B 1 164 ? -16.5 -12.766 7.148 1 95.06 164 PRO B C 1
ATOM 2763 O O . PRO B 1 164 ? -15.844 -13.719 7.586 1 95.06 164 PRO B O 1
ATOM 2766 N N . GLY B 1 165 ? -17.844 -12.711 7.094 1 92.5 165 GLY B N 1
ATOM 2767 C CA . GLY B 1 165 ? -18.594 -13.805 7.684 1 92.5 165 GLY B CA 1
ATOM 2768 C C . GLY B 1 165 ? -19.625 -14.391 6.734 1 92.5 165 GLY B C 1
ATOM 2769 O O . GLY B 1 165 ? -20.344 -15.328 7.09 1 92.5 165 GLY B O 1
ATOM 2770 N N . THR B 1 166 ? -19.719 -13.828 5.574 1 93.25 166 THR B N 1
ATOM 2771 C CA . THR B 1 166 ? -20.719 -14.312 4.629 1 93.25 166 THR B CA 1
ATOM 2772 C C . THR B 1 166 ? -20.141 -14.367 3.217 1 93.25 166 THR B C 1
ATOM 2774 O O . THR B 1 166 ? -19.109 -13.766 2.939 1 93.25 166 THR B O 1
ATOM 2777 N N . ARG B 1 167 ? -20.812 -15.031 2.322 1 94.69 167 ARG B N 1
ATOM 2778 C CA . ARG B 1 167 ? -20.375 -15.195 0.938 1 94.69 167 ARG B CA 1
ATOM 2779 C C . ARG B 1 167 ? -20.656 -13.93 0.127 1 94.69 167 ARG B C 1
ATOM 2781 O O . ARG B 1 167 ? -20.078 -13.742 -0.952 1 94.69 167 ARG B O 1
ATOM 2788 N N . HIS B 1 168 ? -21.562 -13.156 0.607 1 95.62 168 HIS B N 1
ATOM 2789 C CA . HIS B 1 168 ? -21.953 -11.938 -0.101 1 95.62 168 HIS B CA 1
ATOM 2790 C C . HIS B 1 168 ? -22.016 -10.742 0.849 1 95.62 168 HIS B C 1
ATOM 2792 O O . HIS B 1 168 ? -23.094 -10.18 1.058 1 95.62 168 HIS B O 1
ATOM 2798 N N . PRO B 1 169 ? -20.953 -10.383 1.299 1 96.06 169 PRO B N 1
ATOM 2799 C CA . PRO B 1 169 ? -20.969 -9.266 2.25 1 96.06 169 PRO B CA 1
ATOM 2800 C C . PRO B 1 169 ? -21.375 -7.945 1.595 1 96.06 169 PRO B C 1
ATOM 2802 O O . PRO B 1 169 ? -21.031 -7.707 0.431 1 96.06 169 PRO B O 1
ATOM 2805 N N . TRP B 1 170 ? -22.016 -7.156 2.393 1 96.19 170 TRP B N 1
ATOM 2806 C CA . TRP B 1 170 ? -22.203 -5.777 1.96 1 96.19 170 TRP B CA 1
ATOM 2807 C C . TRP B 1 170 ? -20.891 -5.008 1.976 1 96.19 170 TRP B C 1
ATOM 2809 O O . TRP B 1 170 ? -20.125 -5.086 2.943 1 96.19 170 TRP B O 1
ATOM 2819 N N . LEU B 1 171 ? -20.641 -4.273 0.913 1 98.31 171 LEU B N 1
ATOM 2820 C CA . LEU B 1 171 ? -19.438 -3.469 0.786 1 98.31 171 LEU B CA 1
ATOM 2821 C C . LEU B 1 171 ? -19.781 -2.01 0.499 1 98.31 171 LEU B C 1
ATOM 2823 O O . LEU B 1 171 ? -20.609 -1.722 -0.37 1 98.31 171 LEU B O 1
ATOM 2827 N N . PRO B 1 172 ? -19.156 -1.12 1.234 1 98.5 172 PRO B N 1
ATOM 2828 C CA . PRO B 1 172 ? -19.422 0.293 0.946 1 98.5 172 PRO B CA 1
ATOM 2829 C C . PRO B 1 172 ? -18.922 0.712 -0.438 1 98.5 172 PRO B C 1
ATOM 2831 O O . PRO B 1 172 ? -17.875 0.248 -0.888 1 98.5 172 PRO B O 1
ATOM 2834 N N . GLY B 1 173 ? -19.688 1.578 -1.108 1 98.56 173 GLY B N 1
ATOM 2835 C CA . GLY B 1 173 ? -19.25 2.211 -2.344 1 98.56 173 GLY B CA 1
ATOM 2836 C C . GLY B 1 173 ? -18.438 3.471 -2.115 1 98.56 173 GLY B C 1
ATOM 2837 O O . GLY B 1 173 ? -18.172 3.844 -0.971 1 98.56 173 GLY B O 1
ATOM 2838 N N . PRO B 1 174 ? -18.109 4.102 -3.211 1 98.44 174 PRO B N 1
ATOM 2839 C CA . PRO B 1 174 ? -17.219 5.258 -3.098 1 98.44 174 PRO B CA 1
ATOM 2840 C C . PRO B 1 174 ? -17.859 6.418 -2.33 1 98.44 174 PRO B C 1
ATOM 2842 O O . PRO B 1 174 ? -17.156 7.145 -1.616 1 98.44 174 PRO B O 1
ATOM 2845 N N . GLU B 1 175 ? -19.141 6.586 -2.404 1 97.88 175 GLU B N 1
ATOM 2846 C CA . GLU B 1 175 ? -19.797 7.695 -1.717 1 97.88 175 GLU B CA 1
ATOM 2847 C C . GLU B 1 175 ? -19.812 7.473 -0.207 1 97.88 175 GLU B C 1
ATOM 2849 O O . GLU B 1 175 ? -19.672 8.414 0.569 1 97.88 175 GLU B O 1
ATOM 2854 N N . VAL B 1 176 ? -20.031 6.273 0.104 1 98.38 176 VAL B N 1
ATOM 2855 C CA . VAL B 1 176 ? -20.047 5.934 1.522 1 98.38 176 VAL B CA 1
ATOM 2856 C C . VAL B 1 176 ? -18.656 6.105 2.115 1 98.38 176 VAL B C 1
ATOM 2858 O O . VAL B 1 176 ? -18.5 6.66 3.207 1 98.38 176 VAL B O 1
ATOM 2861 N N . ILE B 1 177 ? -17.641 5.613 1.408 1 98.5 177 ILE B N 1
ATOM 2862 C CA . ILE B 1 177 ? -16.25 5.75 1.867 1 98.5 177 ILE B CA 1
ATOM 2863 C C . ILE B 1 177 ? -15.883 7.23 1.945 1 98.5 177 ILE B C 1
ATOM 2865 O O . ILE B 1 177 ? -15.25 7.664 2.908 1 98.5 177 ILE B O 1
ATOM 2869 N N . LEU B 1 178 ? -16.297 8.023 0.928 1 98.06 178 LEU B N 1
ATOM 2870 C CA . LEU B 1 178 ? -16.047 9.461 0.936 1 98.06 178 LEU B CA 1
ATOM 2871 C C . LEU B 1 178 ? -16.672 10.117 2.16 1 98.06 178 LEU B C 1
ATOM 2873 O O . LEU B 1 178 ? -16.016 10.922 2.838 1 98.06 178 LEU B O 1
ATOM 2877 N N . TRP B 1 179 ? -17.844 9.781 2.35 1 97.38 179 TRP B N 1
ATOM 2878 C CA . TRP B 1 179 ? -18.562 10.32 3.5 1 97.38 179 TRP B CA 1
ATOM 2879 C C . TRP B 1 179 ? -17.812 10.039 4.793 1 97.38 179 TRP B C 1
ATOM 2881 O O . TRP B 1 179 ? -17.625 10.945 5.613 1 97.38 179 TRP B O 1
ATOM 2891 N N . ALA B 1 180 ? -17.406 8.812 5 1 98.12 180 ALA B N 1
ATOM 2892 C CA . ALA B 1 180 ? -16.672 8.414 6.203 1 98.12 180 ALA B CA 1
ATOM 2893 C C . ALA B 1 180 ? -15.359 9.18 6.316 1 98.12 180 ALA B C 1
ATOM 2895 O O . ALA B 1 180 ? -14.969 9.602 7.41 1 98.12 180 ALA B O 1
ATOM 2896 N N . CYS B 1 181 ? -14.656 9.359 5.191 1 97.62 181 CYS B N 1
ATOM 2897 C CA . CYS B 1 181 ? -13.398 10.094 5.172 1 97.62 181 CYS B CA 1
ATOM 2898 C C . CYS B 1 181 ? -13.609 11.531 5.633 1 97.62 181 CYS B C 1
ATOM 2900 O O . CYS B 1 181 ? -12.898 12.016 6.512 1 97.62 181 CYS B O 1
ATOM 2902 N N . VAL B 1 182 ? -14.586 12.203 5.082 1 96.5 182 VAL B N 1
ATOM 2903 C CA . VAL B 1 182 ? -14.859 13.609 5.359 1 96.5 182 VAL B CA 1
ATOM 2904 C C . VAL B 1 182 ? -15.266 13.781 6.82 1 96.5 182 VAL B C 1
ATOM 2906 O O . VAL B 1 182 ? -14.766 14.672 7.508 1 96.5 182 VAL B O 1
ATOM 2909 N N . ARG B 1 183 ? -16.062 12.906 7.242 1 96 183 ARG B N 1
ATOM 2910 C CA . ARG B 1 183 ? -16.531 13.008 8.625 1 96 183 ARG B CA 1
ATOM 2911 C C . ARG B 1 183 ? -15.398 12.742 9.609 1 96 183 ARG B C 1
ATOM 2913 O O . ARG B 1 183 ? -15.297 13.422 10.633 1 96 183 ARG B O 1
ATOM 2920 N N . ALA B 1 184 ? -14.625 11.742 9.297 1 96.94 184 ALA B N 1
ATOM 2921 C CA . ALA B 1 184 ? -13.484 11.43 10.156 1 96.94 184 ALA B CA 1
ATOM 2922 C C . ALA B 1 184 ? -12.492 12.594 10.195 1 96.94 184 ALA B C 1
ATOM 2924 O O . ALA B 1 184 ? -11.945 12.914 11.25 1 96.94 184 ALA B O 1
ATOM 2925 N N . ALA B 1 185 ? -12.289 13.18 9.047 1 96 185 ALA B N 1
ATOM 2926 C CA . ALA B 1 185 ? -11.367 14.312 8.969 1 96 185 ALA B CA 1
ATOM 2927 C C . ALA B 1 185 ? -11.883 15.492 9.789 1 96 185 ALA B C 1
ATOM 2929 O O . ALA B 1 185 ? -11.117 16.141 10.508 1 96 185 ALA B O 1
ATOM 2930 N N . ARG B 1 186 ? -13.117 15.789 9.711 1 92.9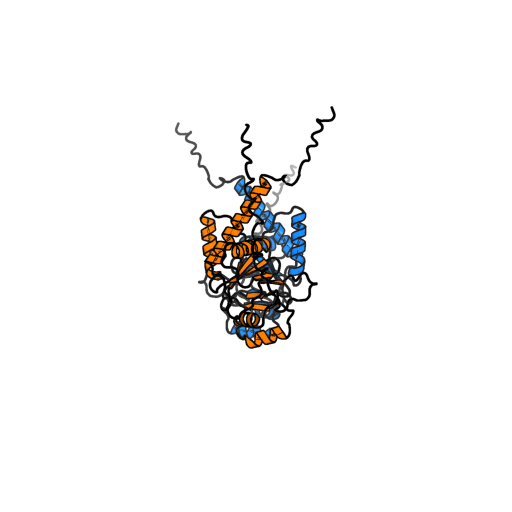4 186 ARG B N 1
ATOM 2931 C CA . ARG B 1 186 ? -13.727 16.891 10.461 1 92.94 186 ARG B CA 1
ATOM 2932 C C . ARG B 1 186 ? -13.648 16.625 11.961 1 92.94 186 ARG B C 1
ATOM 2934 O O . ARG B 1 186 ? -13.383 17.547 12.742 1 92.94 186 ARG B O 1
ATOM 2941 N N . SER B 1 187 ? -13.875 15.406 12.328 1 90.62 187 SER B N 1
ATOM 2942 C CA . SER B 1 187 ? -13.797 15.039 13.734 1 90.62 187 SER B CA 1
ATOM 2943 C C . SER B 1 187 ? -12.383 15.219 14.273 1 90.62 187 SER B C 1
ATOM 2945 O O . SER B 1 187 ? -12.188 15.672 15.398 1 90.62 187 SER B O 1
ATOM 2947 N N . ALA B 1 188 ? -11.43 14.836 13.523 1 88.56 188 ALA B N 1
ATOM 2948 C CA . ALA B 1 188 ? -10.031 14.984 13.906 1 88.56 188 ALA B CA 1
ATOM 2949 C C . ALA B 1 188 ? -9.656 16.453 14.047 1 88.56 188 ALA B C 1
ATOM 2951 O O . ALA B 1 188 ? -8.93 16.844 14.969 1 88.56 188 ALA B O 1
ATOM 2952 N N . ALA B 1 189 ? -10.117 17.266 13.18 1 86.5 189 ALA B N 1
ATOM 2953 C CA . ALA B 1 189 ? -9.836 18.703 13.211 1 86.5 189 ALA B CA 1
ATOM 2954 C C . ALA B 1 189 ? -10.469 19.359 14.438 1 86.5 189 ALA B C 1
ATOM 2956 O O . ALA B 1 189 ? -9.867 20.219 15.07 1 86.5 189 ALA B O 1
ATOM 2957 N N . SER B 1 190 ? -11.594 18.969 14.742 1 85.69 190 SER B N 1
ATOM 2958 C CA . SER B 1 190 ? -12.289 19.516 15.898 1 85.69 190 SER B CA 1
ATOM 2959 C C . SER B 1 190 ? -11.586 19.125 17.203 1 85.69 190 SER B C 1
ATOM 2961 O O . SER B 1 190 ? -11.508 19.938 18.125 1 85.69 190 SER B O 1
ATOM 2963 N N . SER B 1 191 ? -11.141 17.938 17.266 1 82.44 191 SER B N 1
ATOM 2964 C CA . SER B 1 191 ? -10.406 17.484 18.453 1 82.44 191 SER B CA 1
ATOM 2965 C C . SER B 1 191 ? -9.086 18.25 18.609 1 82.44 191 SER B C 1
ATOM 2967 O O . SER B 1 191 ? -8.688 18.578 19.719 1 82.44 191 SER B O 1
ATOM 2969 N N . ALA B 1 192 ? -8.477 18.547 17.531 1 77 192 ALA B N 1
ATOM 2970 C CA . ALA B 1 192 ? -7.219 19.297 17.562 1 77 192 ALA B CA 1
ATOM 2971 C C . ALA B 1 192 ? -7.438 20.734 18.016 1 77 192 ALA B C 1
ATOM 2973 O O . ALA B 1 192 ? -6.617 21.297 18.75 1 77 192 ALA B O 1
ATOM 2974 N N . VAL B 1 193 ? -8.414 21.375 17.641 1 73.38 193 VAL B N 1
ATOM 2975 C CA . VAL B 1 193 ? -8.75 22.734 18.031 1 73.38 193 VAL B CA 1
ATOM 2976 C C . VAL B 1 193 ? -9.086 22.781 19.516 1 73.38 193 VAL B C 1
ATOM 2978 O O . VAL B 1 193 ? -8.664 23.688 20.234 1 73.38 193 VAL B O 1
ATOM 2981 N N . ARG B 1 194 ? -9.703 21.797 20.047 1 74.31 194 ARG B N 1
ATOM 2982 C CA . ARG B 1 194 ? -10.07 21.75 21.453 1 74.31 194 ARG B CA 1
ATOM 2983 C C . ARG B 1 194 ? -8.836 21.609 22.344 1 74.31 194 ARG B C 1
ATOM 2985 O O . ARG B 1 194 ? -8.742 22.25 23.391 1 74.31 194 ARG B O 1
ATOM 2992 N N . VAL B 1 195 ? -7.902 20.859 21.844 1 72.25 195 VAL B N 1
ATOM 2993 C CA . VAL B 1 195 ? -6.668 20.656 22.594 1 72.25 195 VAL B CA 1
ATOM 2994 C C . VAL B 1 195 ? -5.832 21.938 22.562 1 72.25 195 VAL B C 1
ATOM 2996 O O . VAL B 1 195 ? -5.16 22.266 23.547 1 72.25 195 VAL B O 1
ATOM 2999 N N . SER B 1 196 ? -5.84 22.625 21.391 1 72.69 196 SER B N 1
ATOM 3000 C CA . SER B 1 196 ? -5.055 23.859 21.234 1 72.69 196 SER B CA 1
ATOM 3001 C C . SER B 1 196 ? -5.664 25 22.047 1 72.69 196 SER B C 1
ATOM 3003 O O . SER B 1 196 ? -4.941 25.844 22.578 1 72.69 196 SER B O 1
ATOM 3005 N N . ILE B 1 197 ? -6.879 25.094 22.156 1 69.69 197 ILE B N 1
ATOM 3006 C CA . ILE B 1 197 ? -7.57 26.156 22.875 1 69.69 197 ILE B CA 1
ATOM 3007 C C . ILE B 1 197 ? -7.531 25.875 24.375 1 69.69 197 ILE B C 1
ATOM 3009 O O . ILE B 1 197 ? -7.41 26.781 25.188 1 69.69 197 ILE B O 1
ATOM 3013 N N . PHE B 1 198 ? -7.719 24.594 24.859 1 59.44 198 PHE B N 1
ATOM 3014 C CA . PHE B 1 198 ? -7.715 24.219 26.266 1 59.44 198 PHE B CA 1
ATOM 3015 C C . PHE B 1 198 ? -6.551 23.281 26.578 1 59.44 198 PHE B C 1
ATOM 3017 O O . PHE B 1 198 ? -6.734 22.078 26.688 1 59.44 198 PHE B O 1
ATOM 3024 N N . PRO B 1 199 ? -5.375 23.828 26.188 1 56.34 199 PRO B N 1
ATOM 3025 C CA . PRO B 1 199 ? -4.301 22.859 26.438 1 56.34 199 PRO B CA 1
ATOM 3026 C C . PRO B 1 199 ? -4.418 22.188 27.797 1 56.34 199 PRO B C 1
ATOM 3028 O O . PRO B 1 199 ? -4.012 21.031 27.953 1 56.34 199 PRO B O 1
ATOM 3031 N N . GLY B 1 200 ? -4.445 23.109 29 1 51.41 200 GLY B N 1
ATOM 3032 C CA . GLY B 1 200 ? -4.414 22.766 30.406 1 51.41 200 GLY B CA 1
ATOM 3033 C C . GLY B 1 200 ? -5.645 21.984 30.859 1 51.41 200 GLY B C 1
ATOM 3034 O O . GLY B 1 200 ? -5.879 21.828 32.062 1 51.41 200 GLY B O 1
ATOM 3035 N N . GLY B 1 201 ? -6.629 21.75 30.109 1 45 201 GLY B N 1
ATOM 3036 C CA . GLY B 1 201 ? -7.836 21.359 30.828 1 45 201 GLY B CA 1
ATOM 3037 C C . GLY B 1 201 ? -7.609 20.234 31.812 1 45 201 GLY B C 1
ATOM 3038 O O . GLY B 1 201 ? -8.367 20.078 32.781 1 45 201 GLY B O 1
ATOM 3039 N N . ASP B 1 202 ? -6.941 19.094 31.547 1 44.84 202 ASP B N 1
ATOM 3040 C CA . ASP B 1 202 ? -6.938 18.188 32.719 1 44.84 202 ASP B CA 1
ATOM 3041 C C . ASP B 1 202 ? -6.031 18.734 33.812 1 44.84 202 ASP B C 1
ATOM 3043 O O . ASP B 1 202 ? -5.668 18 34.75 1 44.84 202 ASP B O 1
ATOM 3047 N N . GLN B 1 203 ? -5.152 19.75 33.594 1 40.12 203 GLN B N 1
ATOM 3048 C CA . GLN B 1 203 ? -4.461 20.172 34.812 1 40.12 203 GLN B CA 1
ATOM 3049 C C . GLN B 1 203 ? -5.418 20.891 35.75 1 40.12 203 GLN B C 1
ATOM 3051 O O . GLN B 1 203 ? -5.875 22 35.469 1 40.12 203 GLN B O 1
ATOM 3056 N N . SER B 1 204 ? -6.43 20.266 36.344 1 42.28 204 SER B N 1
ATOM 3057 C CA . SER B 1 204 ? -7.117 20.672 37.562 1 42.28 204 SER B CA 1
ATOM 3058 C C . SER B 1 204 ? -6.191 21.469 38.469 1 42.28 204 SER B C 1
ATOM 3060 O O . SER B 1 204 ? -5.285 20.906 39.094 1 42.28 204 SER B O 1
ATOM 3062 N N . ALA B 1 205 ? -5.723 22.578 38.125 1 44.41 205 ALA B N 1
ATOM 3063 C CA . ALA B 1 205 ? -5.168 23.5 39.094 1 44.41 205 ALA B CA 1
ATOM 3064 C C . ALA B 1 205 ? -6.074 23.625 40.312 1 44.41 205 ALA B C 1
ATOM 3066 O O . ALA B 1 205 ? -7.199 24.109 40.219 1 44.41 205 ALA B O 1
ATOM 3067 N N . LYS B 1 206 ? -5.988 22.656 41.312 1 43.12 206 LYS B N 1
ATOM 3068 C CA . LYS B 1 206 ? -6.488 22.844 42.688 1 43.12 206 LYS B CA 1
ATOM 3069 C C . LYS B 1 206 ? -6.004 24.156 43.281 1 43.12 206 LYS B C 1
ATOM 3071 O O . LYS B 1 206 ? -4.832 24.281 43.656 1 43.12 206 LYS B O 1
ATOM 3076 N N . VAL B 1 207 ? -6.332 25.281 42.75 1 42.88 207 VAL B N 1
ATOM 3077 C CA . VAL B 1 207 ? -6.156 26.516 43.5 1 42.88 207 VAL B CA 1
ATOM 3078 C C . VAL B 1 207 ? -6.711 26.359 44.906 1 42.88 207 VAL B C 1
ATOM 3080 O O . VAL B 1 207 ? -7.898 26.062 45.094 1 42.88 207 VAL B O 1
ATOM 3083 N N . TYR B 1 208 ? -5.883 25.844 45.906 1 41.28 208 TYR B N 1
ATOM 3084 C CA . TYR B 1 208 ? -6.125 25.844 47.344 1 41.28 208 TYR B CA 1
ATOM 3085 C C . TYR B 1 208 ? -6.57 27.219 47.812 1 41.28 208 TYR B C 1
ATOM 3087 O O . TYR B 1 208 ? -5.922 28.234 47.531 1 41.28 208 TYR B O 1
ATOM 3095 N N . ASP B 1 209 ? -7.871 27.516 47.812 1 40.59 209 ASP B N 1
ATOM 3096 C CA . ASP B 1 209 ? -8.453 28.656 48.531 1 40.59 209 ASP B CA 1
ATOM 3097 C C . ASP B 1 209 ? -7.926 28.75 49.938 1 40.59 209 ASP B C 1
ATOM 3099 O O . ASP B 1 209 ? -8.195 27.875 50.781 1 40.59 209 ASP B O 1
ATOM 3103 N N . VAL B 1 210 ? -6.691 29.25 50.281 1 44.62 210 VAL B N 1
ATOM 3104 C CA . VAL B 1 210 ? -6.074 29.531 51.562 1 44.62 210 VAL B CA 1
ATOM 3105 C C . VAL B 1 210 ? -6.898 30.578 52.344 1 44.62 210 VAL B C 1
ATOM 3107 O O . VAL B 1 210 ? -6.387 31.25 53.219 1 44.62 210 VAL B O 1
ATOM 3110 N N . SER B 1 211 ? -8.109 30.953 51.938 1 40.22 211 SER B N 1
ATOM 3111 C CA . SER B 1 211 ? -8.688 32.062 52.688 1 40.22 211 SER B CA 1
ATOM 3112 C C . SER B 1 211 ? -9.008 31.641 54.125 1 40.22 211 SER B C 1
ATOM 3114 O O . SER B 1 211 ? -9.281 32.5 54.969 1 40.22 211 SER B O 1
ATOM 3116 N N . ARG B 1 212 ? -9.484 30.422 54.438 1 39.28 212 ARG B N 1
ATOM 3117 C CA . ARG B 1 212 ? -10.359 30.422 55.594 1 39.28 212 ARG B CA 1
ATOM 3118 C C . ARG B 1 212 ? -9.555 30.531 56.906 1 39.28 212 ARG B C 1
ATOM 3120 O O . ARG B 1 212 ? -10.094 30.328 58 1 39.28 212 ARG B O 1
ATOM 3127 N N . ARG B 1 213 ? -8.242 30.297 56.875 1 37.09 213 ARG B N 1
ATOM 3128 C CA . ARG B 1 213 ? -7.895 30.109 58.281 1 37.09 213 ARG B CA 1
ATOM 3129 C C . ARG B 1 213 ? -7.992 31.422 59.062 1 37.09 213 ARG B C 1
ATOM 3131 O O . ARG B 1 213 ? -7.066 32.25 59.031 1 37.09 213 ARG B O 1
ATOM 3138 N N . ARG B 1 214 ? -9.141 32.156 58.906 1 29.59 214 ARG B N 1
ATOM 3139 C CA . ARG B 1 214 ? -9.25 33.031 60.031 1 29.59 214 ARG B CA 1
ATOM 3140 C C . ARG B 1 214 ? -9.586 32.281 61.312 1 29.59 214 ARG B C 1
ATOM 3142 O O . ARG B 1 214 ? -10.391 31.328 61.281 1 29.59 214 ARG B O 1
#

Secondary structure (DSSP, 8-state):
-----------------------------S--HHHHHHHHTTSSSHHHHHHHHHH-TTS-EEEE-SSS-EEEEEEHHHHHHHHHHHHHTSS--S-EEEETTEEEEEE-TTHHHHHHHHHHHHHHTTPPPPPP-EEE-TT-EEEE--SS---TTS--SEEEEE---SSS-----HHHHHHHHHHHHHHHHHHHHHHHH-TTTT------------/-----------------------------S--HHHHHHHHTTSSSHHHHHHHHHH-TTS-EEEE-SSS-EEEEEEHHHHHHHHHHHHHTSS--S-EEEETTEEEEEE-TTHHHHHHHHHHHHHHTTPPPPPP-EEE-TT-EEEE--SS---TTS--SEEEEE---SSS-----HHHHHHHHHHHHHHHHHHHHHHHH-TTTT--------TT--

Solvent-accessible surface area (backbone atoms only — not comparable to full-atom values): 23691 Å² total; per-residue (Å²): 136,83,79,73,74,74,74,70,75,73,76,71,81,75,76,78,74,72,69,75,74,62,74,76,74,72,56,52,51,47,42,34,73,42,13,45,50,34,61,23,57,34,41,95,54,32,68,61,47,47,54,53,40,68,74,38,41,74,44,57,42,77,42,51,26,33,74,68,28,10,35,42,35,27,48,38,72,58,36,52,40,20,49,51,43,20,61,74,76,45,94,45,77,30,38,25,33,36,44,78,69,24,23,35,39,37,22,26,49,62,24,35,74,48,35,61,60,54,52,52,51,44,49,73,73,67,45,67,77,64,74,77,69,46,60,31,21,73,74,28,56,45,62,41,44,32,55,43,66,64,69,89,76,62,85,58,60,42,36,48,68,31,33,39,65,38,64,74,67,65,46,44,42,40,66,55,51,48,50,24,48,54,53,29,27,46,52,53,50,52,54,50,51,50,44,69,74,44,67,60,64,85,62,73,75,76,74,76,78,78,70,66,87,113,135,81,78,74,75,72,73,73,74,72,78,70,81,76,79,75,74,74,69,76,73,62,75,75,72,71,56,51,53,46,42,33,74,42,12,47,51,34,60,23,57,34,41,97,53,31,68,60,48,48,54,51,40,69,77,39,42,74,43,56,42,79,42,51,26,32,72,67,27,10,35,42,37,26,49,37,71,57,35,52,42,21,48,50,42,20,59,74,78,46,94,45,76,28,39,27,33,35,43,76,68,24,24,35,38,38,21,26,50,63,22,35,74,49,34,61,59,53,52,53,52,43,48,75,72,68,46,65,77,64,74,77,69,44,60,31,21,73,77,28,54,46,62,39,45,32,55,42,65,64,70,91,76,62,85,59,59,42,37,48,66,30,33,38,64,40,64,74,67,66,46,46,42,40,65,55,51,48,49,26,47,52,52,30,27,47,52,52,52,53,54,50,51,50,44,70,75,44,67,58,63,85,63,71,73,77,74,76,79,76,73,68,86,115

InterPro domains:
  IPR015330 DNA primase/polymerase, bifunctional, N-terminal [PF09250] (20-146)

pLDDT: mean 80.33, std 22.63, range [28.88, 98.81]

Foldseek 3Di:
DPPPPPPPPDPPPDDDPPDPPPPPPPLPQAAAPQLLQLQLVQDPDSVVVSVVLVVPQQDWDKGAAQPSWKKKKAFDVLVVQLQVCCVVPRVHFAWWKAAQRIIIGTAHRPLLVVQVVVLVVCVVVPAFDFPDMHIHHHPGMDIAGGNGDDDPPDPPSMTIPRHGYHNRTDGHHNVSSNVSRRVSRVVVVVVVVVCVVCVCVVVPPPPPPPPPPD/DPPPPPPPPDPPPDDDDPDPPPPPPVLVQAAAPQLLQLQLVQDPDSVVVSVVLVVPQQDWDKGAAQPSWKKKKAFDVLVVQLQVCCVVPRVHFAWWKAAQRIIIGTAHRPLLVVQVVVLVVCVVVPAFDFPDMHIHHHPGMDIAGGNGDDDPPDPPSMTIPRHGYHNRTDGHHNVSSNVSRRVSRVVVVVVVVVCVVCVCVVVPPPPPPPPPPD

Radius of gyration: 30.36 Å; Cα contacts (8 Å, |Δi|>4): 688; chains: 2; bounding box: 130×92×86 Å

Organism: Streptomyces venezuelae (NCBI:txid54571)